Protein AF-A0AB34JZQ1-F1 (afdb_monomer_lite)

Sequence (455 aa):
MTGANRSSSHAQHTKSRTPLPTPALTTQATTRTRNDCAEPHAPSSSADAAVCRGGLERGWSIHPRPARHADAGRSATGPPAAARTCRASRGAGGHGRAAGVPRGRRGARRGLWGRQLQKFESCAVKPPKRAGAAADPLYFLAGRADSEDFARAEHLAETLMTAVPNVKCRVIPVLPEQWDKYSKKLCGRLGCALQHPLVWSATGKLVGNLTDFIELTELKYSVTLDPEVKDETWRKIAKANLAALRLKVSGARPDLAPTGSGGERGAAVGEGLMQGHKRYLEGKPGAPYNANGLCAAVLTLGKLPAPVYQMLDCPDTAVVVVPCGPMGVDSNAAKAAEALVFKGGCRSIFIIGNHTDELALSLQSTTAQLASIDAPLPAQERALVARMMPAIARMLAVAPPSCSEEDRLTLALEEWVREGQDDLFKESPALSELYMRQGLHVTRCAFHGGRLHEI

Radius of gyration: 36.61 Å; chains: 1; bounding box: 87×116×117 Å

Foldseek 3Di:
DDDDDDDDDDDDDDDDDDDDDDDDDDDDDDDDDDDDDDDDDDDDDDDDDDDDDDDDDDDDDDDDDDDDDDDDDDDDDDDDDDDDDDDDDDDDDDDDDDDDDDDDDDDDDDDDDDDDPPDPDDDPDDPDDDDPDDQQKEKEKEFALQDLQLLLVVVLQVQLCVQPVSYHYHYHHDHPVCLVVVQVVLCVQLVHDRDPTWMDIPVSHTQGGSVSSQCCCCVPPVGHRDPPDDSVNSNVSSVVSNVVVVCVVVVPDDPDDDDDDCPPVVVVVVVVLVVLVVVVVPPDDPDQLPLPAQAEEEEELDDDDPVVVVVVVGPPSNYHYQYDDPLARDLVSLVVVVCCVSRVVYFEYEYEYEDDPSLLVLLVVLVVCVVPVDDDDDPVSVSSNVSLVVLLVVLVVPADPPQDSVRSSQSSRQSSLVVNVVNSCVSPVPVVVCVVVSSHHYWYWYDDPNDIDTD

Structure (mmCIF, N/CA/C/O backbone):
data_AF-A0AB34JZQ1-F1
#
_entry.id   AF-A0AB34JZQ1-F1
#
loop_
_atom_site.group_PDB
_atom_site.id
_atom_site.type_symbol
_atom_site.label_atom_id
_atom_site.label_alt_id
_atom_site.label_comp_id
_atom_site.label_asym_id
_atom_site.label_entity_id
_atom_site.label_seq_id
_atom_site.pdbx_PDB_ins_code
_atom_site.Cartn_x
_atom_site.Cartn_y
_atom_site.Cartn_z
_atom_site.occupancy
_atom_site.B_iso_or_equiv
_atom_site.auth_seq_id
_atom_site.auth_comp_id
_atom_site.auth_asym_id
_atom_site.auth_atom_id
_atom_site.pdbx_PDB_model_num
ATOM 1 N N . MET A 1 1 ? 21.524 49.740 32.454 1.00 35.47 1 MET A N 1
ATOM 2 C CA . MET A 1 1 ? 20.067 49.914 32.288 1.00 35.47 1 MET A CA 1
ATOM 3 C C . MET A 1 1 ? 19.820 50.599 30.951 1.00 35.47 1 MET A C 1
ATOM 5 O O . MET A 1 1 ? 20.322 51.691 30.745 1.00 35.47 1 MET A O 1
ATOM 9 N N . THR A 1 2 ? 19.178 49.860 30.040 1.00 39.84 2 THR A N 1
ATOM 10 C CA . THR A 1 2 ? 18.391 50.284 28.859 1.00 39.84 2 THR A CA 1
ATOM 11 C C . THR A 1 2 ? 18.836 51.517 28.057 1.00 39.84 2 THR A C 1
ATOM 13 O O . THR A 1 2 ? 18.462 52.641 28.376 1.00 39.84 2 THR A O 1
ATOM 16 N N . GLY A 1 3 ? 19.527 51.272 26.936 1.00 32.19 3 GLY A N 1
ATOM 17 C CA . GLY A 1 3 ? 19.667 52.214 25.820 1.00 32.19 3 GLY A CA 1
ATOM 18 C C . GLY A 1 3 ? 18.697 51.850 24.694 1.00 32.19 3 GLY A C 1
ATOM 19 O O . GLY A 1 3 ? 18.751 50.742 24.161 1.00 32.19 3 GLY A O 1
ATOM 20 N N . ALA A 1 4 ? 17.779 52.769 24.401 1.00 44.16 4 ALA A N 1
ATOM 21 C CA . ALA A 1 4 ? 16.716 52.650 23.414 1.00 44.16 4 ALA A CA 1
ATOM 22 C C . ALA A 1 4 ? 17.230 52.778 21.972 1.00 44.16 4 ALA A C 1
ATOM 24 O O . ALA A 1 4 ? 18.261 53.385 21.694 1.00 44.16 4 ALA A O 1
ATOM 25 N N . ASN A 1 5 ? 16.468 52.180 21.064 1.00 40.16 5 ASN A N 1
ATOM 26 C CA . ASN A 1 5 ? 16.802 51.952 19.670 1.00 40.16 5 ASN A CA 1
ATOM 27 C C . ASN A 1 5 ? 15.851 52.758 18.760 1.00 40.16 5 ASN A C 1
ATOM 29 O O . ASN A 1 5 ? 14.672 52.885 19.083 1.00 40.16 5 ASN A O 1
ATOM 33 N N . ARG A 1 6 ? 16.364 53.134 17.578 1.00 40.84 6 ARG A N 1
ATOM 34 C CA . ARG A 1 6 ? 15.680 53.557 16.329 1.00 40.84 6 ARG A CA 1
ATOM 35 C C . ARG A 1 6 ? 15.298 55.031 16.130 1.00 40.84 6 ARG A C 1
ATOM 37 O O . ARG A 1 6 ? 14.362 55.539 16.730 1.00 40.84 6 ARG A O 1
ATOM 44 N N . SER A 1 7 ? 15.921 55.628 15.109 1.00 37.91 7 SER A N 1
ATOM 45 C CA . SER A 1 7 ? 15.329 56.525 14.092 1.00 37.91 7 SER A CA 1
ATOM 46 C C . SER A 1 7 ? 16.306 56.594 12.901 1.00 37.91 7 SER A C 1
ATOM 48 O O . SER A 1 7 ? 17.473 56.909 13.082 1.00 37.91 7 SER A O 1
ATOM 50 N N . SER A 1 8 ? 15.942 55.990 11.765 1.00 39.59 8 SER A N 1
ATOM 51 C CA . SER A 1 8 ? 15.614 56.652 10.486 1.00 39.59 8 SER A CA 1
ATOM 52 C C . SER A 1 8 ? 16.803 57.139 9.641 1.00 39.59 8 SER A C 1
ATOM 54 O O . SER A 1 8 ? 17.457 58.115 9.993 1.00 39.59 8 SER A O 1
ATOM 56 N N . SER A 1 9 ? 16.951 56.581 8.437 1.00 42.09 9 SER A N 1
ATOM 57 C CA . SER A 1 9 ? 17.256 57.384 7.248 1.00 42.09 9 SER A CA 1
ATOM 58 C C . SER A 1 9 ? 16.811 56.674 5.964 1.00 42.09 9 SER A C 1
ATOM 60 O O . SER A 1 9 ? 17.153 55.529 5.678 1.00 42.09 9 SER A O 1
ATOM 62 N N . HIS A 1 10 ? 15.976 57.393 5.219 1.00 39.28 10 HIS A N 1
ATOM 63 C CA . HIS A 1 10 ? 15.697 57.212 3.802 1.00 39.28 10 HIS A CA 1
ATOM 64 C C . HIS A 1 10 ? 16.952 57.511 2.972 1.00 39.28 10 HIS A C 1
ATOM 66 O O . HIS A 1 10 ? 17.616 58.513 3.224 1.00 39.28 10 HIS A O 1
ATOM 72 N N . ALA A 1 11 ? 17.173 56.749 1.901 1.00 40.72 11 ALA A N 1
ATOM 73 C CA . ALA A 1 11 ? 17.752 57.283 0.672 1.00 40.72 11 ALA A CA 1
ATOM 74 C C . ALA A 1 11 ? 17.281 56.457 -0.531 1.00 40.72 11 ALA A C 1
ATOM 76 O O . ALA A 1 11 ? 17.387 55.234 -0.568 1.00 40.72 11 ALA A O 1
ATOM 77 N N . GLN A 1 12 ? 16.711 57.179 -1.487 1.00 40.84 12 GLN A N 1
ATOM 78 C CA . GLN A 1 12 ? 16.261 56.738 -2.797 1.00 40.84 12 GLN A CA 1
ATOM 79 C C . GLN A 1 12 ? 17.470 56.425 -3.690 1.00 40.84 12 GLN A C 1
ATOM 81 O O . GLN A 1 12 ? 18.468 57.131 -3.608 1.00 40.84 12 GLN A O 1
ATOM 86 N N . HIS A 1 13 ? 17.344 55.480 -4.626 1.00 38.97 13 HIS A N 1
ATOM 87 C CA . HIS A 1 13 ? 17.880 55.689 -5.972 1.00 38.97 13 HIS A CA 1
ATOM 88 C C . HIS A 1 13 ? 17.147 54.852 -7.026 1.00 38.97 13 HIS A C 1
ATOM 90 O O . HIS A 1 13 ? 16.724 53.721 -6.814 1.00 38.97 13 HIS A O 1
ATOM 96 N N . THR A 1 14 ? 16.954 55.528 -8.149 1.00 38.53 14 THR A N 1
ATOM 97 C CA . THR A 1 14 ? 16.138 55.257 -9.328 1.00 38.53 14 THR A CA 1
ATOM 98 C C . THR A 1 14 ? 16.929 54.562 -10.445 1.00 38.53 14 THR A C 1
ATOM 100 O O . THR A 1 14 ? 18.155 54.508 -10.383 1.00 38.53 14 THR A O 1
ATOM 103 N N . LYS A 1 15 ? 16.200 54.205 -11.524 1.00 37.56 15 LYS A N 1
ATOM 104 C CA . LYS A 1 15 ? 16.623 53.754 -12.880 1.00 37.56 15 LYS A CA 1
ATOM 105 C C . LYS A 1 15 ? 16.641 52.222 -13.030 1.00 37.56 15 LYS A C 1
ATOM 107 O O . LYS A 1 15 ? 17.106 51.528 -12.148 1.00 37.56 15 LYS A O 1
ATOM 112 N N . SER A 1 16 ? 16.133 51.600 -14.093 1.00 36.25 16 SER A N 1
ATOM 113 C CA . SER A 1 16 ? 15.639 52.056 -15.400 1.00 36.25 16 SER A CA 1
ATOM 114 C C . SER A 1 16 ? 14.844 50.905 -16.034 1.00 36.25 16 SER A C 1
ATOM 116 O O . SER A 1 16 ? 15.296 49.764 -16.010 1.00 36.25 16 SER A O 1
ATOM 118 N N . ARG A 1 17 ? 13.666 51.205 -16.596 1.00 37.59 17 ARG A N 1
ATOM 119 C CA . ARG A 1 17 ? 12.825 50.277 -17.369 1.00 37.59 17 ARG A CA 1
ATOM 120 C C . ARG A 1 17 ? 13.291 50.236 -18.827 1.00 37.59 17 ARG A C 1
ATOM 122 O O . ARG A 1 17 ? 13.337 51.278 -19.474 1.00 37.59 17 ARG A O 1
ATOM 129 N N . THR A 1 18 ? 13.549 49.040 -19.341 1.00 46.44 18 THR A N 1
ATOM 130 C CA . THR A 1 18 ? 13.693 48.731 -20.773 1.00 46.44 18 THR A CA 1
ATOM 131 C C . THR A 1 18 ? 12.329 48.282 -21.323 1.00 46.44 18 THR A C 1
ATOM 133 O O . THR A 1 18 ? 11.643 47.521 -20.634 1.00 46.44 18 THR A O 1
ATOM 136 N N . PRO A 1 19 ? 11.887 48.729 -22.513 1.00 52.44 19 PRO A N 1
ATOM 137 C CA . PRO A 1 19 ? 10.594 48.326 -23.063 1.00 52.44 19 PRO A CA 1
ATOM 138 C C . PRO A 1 19 ? 10.670 46.997 -23.835 1.00 52.44 19 PRO A C 1
ATOM 140 O O . PRO A 1 19 ? 11.592 46.763 -24.614 1.00 52.44 19 PRO A O 1
ATOM 143 N N . LEU A 1 20 ? 9.656 46.153 -23.629 1.00 47.44 20 LEU A N 1
ATOM 144 C CA . LEU A 1 20 ? 9.324 44.983 -24.449 1.00 47.44 20 LEU A CA 1
ATOM 145 C C . LEU A 1 20 ? 8.517 45.423 -25.687 1.00 47.44 20 LEU A C 1
ATOM 147 O O . LEU A 1 20 ? 7.616 46.253 -25.538 1.00 47.44 20 LEU A O 1
ATOM 151 N N . PRO A 1 21 ? 8.760 44.861 -26.884 1.00 53.41 21 PRO A N 1
ATOM 152 C CA . PRO A 1 21 ? 7.901 45.088 -28.040 1.00 53.41 21 PRO A CA 1
ATOM 153 C C . PRO A 1 21 ? 6.640 44.205 -27.998 1.00 53.41 21 PRO A C 1
ATOM 155 O O . PRO A 1 21 ? 6.680 43.030 -27.640 1.00 53.41 21 PRO A O 1
ATOM 158 N N . THR A 1 22 ? 5.512 44.812 -28.371 1.00 43.09 22 THR A N 1
ATOM 159 C CA . THR A 1 22 ? 4.168 44.215 -28.520 1.00 43.09 22 THR A CA 1
ATOM 160 C C . THR A 1 22 ? 3.977 43.758 -29.983 1.00 43.09 22 THR A C 1
ATOM 162 O O . THR A 1 22 ? 4.602 44.353 -30.865 1.00 43.09 22 THR A O 1
ATOM 165 N N . PRO A 1 23 ? 3.177 42.710 -30.274 1.00 50.78 23 PRO A N 1
ATOM 166 C CA . PRO A 1 23 ? 3.215 42.007 -31.558 1.00 50.78 23 PRO A CA 1
ATOM 167 C C . PRO A 1 23 ? 2.410 42.693 -32.669 1.00 50.78 23 PRO A C 1
ATOM 169 O O . PRO A 1 23 ? 1.381 43.322 -32.426 1.00 50.78 23 PRO A O 1
ATOM 172 N N . ALA A 1 24 ? 2.868 42.508 -33.908 1.00 39.41 24 ALA A N 1
ATOM 173 C CA . ALA A 1 24 ? 2.163 42.923 -35.112 1.00 39.41 24 ALA A CA 1
ATOM 174 C C . ALA A 1 24 ? 1.065 41.912 -35.482 1.00 39.41 24 ALA A C 1
ATOM 176 O O . ALA A 1 24 ? 1.329 40.724 -35.670 1.00 39.41 24 ALA A O 1
ATOM 177 N N . LEU A 1 25 ? -0.165 42.416 -35.615 1.00 35.72 25 LEU A N 1
ATOM 178 C CA . LEU A 1 25 ? -1.260 41.758 -36.319 1.00 35.72 25 LEU A CA 1
ATOM 179 C C . LEU A 1 25 ? -0.915 41.616 -37.806 1.00 35.72 25 LEU A C 1
ATOM 181 O O . LEU A 1 25 ? -0.475 42.576 -38.433 1.00 35.72 25 LEU A O 1
ATOM 185 N N . THR A 1 26 ? -1.202 40.452 -38.387 1.00 39.66 26 THR A N 1
ATOM 186 C CA . THR A 1 26 ? -1.360 40.301 -39.839 1.00 39.66 26 THR A CA 1
ATOM 187 C C . THR A 1 26 ? -2.716 39.665 -40.115 1.00 39.66 26 THR A C 1
ATOM 189 O O . THR A 1 26 ? -3.000 38.544 -39.702 1.00 39.66 26 THR A O 1
ATOM 192 N N . THR A 1 27 ? -3.563 40.447 -40.772 1.00 37.59 27 THR A N 1
ATOM 193 C CA . THR A 1 27 ? -4.847 40.080 -41.372 1.00 37.59 27 THR A CA 1
ATOM 194 C C . THR A 1 27 ? -4.613 39.565 -42.800 1.00 37.59 27 THR A C 1
ATOM 196 O O . THR A 1 27 ? -3.581 39.891 -43.381 1.00 37.59 27 THR A O 1
ATOM 199 N N . GLN A 1 28 ? -5.633 38.909 -43.380 1.00 32.88 28 GLN A N 1
ATOM 200 C CA . GLN A 1 28 ? -5.804 38.429 -44.777 1.00 32.88 28 GLN A CA 1
ATOM 201 C C . GLN A 1 28 ? -5.578 36.911 -44.952 1.00 32.88 28 GLN A C 1
ATOM 203 O O . GLN A 1 28 ? -4.677 36.350 -44.353 1.00 32.88 28 GLN A O 1
ATOM 208 N N . ALA A 1 29 ? -6.343 36.158 -45.745 1.00 32.44 29 ALA A N 1
ATOM 209 C CA . ALA A 1 29 ? -7.510 36.455 -46.570 1.00 32.44 29 ALA A CA 1
ATOM 210 C C . ALA A 1 29 ? -8.325 35.171 -46.797 1.00 32.44 29 ALA A C 1
ATOM 212 O O . ALA A 1 29 ? -7.798 34.067 -46.913 1.00 32.44 29 ALA A O 1
ATOM 213 N N . THR A 1 30 ? -9.630 35.368 -46.916 1.00 36.84 30 THR A N 1
ATOM 214 C CA . THR A 1 30 ? -10.638 34.448 -47.431 1.00 36.84 30 THR A CA 1
ATOM 215 C C . THR A 1 30 ? -10.334 34.093 -48.888 1.00 36.84 30 THR A C 1
ATOM 217 O O . THR A 1 30 ? -10.251 34.985 -49.730 1.00 36.84 30 THR A O 1
ATOM 220 N N . THR A 1 31 ? -10.263 32.807 -49.229 1.00 36.81 31 THR A N 1
ATOM 221 C CA . THR A 1 31 ? -10.518 32.351 -50.603 1.00 36.81 31 THR A CA 1
ATOM 222 C C . THR A 1 31 ? -11.541 31.229 -50.596 1.00 36.81 31 THR A C 1
ATOM 224 O O . THR A 1 31 ? -11.498 30.283 -49.817 1.00 36.81 31 THR A O 1
ATOM 227 N N . ARG A 1 32 ? -12.531 31.449 -51.450 1.00 34.91 32 ARG A N 1
ATOM 228 C CA . ARG A 1 32 ? -13.750 30.697 -51.672 1.00 34.91 32 ARG A CA 1
ATOM 229 C C . ARG A 1 32 ? -13.537 29.994 -53.006 1.00 34.91 32 ARG A C 1
ATOM 231 O O . ARG A 1 32 ? -13.405 30.686 -54.009 1.00 34.91 32 ARG A O 1
ATOM 238 N N . THR A 1 33 ? -13.541 28.671 -53.042 1.00 35.12 33 THR A N 1
ATOM 239 C CA . THR A 1 33 ? -13.753 27.922 -54.284 1.00 35.12 33 THR A CA 1
ATOM 240 C C . THR A 1 33 ? -14.758 26.814 -54.037 1.00 35.12 33 THR A C 1
ATOM 242 O O . THR A 1 33 ? -14.831 26.201 -52.976 1.00 35.12 33 THR A O 1
ATOM 245 N N . ARG A 1 34 ? -15.628 26.694 -55.027 1.00 31.33 34 ARG A N 1
ATOM 246 C CA . ARG A 1 34 ? -16.906 26.007 -55.071 1.00 31.33 34 ARG A CA 1
ATOM 247 C C . ARG A 1 34 ? -16.792 25.035 -56.248 1.00 31.33 34 ARG A C 1
ATOM 249 O O . ARG A 1 34 ? -16.288 25.482 -57.275 1.00 31.33 34 ARG A O 1
ATOM 256 N N . ASN A 1 35 ? -17.353 23.829 -56.090 1.00 35.94 35 ASN A N 1
ATOM 257 C CA . ASN A 1 35 ? -17.811 22.915 -57.156 1.00 35.94 35 ASN A CA 1
ATOM 258 C C . ASN A 1 35 ? -16.705 22.262 -58.038 1.00 35.94 35 ASN A C 1
ATOM 260 O O . ASN A 1 35 ? -15.677 22.875 -58.274 1.00 35.94 35 ASN A O 1
ATOM 264 N N . ASP A 1 36 ? -16.769 21.020 -58.539 1.00 31.84 36 ASP A N 1
ATOM 265 C CA . ASP A 1 36 ? -17.865 20.093 -58.861 1.00 31.84 36 ASP A CA 1
ATOM 266 C C . ASP A 1 36 ? -17.339 18.638 -59.044 1.00 31.84 36 ASP A C 1
ATOM 268 O O . ASP A 1 36 ? -16.180 18.439 -59.393 1.00 31.84 36 ASP A O 1
ATOM 272 N N . CYS A 1 37 ? -18.259 17.672 -58.883 1.00 33.09 37 CYS A N 1
ATOM 273 C CA . CYS A 1 37 ? -18.441 16.390 -59.603 1.00 33.09 37 CYS A CA 1
ATOM 274 C C . CYS A 1 37 ? -17.328 15.312 -59.689 1.00 33.09 37 CYS A C 1
ATOM 276 O O . CYS A 1 37 ? -16.327 15.494 -60.372 1.00 33.09 37 CYS A O 1
ATOM 278 N N . ALA A 1 38 ? -17.622 14.103 -59.173 1.00 31.45 38 ALA A N 1
ATOM 279 C CA . ALA A 1 38 ? -17.905 12.894 -59.983 1.00 31.45 38 ALA A CA 1
ATOM 280 C C . ALA A 1 38 ? -18.119 11.637 -59.100 1.00 31.45 38 ALA A C 1
ATOM 282 O O . ALA A 1 38 ? -17.252 11.274 -58.307 1.00 31.45 38 ALA A O 1
ATOM 283 N N . GLU A 1 39 ? -19.265 10.962 -59.268 1.00 37.78 39 GLU A N 1
ATOM 284 C CA . GLU A 1 39 ? -19.486 9.551 -58.888 1.00 37.78 39 GLU A CA 1
ATOM 285 C C . GLU A 1 39 ? -18.635 8.611 -59.775 1.00 37.78 39 GLU A C 1
ATOM 287 O O . GLU A 1 39 ? -18.203 9.031 -60.854 1.00 37.78 39 GLU A O 1
ATOM 292 N N . PRO A 1 40 ? -18.413 7.335 -59.387 1.00 51.94 40 PRO A N 1
ATOM 293 C CA . PRO A 1 40 ? -19.322 6.300 -59.901 1.00 51.94 40 PRO A CA 1
ATOM 294 C C . PRO A 1 40 ? -19.601 5.085 -58.983 1.00 51.94 40 PRO A C 1
ATOM 296 O O . PRO A 1 40 ? -18.737 4.579 -58.277 1.00 51.94 40 PRO A O 1
ATOM 299 N N . HIS A 1 41 ? -20.829 4.583 -59.149 1.00 35.06 41 HIS A N 1
ATOM 300 C CA . HIS A 1 41 ? -21.284 3.185 -59.236 1.00 35.06 41 HIS A CA 1
ATOM 301 C C . HIS A 1 41 ? -21.030 2.148 -58.118 1.00 35.06 41 HIS A C 1
ATOM 303 O O . HIS A 1 41 ? -19.921 1.716 -57.824 1.00 35.06 41 HIS A O 1
ATOM 309 N N . ALA A 1 42 ? -22.169 1.631 -57.636 1.00 38.84 42 ALA A N 1
ATOM 310 C CA . ALA A 1 42 ? -22.370 0.356 -56.949 1.00 38.84 42 ALA A CA 1
ATOM 311 C C . ALA A 1 42 ? -21.998 -0.872 -57.816 1.00 38.84 42 ALA A C 1
ATOM 313 O O . ALA A 1 42 ? -21.867 -0.761 -59.038 1.00 38.84 42 ALA A O 1
ATOM 314 N N . PRO A 1 43 ? -21.975 -2.074 -57.210 1.00 48.03 43 PRO A N 1
ATOM 315 C CA . PRO A 1 43 ? -23.135 -2.929 -57.452 1.00 48.03 43 PRO A CA 1
ATOM 316 C C . PRO A 1 43 ? -23.685 -3.653 -56.214 1.00 48.03 43 PRO A C 1
ATOM 318 O O . PRO A 1 43 ? -23.013 -3.941 -55.229 1.00 48.03 43 PRO A O 1
ATOM 321 N N . SER A 1 44 ? -24.971 -3.946 -56.353 1.00 37.81 44 SER A N 1
ATOM 322 C CA . SER A 1 44 ? -25.855 -4.789 -55.559 1.00 37.81 44 SER A CA 1
ATOM 323 C C . SER A 1 44 ? -25.444 -6.264 -55.491 1.00 37.81 44 SER A C 1
ATOM 325 O O . SER A 1 44 ? -25.123 -6.842 -56.526 1.00 37.81 44 SER A O 1
ATOM 327 N N . SER A 1 45 ? -25.690 -6.914 -54.350 1.00 37.28 45 SER A N 1
ATOM 328 C CA . SER A 1 45 ? -26.341 -8.235 -54.325 1.00 37.28 45 SER A CA 1
ATOM 329 C C . SER A 1 45 ? -26.921 -8.552 -52.944 1.00 37.28 45 SER A C 1
ATOM 331 O O . SER A 1 45 ? -26.262 -8.412 -51.918 1.00 37.28 45 SER A O 1
ATOM 333 N N . SER A 1 46 ? -28.184 -8.954 -52.982 1.00 35.22 46 SER A N 1
ATOM 334 C CA . SER A 1 46 ? -29.111 -9.358 -51.928 1.00 35.22 46 SER A CA 1
ATOM 335 C C . SER A 1 46 ? -28.944 -10.813 -51.458 1.00 35.22 46 SER A C 1
ATOM 337 O O . SER A 1 46 ? -28.257 -11.582 -52.125 1.00 35.22 46 SER A O 1
ATOM 339 N N . ALA A 1 47 ? -29.746 -11.168 -50.437 1.00 32.84 47 ALA A N 1
ATOM 340 C CA . ALA A 1 47 ? -30.084 -12.504 -49.898 1.00 32.84 47 ALA A CA 1
ATOM 341 C C . ALA A 1 47 ? -29.138 -12.988 -48.770 1.00 32.84 47 ALA A C 1
ATOM 343 O O . ALA A 1 47 ? -27.930 -12.864 -48.889 1.00 32.84 47 ALA A O 1
ATOM 344 N N . ASP A 1 48 ? -29.565 -13.493 -47.608 1.00 31.58 48 ASP A N 1
ATOM 345 C CA . ASP A 1 48 ? -30.859 -14.019 -47.172 1.00 31.58 48 ASP A CA 1
ATOM 346 C C . ASP A 1 48 ? -31.061 -13.845 -45.658 1.00 31.58 48 ASP A C 1
ATOM 348 O O . ASP A 1 48 ? -30.122 -13.789 -44.862 1.00 31.58 48 ASP A O 1
ATOM 352 N N . ALA A 1 49 ? -32.335 -13.791 -45.275 1.00 34.28 49 ALA A N 1
ATOM 353 C CA . ALA A 1 49 ? -32.812 -13.788 -43.904 1.00 34.28 49 ALA A CA 1
ATOM 354 C C . ALA A 1 49 ? -32.722 -15.187 -43.269 1.00 34.28 49 ALA A C 1
ATOM 356 O O . ALA A 1 49 ? -33.187 -16.167 -43.845 1.00 34.28 49 ALA A O 1
ATOM 357 N N . ALA A 1 50 ? -32.256 -15.263 -42.022 1.00 32.44 50 ALA A N 1
ATOM 358 C CA . ALA A 1 50 ? -32.548 -16.386 -41.137 1.00 32.44 50 ALA A CA 1
ATOM 359 C C . ALA A 1 50 ? -32.845 -15.872 -39.726 1.00 32.44 50 ALA A C 1
ATOM 361 O O . ALA A 1 50 ? -31.973 -15.509 -38.940 1.00 32.44 50 ALA A O 1
ATOM 362 N N . VAL A 1 51 ? -34.142 -15.832 -39.441 1.00 36.38 51 VAL A N 1
ATOM 363 C CA . VAL A 1 51 ? -34.743 -15.678 -38.122 1.00 36.38 51 VAL A CA 1
ATOM 364 C C . VAL A 1 51 ? -34.359 -16.886 -37.266 1.00 36.38 51 VAL A C 1
ATOM 366 O O . VAL A 1 51 ? -34.681 -18.017 -37.614 1.00 36.38 51 VAL A O 1
ATOM 369 N N . CYS A 1 52 ? -33.748 -16.652 -36.108 1.00 32.12 52 CYS A N 1
ATOM 370 C CA . CYS A 1 52 ? -33.723 -17.615 -35.008 1.00 32.12 52 CYS A CA 1
ATOM 371 C C . CYS A 1 52 ? -34.124 -16.894 -33.721 1.00 32.12 52 CYS A C 1
ATOM 373 O O . CYS A 1 52 ? -33.311 -16.283 -33.033 1.00 32.12 52 CYS A O 1
ATOM 375 N N . ARG A 1 53 ? -35.426 -16.961 -33.416 1.00 35.44 53 ARG A N 1
ATOM 376 C CA . ARG A 1 53 ? -35.937 -16.783 -32.056 1.00 35.44 53 ARG A CA 1
ATOM 377 C C . ARG A 1 53 ? -35.558 -18.030 -31.266 1.00 35.44 53 ARG A C 1
ATOM 379 O O . ARG A 1 53 ? -35.968 -19.126 -31.629 1.00 35.44 53 ARG A O 1
ATOM 386 N N . GLY A 1 54 ? -34.828 -17.850 -30.179 1.00 29.58 54 GLY A N 1
ATOM 387 C CA . GLY A 1 54 ? -34.552 -18.896 -29.204 1.00 29.58 54 GLY A CA 1
ATOM 388 C C . GLY A 1 54 ? -34.380 -18.250 -27.845 1.00 29.58 54 GLY A C 1
ATOM 389 O O . GLY A 1 54 ? -33.287 -17.812 -27.506 1.00 29.58 54 GLY A O 1
ATOM 390 N N . GLY A 1 55 ? -35.486 -18.119 -27.113 1.00 33.56 55 GLY A N 1
ATOM 391 C CA . GLY A 1 55 ? -35.473 -17.642 -25.739 1.00 33.56 55 GLY A CA 1
ATOM 392 C C . GLY A 1 55 ? -34.772 -18.634 -24.820 1.00 33.56 55 GLY A C 1
ATOM 393 O O . GLY A 1 55 ? -34.888 -19.846 -24.991 1.00 33.56 55 GLY A O 1
ATOM 394 N N . LEU A 1 56 ? -34.077 -18.107 -23.818 1.00 34.72 56 LEU A N 1
ATOM 395 C CA . LEU A 1 56 ? -33.780 -18.850 -22.604 1.00 34.72 56 LEU A CA 1
ATOM 396 C C . LEU A 1 56 ? -33.579 -17.862 -21.457 1.00 34.72 56 LEU A C 1
ATOM 398 O O . LEU A 1 56 ? -32.481 -17.389 -21.176 1.00 34.72 56 LEU A O 1
ATOM 402 N N . GLU A 1 57 ? -34.694 -17.560 -20.798 1.00 36.59 57 GLU A N 1
ATOM 403 C CA . GLU A 1 57 ? -34.712 -17.089 -19.423 1.00 36.59 57 GLU A CA 1
ATOM 404 C C . GLU A 1 57 ? -34.050 -18.149 -18.538 1.00 36.59 57 GLU A C 1
ATOM 406 O O . GLU A 1 57 ? -34.539 -19.273 -18.429 1.00 36.59 57 GLU A O 1
ATOM 411 N N . ARG A 1 58 ? -32.949 -17.797 -17.877 1.00 35.84 58 ARG A N 1
ATOM 412 C CA . ARG A 1 58 ? -32.555 -18.424 -16.613 1.00 35.84 58 ARG A CA 1
ATOM 413 C C . ARG A 1 58 ? -32.007 -17.343 -15.699 1.00 35.84 58 ARG A C 1
ATOM 415 O O . ARG A 1 58 ? -30.840 -16.977 -15.786 1.00 35.84 58 ARG A O 1
ATOM 422 N N . GLY A 1 59 ? -32.885 -16.838 -14.836 1.00 30.70 59 GLY A N 1
ATOM 423 C CA . GLY A 1 59 ? -32.500 -16.090 -13.649 1.00 30.70 59 GLY A CA 1
ATOM 424 C C . GLY A 1 59 ? -31.699 -16.990 -12.711 1.00 30.70 59 GLY A C 1
ATOM 425 O O . GLY A 1 59 ? -32.072 -18.136 -12.463 1.00 30.70 59 GLY A O 1
ATOM 426 N N . TRP A 1 60 ? -30.578 -16.478 -12.212 1.00 29.94 60 TRP A N 1
ATOM 427 C CA . TRP A 1 60 ? -29.794 -17.130 -11.171 1.00 29.94 60 TRP A CA 1
ATOM 428 C C . TRP A 1 60 ? -30.103 -16.437 -9.848 1.00 29.94 60 TRP A C 1
ATOM 430 O O . TRP A 1 60 ? -29.563 -15.381 -9.535 1.00 29.94 60 TRP A O 1
ATOM 440 N N . SER A 1 61 ? -31.009 -17.037 -9.077 1.00 31.59 61 SER A N 1
ATOM 441 C CA . SER A 1 61 ? -31.229 -16.695 -7.675 1.00 31.59 61 SER A CA 1
ATOM 442 C C . SER A 1 61 ? -30.100 -17.287 -6.832 1.00 31.59 61 SER A C 1
ATOM 444 O O . SER A 1 61 ? -29.904 -18.503 -6.793 1.00 31.59 61 SER A O 1
ATOM 446 N N . ILE A 1 62 ? -29.356 -16.429 -6.137 1.00 33.59 62 ILE A N 1
ATOM 447 C CA . ILE A 1 62 ? -28.371 -16.834 -5.134 1.00 33.59 62 ILE A CA 1
ATOM 448 C C . ILE A 1 62 ? -29.135 -17.128 -3.836 1.00 33.59 62 ILE A C 1
ATOM 450 O O . ILE A 1 62 ? -29.501 -16.214 -3.103 1.00 33.59 62 ILE A O 1
ATOM 454 N N . HIS A 1 63 ? -29.392 -18.406 -3.547 1.00 32.78 63 HIS A N 1
ATOM 455 C CA . HIS A 1 63 ? -29.802 -18.832 -2.207 1.00 32.78 63 HIS A CA 1
ATOM 456 C C . HIS A 1 63 ? -28.565 -19.077 -1.319 1.00 32.78 63 HIS A C 1
ATOM 458 O O . HIS A 1 63 ? -27.600 -19.704 -1.768 1.00 32.78 63 HIS A O 1
ATOM 464 N N . PRO A 1 64 ? -28.577 -18.628 -0.051 1.00 36.06 64 PRO A N 1
ATOM 465 C CA . PRO A 1 64 ? -27.483 -18.857 0.887 1.00 36.06 64 PRO A CA 1
ATOM 466 C C . PRO A 1 64 ? -27.412 -20.331 1.326 1.00 36.06 64 PRO A C 1
ATOM 468 O O . PRO A 1 64 ? -28.424 -20.964 1.624 1.00 36.06 64 PRO A O 1
ATOM 471 N N . ARG A 1 65 ? -26.191 -20.882 1.386 1.00 32.50 65 ARG A N 1
ATOM 472 C CA . ARG A 1 65 ? -25.910 -22.222 1.932 1.00 32.50 65 ARG A CA 1
ATOM 473 C C . ARG A 1 65 ? -26.315 -22.303 3.415 1.00 32.50 65 ARG A C 1
ATOM 475 O O . ARG A 1 65 ? -25.923 -21.419 4.175 1.00 32.50 65 ARG A O 1
ATOM 482 N N . PRO A 1 66 ? -26.990 -23.379 3.864 1.00 39.97 66 PRO A N 1
ATOM 483 C CA . PRO A 1 66 ? -27.281 -23.577 5.275 1.00 39.97 66 PRO A CA 1
ATOM 484 C C . PRO A 1 66 ? -26.056 -24.099 6.039 1.00 39.97 66 PRO A C 1
ATOM 486 O O . PRO A 1 66 ? -25.261 -24.902 5.538 1.00 39.97 66 PRO A O 1
ATOM 489 N N . ALA A 1 67 ? -25.941 -23.630 7.280 1.00 36.47 67 ALA A N 1
ATOM 490 C CA . ALA A 1 67 ? -24.968 -24.051 8.275 1.00 36.47 67 ALA A CA 1
ATOM 491 C C . ALA A 1 67 ? -25.098 -25.551 8.588 1.00 36.47 67 ALA A C 1
ATOM 493 O O . ALA A 1 67 ? -26.189 -26.047 8.868 1.00 36.47 67 ALA A O 1
ATOM 494 N N . ARG A 1 68 ? -23.975 -26.278 8.584 1.00 36.56 68 ARG A N 1
ATOM 495 C CA . ARG A 1 68 ? -23.908 -27.633 9.143 1.00 36.56 68 ARG A CA 1
ATOM 496 C C . ARG A 1 68 ? -23.521 -27.548 10.616 1.00 36.56 68 ARG A C 1
ATOM 498 O O . ARG A 1 68 ? -22.350 -27.380 10.939 1.00 36.56 68 ARG A O 1
ATOM 505 N N . HIS A 1 69 ? -24.519 -27.704 11.478 1.00 37.31 69 HIS A N 1
ATOM 506 C CA . HIS A 1 69 ? -24.342 -28.284 12.804 1.00 37.31 69 HIS A CA 1
ATOM 507 C C . HIS A 1 69 ? -24.172 -29.800 12.660 1.00 37.31 69 HIS A C 1
ATOM 509 O O . HIS A 1 69 ? -24.949 -30.444 11.956 1.00 37.31 69 HIS A O 1
ATOM 515 N N . ALA A 1 70 ? -23.191 -30.371 13.350 1.00 38.78 70 ALA A N 1
ATOM 516 C CA . ALA A 1 70 ? -23.218 -31.769 13.756 1.00 38.78 70 ALA A CA 1
ATOM 517 C C . ALA A 1 70 ? -22.433 -31.886 15.061 1.00 38.78 70 ALA A C 1
ATOM 519 O O . ALA A 1 70 ? -21.208 -31.775 15.074 1.00 38.78 70 ALA A O 1
ATOM 520 N N . ASP A 1 71 ? -23.183 -32.062 16.142 1.00 36.88 71 ASP A N 1
ATOM 521 C CA . ASP A 1 71 ? -22.695 -32.389 17.470 1.00 36.88 71 ASP A CA 1
ATOM 522 C C . ASP A 1 71 ? -23.074 -33.844 17.790 1.00 36.88 71 ASP A C 1
ATOM 524 O O . ASP A 1 71 ? -24.144 -34.310 17.402 1.00 36.88 71 ASP A O 1
ATOM 528 N N . ALA A 1 72 ? -22.185 -34.492 18.544 1.00 37.97 72 ALA A N 1
ATOM 529 C CA . ALA A 1 72 ? -22.360 -35.670 19.401 1.00 37.97 72 ALA A CA 1
ATOM 530 C C . ALA A 1 72 ? -22.761 -37.053 18.824 1.00 37.97 72 ALA A C 1
ATOM 532 O O . ALA A 1 72 ? -23.823 -37.264 18.249 1.00 37.97 72 ALA A O 1
ATOM 533 N N . GLY A 1 73 ? -21.953 -38.063 19.186 1.00 35.16 73 GLY A N 1
ATOM 534 C CA . GLY A 1 73 ? -22.352 -39.475 19.193 1.00 35.16 73 GLY A CA 1
ATOM 535 C C . GLY A 1 73 ? -21.220 -40.440 19.563 1.00 35.16 73 GLY A C 1
ATOM 536 O O . GLY A 1 73 ? -20.511 -40.928 18.693 1.00 35.16 73 GLY A O 1
ATOM 537 N N . ARG A 1 74 ? -21.041 -40.710 20.864 1.00 39.09 74 ARG A N 1
ATOM 538 C CA . ARG A 1 74 ? -20.138 -41.740 21.421 1.00 39.09 74 ARG A CA 1
ATOM 539 C C . ARG A 1 74 ? -20.703 -43.150 21.196 1.00 39.09 74 ARG A C 1
ATOM 541 O O . ARG A 1 74 ? -21.885 -43.345 21.446 1.00 39.09 74 ARG A O 1
ATOM 548 N N . SER A 1 75 ? -19.844 -44.147 20.974 1.00 36.12 75 SER A N 1
ATOM 549 C CA . SER A 1 75 ? -19.966 -45.460 21.637 1.00 36.12 75 SER A CA 1
ATOM 550 C C . SER A 1 75 ? -18.668 -46.263 21.545 1.00 36.12 75 SER A C 1
ATOM 552 O O . SER A 1 75 ? -18.021 -46.319 20.504 1.00 36.12 75 SER A O 1
ATOM 554 N N . ALA A 1 76 ? -18.311 -46.866 22.673 1.00 39.56 76 ALA A N 1
ATOM 555 C CA . ALA A 1 76 ? -17.141 -47.691 22.906 1.00 39.56 76 ALA A CA 1
ATOM 556 C C . ALA A 1 76 ? -17.309 -49.124 22.382 1.00 39.56 76 ALA A C 1
ATOM 558 O O . ALA A 1 76 ? -18.379 -49.694 22.551 1.00 39.56 76 ALA A O 1
ATOM 559 N N . THR A 1 77 ? -16.217 -49.732 21.911 1.00 43.00 77 THR A N 1
ATOM 560 C CA . THR A 1 77 ? -15.928 -51.173 22.041 1.00 43.00 77 THR A CA 1
ATOM 561 C C . THR A 1 77 ? -14.412 -51.383 21.976 1.00 43.00 77 THR A C 1
ATOM 563 O O . THR A 1 77 ? -13.739 -50.792 21.134 1.00 43.00 77 THR A O 1
ATOM 566 N N . GLY A 1 78 ? -13.888 -52.172 22.918 1.00 33.16 78 GLY A N 1
ATOM 567 C CA . GLY A 1 78 ? -12.464 -52.451 23.126 1.00 33.16 78 GLY A CA 1
ATOM 568 C C . GLY A 1 78 ? -11.824 -53.454 22.144 1.00 33.16 78 GLY A C 1
ATOM 569 O O . GLY A 1 78 ? -12.445 -53.822 21.149 1.00 33.16 78 GLY A O 1
ATOM 570 N N . PRO A 1 79 ? -10.569 -53.874 22.416 1.00 52.16 79 PRO A N 1
ATOM 571 C CA . PRO A 1 79 ? -9.611 -54.347 21.409 1.00 52.16 79 PRO A CA 1
ATOM 572 C C . PRO A 1 79 ? -9.400 -55.873 21.414 1.00 52.16 79 PRO A C 1
ATOM 574 O O . PRO A 1 79 ? -9.895 -56.569 22.303 1.00 52.16 79 PRO A O 1
ATOM 577 N N . PRO A 1 80 ? -8.524 -56.376 20.521 1.00 51.41 80 PRO A N 1
ATOM 578 C CA . PRO A 1 80 ? -7.600 -57.419 20.949 1.00 51.41 80 PRO A CA 1
ATOM 579 C C . PRO A 1 80 ? -6.128 -57.158 20.588 1.00 51.41 80 PRO A C 1
ATOM 581 O O . PRO A 1 80 ? -5.762 -56.296 19.793 1.00 51.41 80 PRO A O 1
ATOM 584 N N . ALA A 1 81 ? -5.302 -57.934 21.283 1.00 36.34 81 ALA A N 1
ATOM 585 C CA . ALA A 1 81 ? -3.863 -57.862 21.465 1.00 36.34 81 ALA A CA 1
ATOM 586 C C . ALA A 1 81 ? -3.007 -58.239 20.244 1.00 36.34 81 ALA A C 1
ATOM 588 O O . ALA A 1 81 ? -3.407 -59.066 19.433 1.00 36.34 81 ALA A O 1
ATOM 589 N N . ALA A 1 82 ? -1.750 -57.778 20.240 1.00 36.47 82 ALA A N 1
ATOM 590 C CA . ALA A 1 82 ? -0.598 -58.618 19.905 1.00 36.47 82 ALA A CA 1
ATOM 591 C C . ALA A 1 82 ? 0.703 -58.025 20.473 1.00 36.47 82 ALA A C 1
ATOM 593 O O . ALA A 1 82 ? 0.942 -56.821 20.445 1.00 36.47 82 ALA A O 1
ATOM 594 N N . ALA A 1 83 ? 1.517 -58.918 21.022 1.00 35.19 83 ALA A N 1
ATOM 595 C CA . ALA A 1 83 ? 2.718 -58.678 21.800 1.00 35.19 83 ALA A CA 1
ATOM 596 C C . ALA A 1 83 ? 3.942 -58.272 20.962 1.00 35.19 83 ALA A C 1
ATOM 598 O O . ALA A 1 83 ? 4.072 -58.685 19.812 1.00 35.19 83 ALA A O 1
ATOM 599 N N . ARG A 1 84 ? 4.920 -57.615 21.604 1.00 35.59 84 ARG A N 1
ATOM 600 C CA . ARG A 1 84 ? 6.341 -57.996 21.506 1.00 35.59 84 ARG A CA 1
ATOM 601 C C . ARG A 1 84 ? 7.180 -57.378 22.629 1.00 35.59 84 ARG A C 1
ATOM 603 O O . ARG A 1 84 ? 6.920 -56.289 23.122 1.00 35.59 84 ARG A O 1
ATOM 610 N N . THR A 1 85 ? 8.132 -58.191 23.052 1.00 37.03 85 THR A N 1
ATOM 611 C CA . THR A 1 85 ? 8.915 -58.215 24.288 1.00 37.03 85 THR A CA 1
ATOM 612 C C . THR A 1 85 ? 10.269 -57.500 24.188 1.00 37.03 85 THR A C 1
ATOM 614 O O . THR A 1 85 ? 10.728 -57.204 23.088 1.00 37.03 85 THR A O 1
ATOM 617 N N . CYS A 1 86 ? 10.940 -57.423 25.354 1.00 32.72 86 CYS A N 1
ATOM 618 C CA . CYS A 1 86 ? 12.375 -57.172 25.624 1.00 32.72 86 CYS A CA 1
ATOM 619 C C . CYS A 1 86 ? 12.721 -55.698 25.922 1.00 32.72 86 CYS A C 1
ATOM 621 O O . CYS A 1 86 ? 12.304 -54.813 25.198 1.00 32.72 86 CYS A O 1
ATOM 623 N N . ARG A 1 87 ? 13.511 -55.323 26.938 1.00 31.67 87 ARG A N 1
ATOM 624 C CA . ARG A 1 87 ? 14.287 -56.043 27.962 1.00 31.67 87 ARG A CA 1
ATOM 625 C C . ARG A 1 87 ? 14.626 -55.023 29.060 1.00 31.67 87 ARG A C 1
ATOM 627 O O . ARG A 1 87 ? 14.998 -53.899 28.748 1.00 31.67 87 ARG A O 1
ATOM 634 N N . ALA A 1 88 ? 14.519 -55.422 30.322 1.00 36.81 88 ALA A N 1
ATOM 635 C CA . ALA A 1 88 ? 14.975 -54.643 31.469 1.00 36.81 88 ALA A CA 1
ATOM 636 C C . ALA A 1 88 ? 16.456 -54.928 31.772 1.00 36.81 88 ALA A C 1
ATOM 638 O O . ALA A 1 88 ? 16.899 -56.072 31.665 1.00 36.81 88 ALA A O 1
ATOM 639 N N . SER A 1 89 ? 17.181 -53.920 32.256 1.00 37.41 89 SER A N 1
ATOM 640 C CA . SER A 1 89 ? 18.395 -54.102 33.056 1.00 37.41 89 SER A CA 1
ATOM 641 C C . SER A 1 89 ? 18.334 -53.196 34.284 1.00 37.41 89 SER A C 1
ATOM 643 O O . SER A 1 89 ? 18.112 -51.992 34.185 1.00 37.41 89 SER A O 1
ATOM 645 N N . ARG A 1 90 ? 18.471 -53.850 35.439 1.00 39.12 90 ARG A N 1
ATOM 646 C CA . ARG A 1 90 ? 18.469 -53.337 36.812 1.00 39.12 90 ARG A CA 1
ATOM 647 C C . ARG A 1 90 ? 19.841 -52.776 37.213 1.00 39.12 90 ARG A C 1
ATOM 649 O O . ARG A 1 90 ? 20.857 -53.220 36.693 1.00 39.12 90 ARG A O 1
ATOM 656 N N . GLY A 1 91 ? 19.832 -51.950 38.258 1.00 33.59 91 GLY A N 1
ATOM 657 C CA . GLY A 1 91 ? 20.942 -51.690 39.190 1.00 33.59 91 GLY A CA 1
ATOM 658 C C . GLY A 1 91 ? 20.591 -50.471 40.051 1.00 33.59 91 GLY A C 1
ATOM 659 O O . GLY A 1 91 ? 20.568 -49.368 39.527 1.00 33.59 91 GLY A O 1
ATOM 660 N N . ALA A 1 92 ? 20.004 -50.627 41.249 1.00 35.81 92 ALA A N 1
ATOM 661 C CA . ALA A 1 92 ? 20.696 -50.743 42.551 1.00 35.81 92 ALA A CA 1
ATOM 662 C C . ALA A 1 92 ? 21.725 -49.604 42.740 1.00 35.81 92 ALA A C 1
ATOM 664 O O . ALA A 1 92 ? 22.663 -49.515 41.965 1.00 35.81 92 ALA A O 1
ATOM 665 N N . GLY A 1 93 ? 21.605 -48.648 43.665 1.00 35.25 93 GLY A N 1
ATOM 666 C CA . GLY A 1 93 ? 21.191 -48.718 45.069 1.00 35.25 93 GLY A CA 1
ATOM 667 C C . GLY A 1 93 ? 22.438 -48.468 45.934 1.00 35.25 93 GLY A C 1
ATOM 668 O O . GLY A 1 93 ? 23.401 -49.211 45.793 1.00 35.25 93 GLY A O 1
ATOM 669 N N . GLY A 1 94 ? 22.457 -47.443 46.802 1.00 32.94 94 GLY A N 1
ATOM 670 C CA . GLY A 1 94 ? 23.577 -47.267 47.744 1.00 32.94 94 GLY A CA 1
ATOM 671 C C . GLY A 1 94 ? 23.747 -45.896 48.414 1.00 32.94 94 GLY A C 1
ATOM 672 O O . GLY A 1 94 ? 24.398 -45.015 47.876 1.00 32.94 94 GLY A O 1
ATOM 673 N N . HIS A 1 95 ? 23.166 -45.779 49.610 1.00 35.34 95 HIS A N 1
ATOM 674 C CA . HIS A 1 95 ? 23.532 -45.011 50.816 1.00 35.34 95 HIS A CA 1
ATOM 675 C C . HIS A 1 95 ? 24.581 -43.866 50.818 1.00 35.34 95 HIS A C 1
ATOM 677 O O . HIS A 1 95 ? 25.774 -44.071 50.647 1.00 35.34 95 HIS A O 1
ATOM 683 N N . GLY A 1 96 ? 24.087 -42.688 51.230 1.00 37.16 96 GLY A N 1
ATOM 684 C CA . GLY A 1 96 ? 24.501 -41.817 52.351 1.00 37.16 96 GLY A CA 1
ATOM 685 C C . GLY A 1 96 ? 25.936 -41.778 52.904 1.00 37.16 96 GLY A C 1
ATOM 686 O O . GLY A 1 96 ? 26.469 -42.793 53.328 1.00 37.16 96 GLY A O 1
ATOM 687 N N . ARG A 1 97 ? 26.443 -40.557 53.146 1.00 34.53 97 ARG A N 1
ATOM 688 C CA . ARG A 1 97 ? 26.754 -39.996 54.486 1.00 34.53 97 ARG A CA 1
ATOM 689 C C . ARG A 1 97 ? 27.321 -38.573 54.389 1.00 34.53 97 ARG A C 1
ATOM 691 O O . ARG A 1 97 ? 27.813 -38.141 53.356 1.00 34.53 97 ARG A O 1
ATOM 698 N N . ALA A 1 98 ? 27.173 -37.868 55.504 1.00 39.97 98 ALA A N 1
ATOM 699 C CA . ALA A 1 98 ? 27.493 -36.472 55.742 1.00 39.97 98 ALA A CA 1
ATOM 700 C C . ALA A 1 98 ? 28.961 -36.213 56.144 1.00 39.97 98 ALA A C 1
ATOM 702 O O . ALA A 1 98 ? 29.681 -37.132 56.527 1.00 39.97 98 ALA A O 1
ATOM 703 N N . ALA A 1 99 ? 29.259 -34.909 56.209 1.00 40.25 99 ALA A N 1
ATOM 704 C CA . ALA A 1 99 ? 30.291 -34.210 56.985 1.00 40.25 99 ALA A CA 1
ATOM 705 C C . ALA A 1 99 ? 31.695 -34.052 56.373 1.00 40.25 99 ALA A C 1
ATOM 707 O O . ALA A 1 99 ? 32.338 -35.009 55.959 1.00 40.25 99 ALA A O 1
ATOM 708 N N . GLY A 1 100 ? 32.196 -32.810 56.435 1.00 32.66 100 GLY A N 1
ATOM 709 C CA . GLY A 1 100 ? 33.624 -32.509 56.330 1.00 32.66 100 GLY A CA 1
ATOM 710 C C . GLY A 1 100 ? 33.957 -31.150 55.715 1.00 32.66 100 GLY A C 1
ATOM 711 O O . GLY A 1 100 ? 34.310 -31.071 54.546 1.00 32.66 100 GLY A O 1
ATOM 712 N N . VAL A 1 101 ? 33.909 -30.082 56.516 1.00 45.50 101 VAL A N 1
ATOM 713 C CA . VAL A 1 101 ? 34.658 -28.840 56.243 1.00 45.50 101 VAL A CA 1
ATOM 714 C C . VAL A 1 101 ? 36.154 -29.124 56.436 1.00 45.50 101 VAL A C 1
ATOM 716 O O . VAL A 1 101 ? 36.512 -29.778 57.416 1.00 45.50 101 VAL A O 1
ATOM 719 N N . PRO A 1 102 ? 37.041 -28.561 55.596 1.00 49.91 102 PRO A N 1
ATOM 720 C CA . PRO A 1 102 ? 38.169 -27.846 56.188 1.00 49.91 102 PRO A CA 1
ATOM 721 C C . PRO A 1 102 ? 38.488 -26.509 55.504 1.00 49.91 102 PRO A C 1
ATOM 723 O O . PRO A 1 102 ? 38.376 -26.319 54.294 1.00 49.91 102 PRO A O 1
ATOM 726 N N . ARG A 1 103 ? 38.937 -25.572 56.341 1.00 47.34 103 ARG A N 1
ATOM 727 C CA . ARG A 1 103 ? 39.511 -24.276 55.976 1.00 47.34 103 ARG A CA 1
ATOM 728 C C . ARG A 1 103 ? 40.908 -24.439 55.357 1.00 47.34 103 ARG A C 1
ATOM 730 O O . ARG A 1 103 ? 41.764 -25.072 55.957 1.00 47.34 103 ARG A O 1
ATOM 737 N N . GLY A 1 104 ? 41.149 -23.676 54.289 1.00 38.69 104 GLY A N 1
ATOM 738 C CA . GLY A 1 104 ? 42.333 -22.823 54.118 1.00 38.69 104 GLY A CA 1
ATOM 739 C C . GLY A 1 104 ? 43.629 -23.447 53.586 1.00 38.69 104 GLY A C 1
ATOM 740 O O . GLY A 1 104 ? 44.261 -24.246 54.257 1.00 38.69 104 GLY A O 1
ATOM 741 N N . ARG A 1 105 ? 44.150 -22.897 52.480 1.00 36.19 105 ARG A N 1
ATOM 742 C CA . ARG A 1 105 ? 45.377 -22.070 52.468 1.00 36.19 105 ARG A CA 1
ATOM 743 C C . ARG A 1 105 ? 45.701 -21.560 51.061 1.00 36.19 105 ARG A C 1
ATOM 745 O O . ARG A 1 105 ? 45.338 -22.140 50.048 1.00 36.19 105 ARG A O 1
ATOM 752 N N . ARG A 1 106 ? 46.377 -20.413 51.078 1.00 42.97 106 ARG A N 1
ATOM 753 C CA . ARG A 1 106 ? 46.870 -19.586 49.975 1.00 42.97 106 ARG A CA 1
ATOM 754 C C . ARG A 1 106 ? 47.829 -20.359 49.067 1.00 42.97 106 ARG A C 1
ATOM 756 O O . ARG A 1 106 ? 48.656 -21.116 49.561 1.00 42.97 106 ARG A O 1
ATOM 763 N N . GLY A 1 107 ? 47.805 -20.045 47.776 1.00 34.34 107 GLY A N 1
ATOM 764 C CA . GLY A 1 107 ? 48.828 -20.474 46.828 1.00 34.34 107 GLY A CA 1
ATOM 765 C C . GLY A 1 107 ? 48.698 -19.721 45.514 1.00 34.34 107 GLY A C 1
ATOM 766 O O . GLY A 1 107 ? 47.884 -20.069 44.670 1.00 34.34 107 GLY A O 1
ATOM 767 N N . ALA A 1 108 ? 49.487 -18.662 45.369 1.00 45.16 108 ALA A N 1
ATOM 768 C CA . ALA A 1 108 ? 49.623 -17.897 44.143 1.00 45.16 108 ALA A CA 1
ATOM 769 C C . ALA A 1 108 ? 50.104 -18.781 42.982 1.00 45.16 108 ALA A C 1
ATOM 771 O O . ALA A 1 108 ? 51.145 -19.424 43.092 1.00 45.16 108 ALA A O 1
ATOM 772 N N . ARG A 1 109 ? 49.418 -18.720 41.837 1.00 38.72 109 ARG A N 1
ATOM 773 C CA . ARG A 1 109 ? 50.037 -18.929 40.523 1.00 38.72 109 ARG A CA 1
ATOM 774 C C . ARG A 1 109 ? 49.495 -17.906 39.535 1.00 38.72 109 ARG A C 1
ATOM 776 O O . ARG A 1 109 ? 48.362 -17.978 39.077 1.00 38.72 109 ARG A O 1
ATOM 783 N N . ARG A 1 110 ? 50.357 -16.929 39.257 1.00 41.19 110 ARG A N 1
ATOM 784 C CA . ARG A 1 110 ? 50.351 -16.113 38.045 1.00 41.19 110 ARG A CA 1
ATOM 785 C C . ARG A 1 110 ? 50.673 -17.024 36.859 1.00 41.19 110 ARG A C 1
ATOM 787 O O . ARG A 1 110 ? 51.546 -17.879 36.988 1.00 41.19 110 ARG A O 1
ATOM 794 N N . GLY A 1 111 ? 50.064 -16.760 35.709 1.00 37.91 111 GLY A N 1
ATOM 795 C CA . GLY A 1 111 ? 50.620 -17.175 34.424 1.00 37.91 111 GLY A CA 1
ATOM 796 C C . GLY A 1 111 ? 49.583 -17.598 33.394 1.00 37.91 111 GLY A C 1
ATOM 797 O O . GLY A 1 111 ? 48.867 -18.565 33.605 1.00 37.91 111 GLY A O 1
ATOM 798 N N . LEU A 1 112 ? 49.632 -16.911 32.248 1.00 43.56 112 LEU A N 1
ATOM 799 C CA . LEU A 1 112 ? 49.183 -17.364 30.926 1.00 43.56 112 LEU A CA 1
ATOM 800 C C . LEU A 1 112 ? 47.694 -17.268 30.577 1.00 43.56 112 LEU A C 1
ATOM 802 O O . LEU A 1 112 ? 47.115 -18.250 30.151 1.00 43.56 112 LEU A O 1
ATOM 806 N N . TRP A 1 113 ? 47.140 -16.053 30.578 1.00 36.31 113 TRP A N 1
ATOM 807 C CA . TRP A 1 113 ? 46.163 -15.632 29.556 1.00 36.31 113 TRP A CA 1
ATOM 808 C C . TRP A 1 113 ? 46.463 -14.184 29.159 1.00 36.31 113 TRP A C 1
ATOM 810 O O . TRP A 1 113 ? 45.824 -13.233 29.591 1.00 36.31 113 TRP A O 1
ATOM 820 N N . GLY A 1 114 ? 47.536 -14.017 28.391 1.00 39.09 114 GLY A N 1
ATOM 821 C CA . GLY A 1 114 ? 47.969 -12.736 27.849 1.00 39.09 114 GLY A CA 1
ATOM 822 C C . GLY A 1 114 ? 48.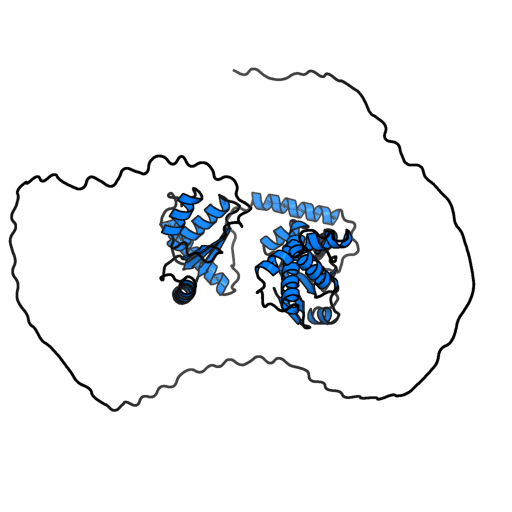562 -12.967 26.472 1.00 39.09 114 GLY A C 1
ATOM 823 O O . GLY A 1 114 ? 49.747 -13.282 26.381 1.00 39.09 114 GLY A O 1
ATOM 824 N N . ARG A 1 115 ? 47.704 -12.891 25.445 1.00 45.91 115 ARG A N 1
ATOM 825 C CA . ARG A 1 115 ? 47.992 -12.545 24.037 1.00 45.91 115 ARG A CA 1
ATOM 826 C C . ARG A 1 115 ? 46.811 -12.944 23.140 1.00 45.91 115 ARG A C 1
ATOM 828 O O . ARG A 1 115 ? 46.890 -13.969 22.482 1.00 45.91 115 ARG A O 1
ATOM 835 N N . GLN A 1 116 ? 45.745 -12.132 23.099 1.00 37.12 116 GLN A N 1
ATOM 836 C CA . GLN A 1 116 ? 44.930 -11.969 21.875 1.00 37.12 116 GLN A CA 1
ATOM 837 C C . GLN A 1 116 ? 43.932 -10.795 21.899 1.00 37.12 116 GLN A C 1
ATOM 839 O O . GLN A 1 116 ? 42.849 -10.886 21.339 1.00 37.12 116 GLN A O 1
ATOM 844 N N . LEU A 1 117 ? 44.291 -9.662 22.507 1.00 40.41 117 LEU A N 1
ATOM 845 C CA . LEU A 1 117 ? 43.499 -8.426 22.438 1.00 40.41 117 LEU A CA 1
ATOM 846 C C . LEU A 1 117 ? 44.443 -7.233 22.269 1.00 40.41 117 LEU A C 1
ATOM 848 O O . LEU A 1 117 ? 44.780 -6.559 23.232 1.00 40.41 117 LEU A O 1
ATOM 852 N N . GLN A 1 118 ? 44.940 -7.035 21.047 1.00 38.97 118 GLN A N 1
ATOM 853 C CA . GLN A 1 118 ? 45.570 -5.784 20.607 1.00 38.97 118 GLN A CA 1
ATOM 854 C C . GLN A 1 118 ? 45.688 -5.790 19.076 1.00 38.97 118 GLN A C 1
ATOM 856 O O . GLN A 1 118 ? 46.753 -6.052 18.520 1.00 38.97 118 GLN A O 1
ATOM 861 N N . LYS A 1 119 ? 44.562 -5.570 18.384 1.00 35.78 119 LYS A N 1
ATOM 862 C CA . LYS A 1 119 ? 44.548 -5.066 16.997 1.00 35.78 119 LYS A CA 1
ATOM 863 C C . LYS A 1 119 ? 43.151 -4.622 16.541 1.00 35.78 119 LYS A C 1
ATOM 865 O O . LYS A 1 119 ? 42.661 -5.088 15.526 1.00 35.78 119 LYS A O 1
ATOM 870 N N . PHE A 1 120 ? 42.504 -3.728 17.285 1.00 35.44 120 PHE A N 1
ATOM 871 C CA . PHE A 1 120 ? 41.334 -2.992 16.787 1.00 35.44 120 PHE A CA 1
ATOM 872 C C . PHE A 1 120 ? 41.311 -1.579 17.372 1.00 35.44 120 PHE A C 1
ATOM 874 O O . PHE A 1 120 ? 40.392 -1.186 18.071 1.00 35.44 120 PHE A O 1
ATOM 881 N N . GLU A 1 121 ? 42.350 -0.808 17.069 1.00 36.88 121 GLU A N 1
ATOM 882 C CA . GLU A 1 121 ? 42.264 0.650 17.055 1.00 36.88 121 GLU A CA 1
ATOM 883 C C . GLU A 1 121 ? 42.927 1.135 15.762 1.00 36.88 121 GLU A C 1
ATOM 885 O O . GLU A 1 121 ? 43.928 0.569 15.322 1.00 36.88 121 GLU A O 1
ATOM 890 N N . SER A 1 122 ? 42.340 2.168 15.155 1.00 39.84 122 SER A N 1
ATOM 891 C CA . SER A 1 122 ? 42.631 2.728 13.825 1.00 39.84 122 SER A CA 1
ATOM 892 C C . SER A 1 122 ? 41.870 2.103 12.647 1.00 39.84 122 SER A C 1
ATOM 894 O O . SER A 1 122 ? 42.425 1.495 11.735 1.00 39.84 122 SER A O 1
ATOM 896 N N . CYS A 1 123 ? 40.563 2.355 12.620 1.00 28.58 123 CYS A N 1
ATOM 897 C CA . CYS A 1 123 ? 39.859 2.674 11.380 1.00 28.58 123 CYS A CA 1
ATOM 898 C C . CYS A 1 123 ? 39.023 3.923 11.652 1.00 28.58 123 CYS A C 1
ATOM 900 O O . CYS A 1 123 ? 37.887 3.841 12.106 1.00 28.58 123 CYS A O 1
ATOM 902 N N . ALA A 1 124 ? 39.615 5.095 11.414 1.00 33.56 124 ALA A N 1
ATOM 903 C CA . ALA A 1 124 ? 38.848 6.322 11.275 1.00 33.56 124 ALA A CA 1
ATOM 904 C C . ALA A 1 124 ? 37.802 6.090 10.173 1.00 33.56 124 ALA A C 1
ATOM 906 O O . ALA A 1 124 ? 38.151 5.895 9.005 1.00 33.56 124 ALA A O 1
ATOM 907 N N . VAL A 1 125 ? 36.528 6.040 10.564 1.00 33.09 125 VAL A N 1
ATOM 908 C CA . VAL A 1 125 ? 35.400 5.847 9.654 1.00 33.09 125 VAL A CA 1
ATOM 909 C C . VAL A 1 125 ? 35.332 7.069 8.744 1.00 33.09 125 VAL A C 1
ATOM 911 O O . VAL A 1 125 ? 34.837 8.129 9.120 1.00 33.09 125 VAL A O 1
ATOM 914 N N . LYS A 1 126 ? 35.870 6.941 7.528 1.00 35.94 126 LYS A N 1
ATOM 915 C CA . LYS A 1 126 ? 35.545 7.868 6.444 1.00 35.94 126 LYS A CA 1
ATOM 916 C C . LYS A 1 126 ? 34.050 7.711 6.137 1.00 35.94 126 LYS A C 1
ATOM 918 O O . LYS A 1 126 ? 33.609 6.571 5.978 1.00 35.94 126 LYS A O 1
ATOM 923 N N . PRO A 1 127 ? 33.279 8.806 6.007 1.00 38.19 127 PRO A N 1
ATOM 924 C CA . PRO A 1 127 ? 31.891 8.707 5.577 1.00 38.19 127 PRO A CA 1
ATOM 925 C C . PRO A 1 127 ? 31.840 8.035 4.194 1.00 38.19 127 PRO A C 1
ATOM 927 O O . PRO A 1 127 ? 32.683 8.342 3.339 1.00 38.19 127 PRO A O 1
ATOM 930 N N . PRO A 1 128 ? 30.904 7.100 3.950 1.00 43.25 128 PRO A N 1
ATOM 931 C CA . PRO A 1 128 ? 30.844 6.402 2.678 1.00 43.25 128 PRO A CA 1
ATOM 932 C C . PRO A 1 128 ? 30.553 7.395 1.549 1.00 43.25 128 PRO A C 1
ATOM 934 O O . PRO A 1 128 ? 29.592 8.166 1.588 1.00 43.25 128 PRO A O 1
ATOM 937 N N . LYS A 1 129 ? 31.406 7.356 0.518 1.00 39.41 129 LYS A N 1
ATOM 938 C CA . LYS A 1 129 ? 31.126 7.958 -0.787 1.00 39.41 129 LYS A CA 1
ATOM 939 C C . LYS A 1 129 ? 29.790 7.397 -1.280 1.00 39.41 129 LYS A C 1
ATOM 941 O O . LYS A 1 129 ? 29.622 6.181 -1.311 1.00 39.41 129 LYS A O 1
ATOM 946 N N . ARG A 1 130 ? 28.859 8.287 -1.639 1.00 42.25 130 ARG A N 1
ATOM 947 C CA . ARG A 1 130 ? 27.517 7.960 -2.147 1.00 42.25 130 AR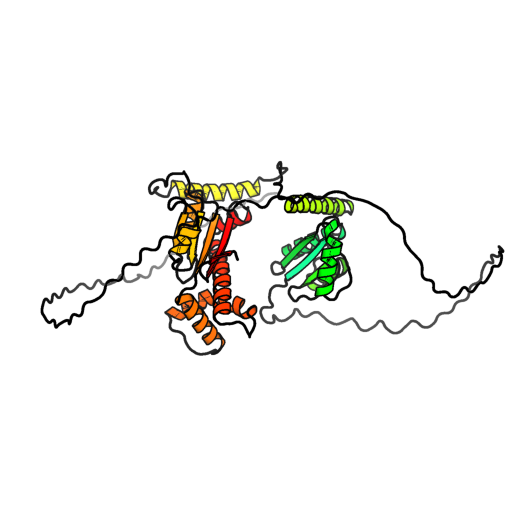G A CA 1
ATOM 948 C C . ARG A 1 130 ? 27.622 7.041 -3.373 1.00 42.25 130 ARG A C 1
ATOM 950 O O . ARG A 1 130 ? 27.873 7.512 -4.477 1.00 42.25 130 ARG A O 1
ATOM 957 N N . ALA A 1 131 ? 27.471 5.738 -3.149 1.00 41.56 131 ALA A N 1
ATOM 958 C CA . ALA A 1 131 ? 27.188 4.752 -4.183 1.00 41.56 131 ALA A CA 1
ATOM 959 C C . ALA A 1 131 ? 25.707 4.867 -4.584 1.00 41.56 131 ALA A C 1
ATOM 961 O O . ALA A 1 131 ? 24.900 5.345 -3.785 1.00 41.56 131 ALA A O 1
ATOM 962 N N . GLY A 1 132 ? 25.394 4.494 -5.829 1.00 44.53 132 GLY A N 1
ATOM 963 C CA . GLY A 1 132 ? 24.105 4.703 -6.499 1.00 44.53 132 GLY A CA 1
ATOM 964 C C . GLY A 1 132 ? 22.881 4.380 -5.644 1.00 44.53 132 GLY A C 1
ATOM 965 O O . GLY A 1 132 ? 22.963 3.535 -4.760 1.00 44.53 132 GLY A O 1
ATOM 966 N N . ALA A 1 133 ? 21.782 5.095 -5.909 1.00 44.38 133 ALA A N 1
ATOM 967 C CA . ALA A 1 133 ? 20.524 5.095 -5.162 1.00 44.38 133 ALA A CA 1
ATOM 968 C C . ALA A 1 133 ? 20.099 3.686 -4.710 1.00 44.38 133 ALA A C 1
ATOM 970 O O . ALA A 1 133 ? 19.400 2.963 -5.416 1.00 44.38 133 ALA A O 1
ATOM 971 N N . ALA A 1 134 ? 20.572 3.284 -3.531 1.00 57.50 134 ALA A N 1
ATOM 972 C CA . ALA A 1 134 ? 20.185 2.040 -2.904 1.00 57.50 134 ALA A CA 1
ATOM 973 C C . ALA A 1 134 ? 18.729 2.208 -2.486 1.00 57.50 134 ALA A C 1
ATOM 975 O O . ALA A 1 134 ? 18.403 3.184 -1.811 1.00 57.50 134 ALA A O 1
ATOM 976 N N . ALA A 1 135 ? 17.873 1.286 -2.926 1.00 65.69 135 ALA A N 1
ATOM 977 C CA . ALA A 1 135 ? 16.473 1.263 -2.537 1.00 65.69 135 ALA A CA 1
ATOM 978 C C . ALA A 1 135 ? 16.343 1.434 -1.016 1.00 65.69 135 ALA A C 1
ATOM 980 O O . ALA A 1 135 ? 17.090 0.818 -0.247 1.00 65.69 135 ALA A O 1
ATOM 981 N N . ASP A 1 136 ? 15.406 2.289 -0.615 1.00 76.81 136 ASP A N 1
ATOM 982 C CA . ASP A 1 136 ? 15.131 2.615 0.778 1.00 76.81 136 ASP A CA 1
ATOM 983 C C . ASP A 1 136 ? 15.004 1.333 1.624 1.00 76.81 136 ASP A C 1
ATOM 985 O O . ASP A 1 136 ? 14.209 0.444 1.291 1.00 76.81 136 ASP A O 1
ATOM 989 N N . PRO A 1 137 ? 15.800 1.176 2.698 1.00 89.38 137 PRO A N 1
ATOM 990 C CA . PRO A 1 137 ? 15.785 -0.034 3.507 1.00 89.38 137 PRO A CA 1
ATOM 991 C C . PRO A 1 137 ? 14.420 -0.221 4.184 1.00 89.38 137 PRO A C 1
ATOM 993 O O . PRO A 1 137 ? 14.031 0.548 5.063 1.00 89.38 137 PRO A O 1
ATOM 996 N N . LEU A 1 138 ? 13.714 -1.282 3.784 1.00 95.75 138 LEU A N 1
ATOM 997 C CA . LEU A 1 138 ? 12.448 -1.719 4.369 1.00 95.75 138 LEU A CA 1
ATOM 998 C C . LEU A 1 138 ? 12.670 -2.934 5.281 1.00 95.75 138 LEU A C 1
ATOM 1000 O O . LEU A 1 138 ? 13.206 -3.959 4.845 1.00 95.75 138 LEU A O 1
ATOM 1004 N N . TYR A 1 139 ? 12.212 -2.827 6.526 1.00 97.44 139 TYR A N 1
ATOM 1005 C CA . TYR A 1 139 ? 12.188 -3.905 7.512 1.00 97.44 139 TYR A CA 1
ATOM 1006 C C . TYR A 1 139 ? 10.757 -4.345 7.807 1.00 97.44 139 TYR A C 1
ATOM 1008 O O . TYR A 1 139 ? 9.808 -3.567 7.728 1.00 97.44 139 TYR A O 1
ATOM 1016 N N . PHE A 1 140 ? 10.603 -5.605 8.176 1.00 97.88 140 PHE A N 1
ATOM 1017 C CA . PHE A 1 140 ? 9.353 -6.201 8.608 1.00 97.88 140 PHE A CA 1
ATOM 1018 C C . PHE A 1 140 ? 9.542 -6.735 10.021 1.00 97.88 140 PHE A C 1
ATOM 1020 O O . PHE A 1 140 ? 10.535 -7.409 10.299 1.00 97.88 140 PHE A O 1
ATOM 1027 N N . LEU A 1 141 ? 8.585 -6.437 10.893 1.00 97.94 141 LEU A N 1
ATOM 1028 C CA . LEU A 1 141 ? 8.565 -6.879 12.278 1.00 97.94 141 LEU A CA 1
ATOM 1029 C C . LEU A 1 141 ? 7.280 -7.650 12.525 1.00 97.94 141 LEU A C 1
ATOM 1031 O O . LEU A 1 141 ? 6.196 -7.108 12.331 1.00 97.94 141 LEU A O 1
ATOM 1035 N N . ALA A 1 142 ? 7.384 -8.893 12.978 1.00 97.94 142 ALA A N 1
ATOM 1036 C CA . ALA A 1 142 ? 6.231 -9.669 13.408 1.00 97.94 142 ALA A CA 1
ATOM 1037 C C . ALA A 1 142 ? 6.418 -10.179 14.828 1.00 97.94 142 ALA A C 1
ATOM 1039 O O . ALA A 1 142 ? 7.488 -10.661 15.193 1.00 97.94 142 ALA A O 1
ATOM 1040 N N . GLY A 1 143 ? 5.354 -10.124 15.617 1.00 97.81 143 GLY A N 1
ATOM 1041 C CA . GLY A 1 143 ? 5.381 -10.599 16.988 1.00 97.81 143 GLY A CA 1
ATOM 1042 C C . GLY A 1 143 ? 3.988 -10.755 17.564 1.00 97.81 143 GLY A C 1
ATOM 1043 O O . GLY A 1 143 ? 3.004 -10.219 17.052 1.00 97.81 143 GLY A O 1
ATOM 1044 N N . ARG A 1 144 ? 3.918 -11.505 18.659 1.00 98.06 144 ARG A N 1
ATOM 1045 C CA . ARG A 1 144 ? 2.756 -11.540 19.539 1.00 98.06 144 ARG A CA 1
ATOM 1046 C C . ARG A 1 144 ? 2.377 -10.142 20.019 1.00 98.06 144 ARG A C 1
ATOM 1048 O O . ARG A 1 144 ? 3.187 -9.460 20.645 1.00 98.06 144 ARG A O 1
ATOM 1055 N N . ALA A 1 145 ? 1.122 -9.770 19.803 1.00 97.62 145 ALA A N 1
ATOM 1056 C CA . ALA A 1 145 ? 0.591 -8.475 20.213 1.00 97.62 145 ALA A CA 1
ATOM 1057 C C . ALA A 1 145 ? 0.573 -8.277 21.739 1.00 97.62 145 ALA A C 1
ATOM 1059 O O . ALA A 1 145 ? 0.580 -7.141 22.186 1.00 97.62 145 ALA A O 1
ATOM 1060 N N . ASP A 1 146 ? 0.571 -9.355 22.531 1.00 98.06 146 ASP A N 1
ATOM 1061 C CA . ASP A 1 146 ? 0.547 -9.322 24.001 1.00 98.06 146 ASP A CA 1
ATOM 1062 C C . ASP A 1 146 ? 1.936 -9.298 24.660 1.00 98.06 146 ASP A C 1
ATOM 1064 O O . ASP A 1 146 ? 2.036 -9.390 25.882 1.00 98.06 146 ASP A O 1
ATOM 1068 N N . SER A 1 147 ? 3.008 -9.186 23.875 1.00 97.69 147 SER A N 1
ATOM 1069 C CA . SER A 1 147 ? 4.378 -9.285 24.374 1.00 97.69 147 SER A CA 1
ATOM 1070 C C . SER A 1 147 ? 5.046 -7.931 24.585 1.00 97.69 147 SER A C 1
ATOM 1072 O O . SER A 1 147 ? 5.070 -7.098 23.682 1.00 97.69 147 SER A O 1
ATOM 1074 N N . GLU A 1 148 ? 5.735 -7.787 25.721 1.00 97.69 148 GLU A N 1
ATOM 1075 C CA . GLU A 1 148 ? 6.572 -6.617 26.029 1.00 97.69 148 GLU A CA 1
ATOM 1076 C C . GLU A 1 148 ? 7.720 -6.457 25.012 1.00 97.69 148 GLU A C 1
ATOM 1078 O O . GLU A 1 148 ? 7.919 -5.362 24.494 1.00 97.69 148 GLU A O 1
ATOM 1083 N N . ASP A 1 149 ? 8.397 -7.547 24.623 1.00 97.75 149 ASP A N 1
ATOM 1084 C CA . ASP A 1 149 ? 9.472 -7.485 23.615 1.00 97.75 149 ASP A CA 1
ATOM 1085 C C . ASP A 1 149 ? 8.999 -6.992 22.241 1.00 97.75 149 ASP A C 1
ATOM 1087 O O . ASP A 1 149 ? 9.707 -6.260 21.552 1.00 97.75 149 ASP A O 1
ATOM 1091 N N . PHE A 1 150 ? 7.783 -7.364 21.834 1.00 98.00 150 PHE A N 1
ATOM 1092 C CA . PHE A 1 150 ? 7.214 -6.875 20.582 1.00 98.00 150 PHE A CA 1
ATOM 1093 C C . PHE A 1 150 ? 6.822 -5.401 20.676 1.00 98.00 150 PHE A C 1
ATOM 1095 O O . PHE A 1 150 ? 7.089 -4.660 19.737 1.00 98.00 150 PHE A O 1
ATOM 1102 N N . ALA A 1 151 ? 6.272 -4.960 21.812 1.00 97.94 151 ALA A N 1
ATOM 1103 C CA . ALA A 1 151 ? 5.998 -3.545 22.056 1.00 97.94 151 ALA A CA 1
ATOM 1104 C C . ALA A 1 151 ? 7.281 -2.693 22.002 1.00 97.94 151 ALA A C 1
ATOM 1106 O O . ALA A 1 151 ? 7.283 -1.620 21.403 1.00 97.94 151 ALA A O 1
ATOM 1107 N N . ARG A 1 152 ? 8.395 -3.194 22.558 1.00 98.00 152 ARG A N 1
ATOM 1108 C CA . ARG A 1 152 ? 9.717 -2.549 22.445 1.00 98.00 152 ARG A CA 1
ATOM 1109 C C . ARG A 1 152 ? 10.191 -2.478 20.995 1.00 98.00 152 ARG A C 1
ATOM 1111 O O . ARG A 1 152 ? 10.674 -1.437 20.562 1.00 98.00 152 ARG A O 1
ATOM 1118 N N . ALA A 1 153 ? 10.035 -3.566 20.240 1.00 97.94 153 ALA A N 1
ATOM 1119 C CA . ALA A 1 153 ? 10.447 -3.622 18.840 1.00 97.94 153 ALA A CA 1
ATOM 1120 C C . ALA A 1 153 ? 9.617 -2.683 17.945 1.00 97.94 153 ALA A C 1
ATOM 1122 O O . ALA A 1 153 ? 10.170 -2.023 17.069 1.00 97.94 153 ALA A O 1
ATOM 1123 N N . GLU A 1 154 ? 8.304 -2.601 18.178 1.00 97.56 154 GLU A N 1
ATOM 1124 C CA . GLU A 1 154 ? 7.401 -1.664 17.503 1.00 97.56 154 GLU A CA 1
ATOM 1125 C C . GLU A 1 154 ? 7.789 -0.213 17.796 1.00 97.56 154 GLU A C 1
ATOM 1127 O O . GLU A 1 154 ? 7.986 0.560 16.861 1.00 97.56 154 GLU A O 1
ATOM 1132 N N . HIS A 1 155 ? 8.006 0.134 19.066 1.00 97.06 155 HIS A N 1
ATOM 1133 C CA . HIS A 1 155 ? 8.446 1.476 19.437 1.00 97.06 155 HIS A CA 1
ATOM 1134 C C . HIS A 1 155 ? 9.798 1.837 18.810 1.00 97.06 155 HIS A C 1
ATOM 1136 O O . HIS A 1 155 ? 9.956 2.917 18.248 1.00 97.06 155 HIS A O 1
ATOM 1142 N N . LEU A 1 156 ? 10.767 0.916 18.833 1.00 97.69 156 LEU A N 1
ATOM 1143 C CA . LEU A 1 156 ? 12.055 1.125 18.174 1.00 97.69 156 LEU A CA 1
ATOM 1144 C C . LEU A 1 156 ? 11.897 1.335 16.661 1.00 97.69 156 LEU A C 1
ATOM 1146 O O . LEU A 1 156 ? 12.585 2.171 16.080 1.00 97.69 156 LEU A O 1
ATOM 1150 N N . ALA A 1 157 ? 10.979 0.609 16.020 1.00 97.44 157 ALA A N 1
ATOM 1151 C CA . ALA A 1 157 ? 10.681 0.775 14.604 1.00 97.44 157 ALA A CA 1
ATOM 1152 C C . ALA A 1 157 ? 10.058 2.149 14.290 1.00 97.44 157 ALA A C 1
ATOM 1154 O O . ALA A 1 157 ? 10.432 2.760 13.289 1.00 97.44 157 ALA A O 1
ATOM 1155 N N . GLU A 1 158 ? 9.152 2.652 15.131 1.00 95.94 158 GLU A N 1
ATOM 1156 C CA . GLU A 1 158 ? 8.574 3.999 15.009 1.00 95.94 158 GLU A CA 1
ATOM 1157 C C . GLU A 1 158 ? 9.628 5.096 15.198 1.00 95.94 158 GLU A C 1
ATOM 1159 O O . GLU A 1 158 ? 9.723 6.021 14.382 1.00 95.94 158 GLU A O 1
ATOM 1164 N N . THR A 1 159 ? 10.474 4.956 16.221 1.00 96.50 159 THR A N 1
ATOM 1165 C CA . THR A 1 159 ? 11.591 5.872 16.483 1.00 96.50 159 THR A CA 1
ATOM 1166 C C . THR A 1 159 ? 12.574 5.872 15.315 1.00 96.50 159 THR A C 1
ATOM 1168 O O . THR A 1 159 ? 12.987 6.937 14.858 1.00 96.50 159 THR A O 1
ATOM 1171 N N . LEU A 1 160 ? 12.888 4.699 14.758 1.00 96.31 160 LEU A N 1
ATOM 1172 C CA . LEU A 1 160 ? 13.758 4.566 13.590 1.00 96.31 160 LEU A CA 1
ATOM 1173 C C . LEU A 1 160 ? 13.188 5.270 12.351 1.00 96.31 160 LEU A C 1
ATOM 1175 O O . LEU A 1 160 ? 13.921 6.000 11.687 1.00 96.31 160 LEU A O 1
ATOM 1179 N N . MET A 1 161 ? 11.898 5.082 12.048 1.00 96.06 161 MET A N 1
ATOM 1180 C CA . MET A 1 161 ? 11.243 5.752 10.913 1.00 96.06 161 MET A CA 1
ATOM 1181 C C . MET A 1 161 ? 11.185 7.273 11.096 1.00 96.06 161 MET A C 1
ATOM 1183 O O . MET A 1 161 ? 11.329 8.019 10.131 1.00 96.06 161 MET A O 1
ATOM 1187 N N . THR A 1 162 ? 11.007 7.740 12.334 1.00 95.12 162 THR A N 1
ATOM 1188 C CA . THR A 1 162 ? 11.004 9.174 12.663 1.00 95.12 162 THR A CA 1
ATOM 1189 C C . THR A 1 162 ? 12.392 9.790 12.515 1.00 95.12 162 THR A C 1
ATOM 1191 O O . THR A 1 162 ? 12.538 10.879 11.962 1.00 95.12 162 THR A O 1
ATOM 1194 N N . ALA A 1 163 ? 13.421 9.091 12.997 1.00 95.25 163 ALA A N 1
ATOM 1195 C CA . ALA A 1 163 ? 14.798 9.566 12.974 1.00 95.25 163 ALA A CA 1
ATOM 1196 C C . ALA A 1 163 ? 15.433 9.486 11.576 1.00 95.25 163 ALA A C 1
ATOM 1198 O O . ALA A 1 163 ? 16.287 10.307 11.238 1.00 95.25 163 ALA A O 1
ATOM 1199 N N . VAL A 1 164 ? 15.029 8.508 10.756 1.00 95.44 164 VAL A N 1
ATOM 1200 C CA . VAL A 1 164 ? 15.614 8.246 9.436 1.00 95.44 164 VAL A CA 1
ATOM 1201 C C . VAL A 1 164 ? 14.503 8.143 8.378 1.00 95.44 164 VAL A C 1
ATOM 1203 O O . VAL A 1 164 ? 14.013 7.044 8.121 1.00 95.44 164 VAL A O 1
ATOM 1206 N N . PRO A 1 165 ? 14.140 9.249 7.693 1.00 89.00 165 PRO A N 1
ATOM 1207 C CA . PRO A 1 165 ? 12.980 9.313 6.787 1.00 89.00 165 PRO A CA 1
ATOM 1208 C C . PRO A 1 165 ? 12.973 8.306 5.625 1.00 89.00 165 PRO A C 1
ATOM 1210 O O . PRO A 1 165 ? 11.918 7.987 5.081 1.00 89.00 165 PRO A O 1
ATOM 1213 N N . ASN A 1 166 ? 14.147 7.799 5.243 1.00 90.62 166 ASN A N 1
ATOM 1214 C CA . ASN A 1 166 ? 14.310 6.830 4.155 1.00 90.62 166 ASN A CA 1
ATOM 1215 C C . ASN A 1 166 ? 14.258 5.370 4.640 1.00 90.62 166 ASN A C 1
ATOM 1217 O O . ASN A 1 166 ? 14.388 4.448 3.842 1.00 90.62 166 ASN A O 1
ATOM 1221 N N . VAL A 1 167 ? 14.124 5.124 5.944 1.00 95.00 167 VAL A N 1
ATOM 1222 C CA . VAL A 1 167 ? 13.929 3.776 6.488 1.00 95.00 167 VAL A CA 1
ATOM 1223 C C . VAL A 1 167 ? 12.437 3.551 6.676 1.00 95.00 167 VAL A C 1
ATOM 1225 O O . VAL A 1 167 ? 11.740 4.388 7.242 1.00 95.00 167 VAL A O 1
ATOM 1228 N N . LYS A 1 168 ? 11.942 2.396 6.231 1.00 96.38 168 LYS A N 1
ATOM 1229 C CA . LYS A 1 168 ? 10.547 1.992 6.433 1.00 96.38 168 LYS A CA 1
ATOM 1230 C C . LYS A 1 168 ? 10.487 0.731 7.282 1.00 96.38 168 LYS A C 1
ATOM 1232 O O . LYS A 1 168 ? 11.282 -0.188 7.093 1.00 96.38 168 LYS A O 1
ATOM 1237 N N . CYS A 1 169 ? 9.503 0.656 8.168 1.00 96.62 169 CYS A N 1
ATOM 1238 C CA . CYS A 1 169 ? 9.237 -0.519 8.986 1.00 96.62 169 CYS A CA 1
ATOM 1239 C C . CYS A 1 169 ? 7.768 -0.923 8.845 1.00 96.62 169 CYS A C 1
ATOM 1241 O O . CYS A 1 169 ? 6.867 -0.113 9.050 1.00 96.62 169 CYS A O 1
ATOM 1243 N N . ARG A 1 170 ? 7.508 -2.189 8.511 1.00 97.19 170 ARG A N 1
ATOM 1244 C CA . ARG A 1 170 ? 6.161 -2.763 8.498 1.00 97.19 170 ARG A CA 1
ATOM 1245 C C . ARG A 1 170 ? 5.957 -3.621 9.738 1.00 97.19 170 ARG A C 1
ATOM 1247 O O . ARG A 1 170 ? 6.529 -4.705 9.842 1.00 97.19 170 ARG A O 1
ATOM 1254 N N . VAL A 1 171 ? 5.103 -3.149 10.639 1.00 97.44 171 VAL A N 1
ATOM 1255 C CA . VAL A 1 171 ? 4.746 -3.851 11.875 1.00 97.44 171 VAL A CA 1
ATOM 1256 C C . VAL A 1 171 ? 3.560 -4.785 11.621 1.00 97.44 171 VAL A C 1
ATOM 1258 O O . VAL A 1 171 ? 2.552 -4.398 11.029 1.00 97.44 171 VAL A O 1
ATOM 1261 N N . ILE A 1 172 ? 3.697 -6.043 12.032 1.00 97.44 172 ILE A N 1
ATOM 1262 C CA . ILE A 1 172 ? 2.733 -7.125 11.823 1.00 97.44 172 ILE A CA 1
ATOM 1263 C C . ILE A 1 172 ? 2.397 -7.728 13.194 1.00 97.44 172 ILE A C 1
ATOM 1265 O O . ILE A 1 172 ? 3.017 -8.710 13.615 1.00 97.44 172 ILE A O 1
ATOM 1269 N N . PRO A 1 173 ? 1.433 -7.142 13.921 1.00 97.50 173 PRO A N 1
ATOM 1270 C CA . PRO A 1 173 ? 0.986 -7.692 15.190 1.00 97.50 173 PRO A CA 1
ATOM 1271 C C . PRO A 1 173 ? 0.184 -8.978 14.944 1.00 97.50 173 PRO A C 1
ATOM 1273 O O . PRO A 1 173 ? -0.684 -9.031 14.071 1.00 97.50 173 PRO A O 1
ATOM 1276 N N . VAL A 1 174 ? 0.471 -10.024 15.717 1.00 97.50 174 VAL A N 1
ATOM 1277 C CA . VAL A 1 174 ? -0.169 -11.342 15.598 1.00 97.50 174 VAL A CA 1
ATOM 1278 C C . VAL A 1 174 ? -0.862 -11.696 16.908 1.00 97.50 174 VAL A C 1
ATOM 1280 O O . VAL A 1 174 ? -0.319 -11.468 17.991 1.00 97.50 174 VAL A O 1
ATOM 1283 N N . LEU A 1 175 ? -2.065 -12.268 16.821 1.00 97.88 175 LEU A N 1
ATOM 1284 C CA . LEU A 1 175 ? -2.783 -12.738 18.003 1.00 97.88 175 LEU A CA 1
ATOM 1285 C C . LEU A 1 175 ? -1.977 -13.842 18.712 1.00 97.88 175 LEU A C 1
ATOM 1287 O O . LEU A 1 175 ? -1.430 -14.712 18.025 1.00 97.88 175 LEU A O 1
ATOM 1291 N N . PRO A 1 176 ? -1.912 -13.855 20.056 1.00 97.94 176 PRO A N 1
ATOM 1292 C CA . PRO A 1 176 ? -1.119 -14.836 20.800 1.00 97.94 176 PRO A CA 1
ATOM 1293 C C . PRO A 1 176 ? -1.478 -16.280 20.438 1.00 97.94 176 PRO A C 1
ATOM 1295 O O . PRO A 1 176 ? -0.598 -17.117 20.267 1.00 97.94 176 PRO A O 1
ATOM 1298 N N . GLU A 1 177 ? -2.764 -16.552 20.213 1.00 97.50 177 GLU A N 1
ATOM 1299 C CA . GLU A 1 177 ? -3.290 -17.876 19.873 1.00 97.50 177 GLU A CA 1
ATOM 1300 C C . GLU A 1 177 ? -2.925 -18.309 18.439 1.00 97.50 177 GLU A C 1
ATOM 1302 O O . GLU A 1 177 ? -2.953 -19.491 18.100 1.00 97.50 177 GLU A O 1
ATOM 1307 N N . GLN A 1 178 ? -2.569 -17.354 17.576 1.00 96.69 178 GLN A N 1
ATOM 1308 C CA . GLN A 1 178 ? -2.160 -17.594 16.191 1.00 96.69 178 GLN A CA 1
ATOM 1309 C C . GLN A 1 178 ? -0.636 -17.625 16.023 1.00 96.69 178 GLN A C 1
ATOM 1311 O O . GLN A 1 178 ? -0.145 -18.058 14.974 1.00 96.69 178 GLN A O 1
ATOM 1316 N N . TRP A 1 179 ? 0.115 -17.186 17.038 1.00 96.56 179 TRP A N 1
ATOM 1317 C CA . TRP A 1 179 ? 1.554 -16.970 16.940 1.00 96.56 179 TRP A CA 1
ATOM 1318 C C . TRP A 1 179 ? 2.331 -18.231 16.591 1.00 96.56 179 TRP A C 1
ATOM 1320 O O . TRP A 1 179 ? 3.145 -18.196 15.674 1.00 96.56 179 TRP A O 1
ATOM 1330 N N . ASP A 1 180 ? 2.063 -19.358 17.245 1.00 95.56 180 ASP A N 1
ATOM 1331 C CA . ASP A 1 180 ? 2.819 -20.594 17.005 1.00 95.56 180 ASP A CA 1
ATOM 1332 C C . ASP A 1 180 ? 2.675 -21.089 15.563 1.00 95.56 180 ASP A C 1
ATOM 1334 O O . ASP A 1 180 ? 3.635 -21.546 14.943 1.00 95.56 180 ASP A O 1
ATOM 1338 N N . LYS A 1 181 ? 1.471 -20.975 14.993 1.00 96.19 181 LYS A N 1
ATOM 1339 C CA . LYS A 1 181 ? 1.215 -21.344 13.596 1.00 96.19 181 LYS A CA 1
ATOM 1340 C C . LYS A 1 181 ? 1.870 -20.348 12.638 1.00 96.19 181 LYS A C 1
ATOM 1342 O O . LYS A 1 181 ? 2.462 -20.758 11.637 1.00 96.19 181 LYS A O 1
ATOM 1347 N N . TYR A 1 182 ? 1.753 -19.055 12.935 1.00 95.69 182 TYR A N 1
ATOM 1348 C CA . TYR A 1 182 ? 2.306 -17.980 12.117 1.00 95.69 182 TYR A CA 1
ATOM 1349 C C . TYR A 1 182 ? 3.840 -18.023 12.082 1.00 95.69 182 TYR A C 1
ATOM 1351 O O . TYR A 1 182 ? 4.431 -18.065 11.003 1.00 95.69 182 TYR A O 1
ATOM 1359 N N . SER A 1 183 ? 4.475 -18.084 13.253 1.00 95.31 183 SER A N 1
ATOM 1360 C CA . SER A 1 183 ? 5.929 -18.131 13.420 1.00 95.31 183 SER A CA 1
ATOM 1361 C C . SER A 1 183 ? 6.527 -19.380 12.783 1.00 95.31 183 SER A C 1
ATOM 1363 O O . SER A 1 183 ? 7.458 -19.242 12.006 1.00 95.31 183 SER A O 1
ATOM 1365 N N . LYS A 1 184 ? 5.948 -20.579 12.961 1.00 96.12 184 LYS A N 1
ATOM 1366 C CA . LYS A 1 184 ? 6.423 -21.800 12.272 1.00 96.12 184 LYS A CA 1
ATOM 1367 C C . LYS A 1 184 ? 6.445 -21.647 10.753 1.00 96.12 184 LYS A C 1
ATOM 1369 O O . LYS A 1 184 ? 7.434 -22.001 10.114 1.00 96.12 184 LYS A O 1
ATOM 1374 N N . LYS A 1 185 ? 5.375 -21.097 10.170 1.00 95.69 185 LYS A N 1
ATOM 1375 C CA . LYS A 1 185 ? 5.298 -20.849 8.723 1.00 95.69 185 LYS A CA 1
ATOM 1376 C C . LYS A 1 185 ? 6.338 -19.818 8.274 1.00 95.69 185 LYS A C 1
ATOM 1378 O O . LYS A 1 185 ? 6.986 -20.010 7.248 1.00 95.69 185 LYS A O 1
ATOM 1383 N N . LEU A 1 186 ? 6.493 -18.732 9.031 1.00 93.88 186 LEU A N 1
ATOM 1384 C CA . LEU A 1 186 ? 7.439 -17.661 8.722 1.00 93.88 186 LEU A CA 1
ATOM 1385 C C . LEU A 1 186 ? 8.896 -18.129 8.853 1.00 93.88 186 LEU A C 1
ATOM 1387 O O . LEU A 1 186 ? 9.677 -17.928 7.928 1.00 93.88 186 LEU A O 1
ATOM 1391 N N . CYS A 1 187 ? 9.236 -18.808 9.946 1.00 94.00 187 CYS A N 1
ATOM 1392 C CA . CYS A 1 187 ? 10.541 -19.412 10.203 1.00 94.00 187 CYS A CA 1
ATOM 1393 C C . CYS A 1 187 ? 10.910 -20.456 9.146 1.00 94.00 187 CYS A C 1
ATOM 1395 O O . CYS A 1 187 ? 12.035 -20.446 8.660 1.00 94.00 187 CYS A O 1
ATOM 1397 N N . GLY A 1 188 ? 9.956 -21.291 8.714 1.00 94.06 188 GLY A N 1
ATOM 1398 C CA . GLY A 1 188 ? 10.170 -22.233 7.611 1.00 94.06 188 GLY A CA 1
ATOM 1399 C C . GLY A 1 188 ? 10.518 -21.544 6.287 1.00 94.06 188 GLY A C 1
ATOM 1400 O O . GLY A 1 188 ? 11.307 -22.072 5.512 1.00 94.06 188 GLY A O 1
ATOM 1401 N N . ARG A 1 189 ? 9.986 -20.338 6.048 1.00 93.44 189 ARG A N 1
ATOM 1402 C CA . ARG A 1 189 ? 10.315 -19.524 4.868 1.00 93.44 189 ARG A CA 1
ATOM 1403 C C . ARG A 1 189 ? 11.653 -18.793 5.000 1.00 93.44 189 ARG A C 1
ATOM 1405 O O . ARG A 1 189 ? 12.359 -18.661 4.011 1.00 93.44 189 ARG A O 1
ATOM 1412 N N . LEU A 1 190 ? 11.975 -18.289 6.191 1.00 93.00 190 LEU A N 1
ATOM 1413 C CA . LEU A 1 190 ? 13.209 -17.536 6.454 1.00 93.00 190 LEU A CA 1
ATOM 1414 C C . LEU A 1 190 ? 14.412 -18.437 6.783 1.00 93.00 190 LEU A C 1
ATOM 1416 O O . LEU A 1 190 ? 15.531 -17.941 6.870 1.00 93.00 190 LEU A O 1
ATOM 1420 N N . GLY A 1 191 ? 14.194 -19.739 6.989 1.00 92.56 191 GLY A N 1
ATOM 1421 C CA . GLY A 1 191 ? 15.236 -20.682 7.392 1.00 92.56 191 GLY A CA 1
ATOM 1422 C C . GLY A 1 191 ? 15.764 -20.434 8.808 1.00 92.56 191 GLY A C 1
ATOM 1423 O O . GLY A 1 191 ? 16.948 -20.639 9.056 1.00 92.56 191 GLY A O 1
ATOM 1424 N N . CYS A 1 192 ? 14.919 -19.963 9.732 1.00 91.25 192 CYS A N 1
ATOM 1425 C CA . CYS A 1 192 ? 15.327 -19.606 11.093 1.00 91.25 192 CYS A CA 1
ATOM 1426 C C . CYS A 1 192 ? 14.632 -20.441 12.175 1.00 91.25 192 CYS A C 1
ATOM 1428 O O . CYS A 1 192 ? 13.633 -21.115 11.924 1.00 91.25 192 CYS A O 1
ATOM 1430 N N . ALA A 1 193 ? 15.176 -20.414 13.393 1.00 91.25 193 ALA A N 1
ATOM 1431 C CA . ALA A 1 193 ? 14.533 -21.025 14.552 1.00 91.25 193 ALA A CA 1
ATOM 1432 C C . ALA A 1 193 ? 13.328 -20.190 15.017 1.00 91.25 193 ALA A C 1
ATOM 1434 O O . ALA A 1 193 ? 13.236 -18.996 14.728 1.00 91.25 193 ALA A O 1
ATOM 1435 N N . LEU A 1 194 ? 12.419 -20.818 15.767 1.00 87.50 194 LEU A N 1
ATOM 1436 C CA . LEU A 1 194 ? 11.313 -20.113 16.415 1.00 87.50 194 LEU A CA 1
ATOM 1437 C C . LEU A 1 194 ? 11.871 -19.110 17.427 1.00 87.50 194 LEU A C 1
ATOM 1439 O O . LEU A 1 194 ? 12.433 -19.495 18.449 1.00 87.50 194 LEU A O 1
ATOM 1443 N N . GLN A 1 195 ? 11.714 -17.829 17.114 1.00 86.19 195 GLN A N 1
ATOM 1444 C CA . GLN A 1 195 ? 12.110 -16.698 17.945 1.00 86.19 195 GLN A CA 1
ATOM 1445 C C . GLN A 1 195 ? 10.978 -15.676 17.970 1.00 86.19 195 GLN A C 1
ATOM 1447 O O . GLN A 1 195 ? 10.059 -15.734 17.150 1.00 86.19 195 GLN A O 1
ATOM 1452 N N . HIS A 1 196 ? 11.022 -14.763 18.934 1.00 87.12 196 HIS A N 1
ATOM 1453 C CA . HIS A 1 196 ? 10.017 -13.726 19.099 1.00 87.12 196 HIS A CA 1
ATOM 1454 C C . HIS A 1 196 ? 10.647 -12.469 19.719 1.00 87.12 196 HIS A C 1
ATOM 1456 O O . HIS A 1 196 ? 11.400 -12.612 20.681 1.00 87.12 196 HIS A O 1
ATOM 1462 N N . PRO A 1 197 ? 10.326 -11.262 19.216 1.00 96.06 197 PRO A N 1
ATOM 1463 C CA . PRO A 1 197 ? 9.730 -10.992 17.900 1.00 96.06 197 PRO A CA 1
ATOM 1464 C C . PRO A 1 197 ? 10.659 -11.439 16.755 1.00 96.06 197 PRO A C 1
ATOM 1466 O O . PRO A 1 197 ? 11.807 -11.794 16.988 1.00 96.06 197 PRO A O 1
ATOM 1469 N N . LEU A 1 198 ? 10.160 -11.459 15.518 1.00 97.31 198 LEU A N 1
ATOM 1470 C CA . LEU A 1 198 ? 10.946 -11.747 14.315 1.00 97.31 198 LEU A CA 1
ATOM 1471 C C . LEU A 1 198 ? 11.107 -10.481 13.483 1.00 97.31 198 LEU A C 1
ATOM 1473 O O . LEU A 1 198 ? 10.111 -9.849 13.124 1.00 97.31 198 LEU A O 1
ATOM 1477 N N . VAL A 1 199 ? 12.350 -10.166 13.125 1.00 97.50 199 VAL A N 1
ATOM 1478 C CA . VAL A 1 199 ? 12.699 -9.021 12.281 1.00 97.50 199 VAL A CA 1
ATOM 1479 C C . VAL A 1 199 ? 13.455 -9.487 11.039 1.00 97.50 199 VAL A C 1
ATOM 1481 O O . VAL A 1 199 ? 14.379 -10.298 11.128 1.00 97.50 199 VAL A O 1
ATOM 1484 N N . TRP A 1 200 ? 13.071 -8.991 9.862 1.00 97.19 200 TRP A N 1
ATOM 1485 C CA . TRP A 1 200 ? 13.740 -9.297 8.590 1.00 97.19 200 TRP A CA 1
ATOM 1486 C C . TRP A 1 200 ? 13.669 -8.122 7.606 1.00 97.19 200 TRP A C 1
ATOM 1488 O O . TRP A 1 200 ? 12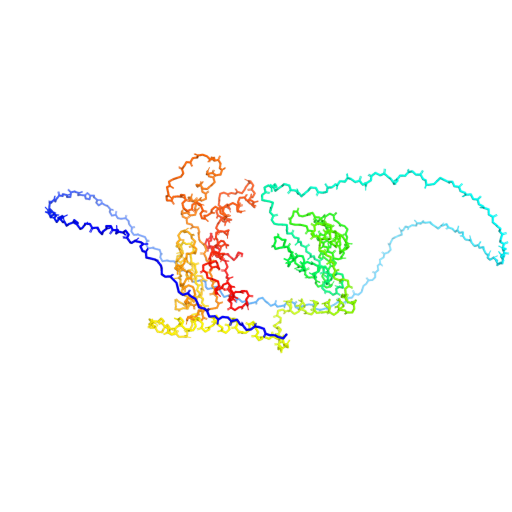.829 -7.235 7.739 1.00 97.19 200 TRP A O 1
ATOM 1498 N N . SER A 1 201 ? 14.559 -8.090 6.615 1.00 96.50 201 SER A N 1
ATOM 1499 C CA . SER A 1 201 ? 14.571 -7.067 5.559 1.00 96.50 201 SER A CA 1
ATOM 1500 C C . SER A 1 201 ? 13.657 -7.428 4.382 1.00 96.50 201 SER A C 1
ATOM 1502 O O . SER A 1 201 ? 13.282 -8.584 4.190 1.00 96.50 201 SER A O 1
ATOM 1504 N N . ALA A 1 202 ? 13.366 -6.459 3.512 1.00 90.69 202 ALA A N 1
ATOM 1505 C CA . ALA A 1 202 ? 12.637 -6.686 2.259 1.00 90.69 202 ALA A CA 1
ATOM 1506 C C . ALA A 1 202 ? 13.308 -7.668 1.295 1.00 90.69 202 ALA A C 1
ATOM 1508 O O . ALA A 1 202 ? 12.622 -8.321 0.517 1.00 90.69 202 ALA A O 1
ATOM 1509 N N . THR A 1 203 ? 14.625 -7.843 1.399 1.00 90.06 203 THR A N 1
ATOM 1510 C CA . THR A 1 203 ? 15.361 -8.877 0.659 1.00 90.06 203 THR A CA 1
ATOM 1511 C C . THR A 1 203 ? 15.161 -10.288 1.226 1.00 90.06 203 THR A C 1
ATOM 1513 O O . THR A 1 203 ? 15.759 -11.236 0.727 1.00 90.06 203 THR A O 1
ATOM 1516 N N . GLY A 1 204 ? 14.358 -10.447 2.283 1.00 90.94 204 GLY A N 1
ATOM 1517 C CA . GLY A 1 204 ? 14.112 -11.727 2.948 1.00 90.94 204 GLY A CA 1
ATOM 1518 C C . GLY A 1 204 ? 15.221 -12.157 3.910 1.00 90.94 204 GLY A C 1
ATOM 1519 O O . GLY A 1 204 ? 15.165 -13.266 4.435 1.00 90.94 204 GLY A O 1
ATOM 1520 N N . LYS A 1 205 ? 16.221 -11.304 4.173 1.00 93.69 205 LYS A N 1
ATOM 1521 C CA . LYS A 1 205 ? 17.301 -11.615 5.116 1.00 93.69 205 LYS A CA 1
ATOM 1522 C C . LYS A 1 205 ? 16.807 -11.435 6.550 1.00 93.69 205 LYS A C 1
ATOM 1524 O O . LYS A 1 205 ? 16.345 -10.354 6.915 1.00 93.69 205 LYS A O 1
ATOM 1529 N N . LEU A 1 206 ? 16.945 -12.480 7.365 1.00 95.94 206 LEU A N 1
ATOM 1530 C CA . LEU A 1 206 ? 16.673 -12.409 8.798 1.00 95.94 206 LEU A CA 1
ATOM 1531 C C . LEU A 1 206 ? 17.630 -11.411 9.465 1.00 95.94 206 LEU A C 1
ATOM 1533 O O . LEU A 1 206 ? 18.844 -11.489 9.270 1.00 95.94 206 LEU A O 1
ATOM 1537 N N . VAL A 1 207 ? 17.065 -10.488 10.242 1.00 96.50 207 VAL A N 1
ATOM 1538 C CA . VAL A 1 207 ? 17.815 -9.649 11.182 1.00 96.50 207 VAL A CA 1
ATOM 1539 C C . VAL A 1 207 ? 17.960 -10.403 12.498 1.00 96.50 207 VAL A C 1
ATOM 1541 O O . VAL A 1 207 ? 19.081 -10.588 12.949 1.00 96.50 207 VAL A O 1
ATOM 1544 N N . GLY A 1 208 ? 16.850 -10.913 13.041 1.00 96.19 208 GLY A N 1
ATOM 1545 C CA . GLY A 1 208 ? 16.846 -11.729 14.253 1.00 96.19 208 GLY A CA 1
ATOM 1546 C C . GLY A 1 208 ? 15.682 -11.389 15.178 1.00 96.19 208 GLY A C 1
ATOM 1547 O O . GLY A 1 208 ? 14.560 -11.174 14.703 1.00 96.19 208 GLY A O 1
ATOM 1548 N N . ASN A 1 209 ? 15.955 -11.364 16.479 1.00 96.81 209 ASN A N 1
ATOM 1549 C CA . ASN A 1 209 ? 15.011 -11.016 17.539 1.00 96.81 209 ASN A CA 1
ATOM 1550 C C . ASN A 1 209 ? 15.105 -9.528 17.948 1.00 96.81 209 ASN A C 1
ATOM 1552 O O . ASN A 1 209 ? 15.679 -8.710 17.227 1.00 96.81 209 ASN A O 1
ATOM 1556 N N . LEU A 1 210 ? 14.505 -9.153 19.087 1.00 97.38 210 LEU A N 1
ATOM 1557 C CA . LEU A 1 210 ? 14.561 -7.780 19.607 1.00 97.38 210 LEU A CA 1
ATOM 1558 C C . LEU A 1 210 ? 16.002 -7.299 19.851 1.00 97.38 210 LEU A C 1
ATOM 1560 O O . LEU A 1 210 ? 16.325 -6.176 19.478 1.00 97.38 210 LEU A O 1
ATOM 1564 N N . THR A 1 211 ? 16.854 -8.123 20.462 1.00 97.25 211 THR A N 1
ATOM 1565 C CA . THR A 1 211 ? 18.252 -7.775 20.756 1.00 97.25 211 THR A CA 1
ATOM 1566 C C . THR A 1 211 ? 19.019 -7.500 19.470 1.00 97.25 211 THR A C 1
ATOM 1568 O O . THR A 1 211 ? 19.634 -6.445 19.347 1.00 97.25 211 THR A O 1
ATOM 1571 N N . ASP A 1 212 ? 18.885 -8.380 18.474 1.00 97.38 212 ASP A N 1
ATOM 1572 C CA . ASP A 1 212 ? 19.537 -8.207 17.171 1.00 97.38 212 ASP A CA 1
ATOM 1573 C C . ASP A 1 212 ? 19.053 -6.931 16.460 1.00 97.38 212 ASP A C 1
ATOM 1575 O O . ASP A 1 212 ? 19.816 -6.251 15.771 1.00 97.38 212 ASP A O 1
ATOM 1579 N N . PHE A 1 213 ? 17.771 -6.583 16.625 1.00 97.50 213 PHE A N 1
ATOM 1580 C CA . PHE A 1 213 ? 17.217 -5.363 16.049 1.00 97.50 213 PHE A CA 1
ATOM 1581 C C . PHE A 1 213 ? 17.736 -4.101 16.747 1.00 97.50 213 PHE A C 1
ATOM 1583 O O . PHE A 1 213 ? 18.103 -3.165 16.043 1.00 97.50 213 PHE A O 1
ATOM 1590 N N . ILE A 1 214 ? 17.840 -4.093 18.082 1.00 97.94 214 ILE A N 1
ATOM 1591 C CA . ILE A 1 214 ? 18.453 -2.994 18.852 1.00 97.94 214 ILE A CA 1
ATOM 1592 C C . ILE A 1 214 ? 19.906 -2.783 18.415 1.00 97.94 214 ILE A C 1
ATOM 1594 O O . ILE A 1 214 ? 20.294 -1.661 18.090 1.00 97.94 214 ILE A O 1
ATOM 1598 N N . GLU A 1 215 ? 20.695 -3.858 18.345 1.00 97.94 215 GLU A N 1
ATOM 1599 C CA . GLU A 1 215 ? 22.095 -3.785 17.918 1.00 97.94 215 GLU A CA 1
ATOM 1600 C C . GLU A 1 215 ? 22.217 -3.243 16.490 1.00 97.94 215 GLU A C 1
ATOM 1602 O O . GLU A 1 215 ? 23.052 -2.380 16.210 1.00 97.94 215 GLU A O 1
ATOM 1607 N N . LEU A 1 216 ? 21.353 -3.702 15.576 1.00 96.88 216 LEU A N 1
ATOM 1608 C CA . LEU A 1 216 ? 21.330 -3.204 14.207 1.00 96.88 216 LEU A CA 1
ATOM 1609 C C . LEU A 1 216 ? 20.974 -1.715 14.150 1.00 96.88 216 LEU A C 1
ATOM 1611 O O . LEU A 1 216 ? 21.612 -0.982 13.390 1.00 96.88 216 LEU A O 1
ATOM 1615 N N . THR A 1 217 ? 19.971 -1.253 14.901 1.00 96.88 217 THR A N 1
ATOM 1616 C CA . THR A 1 217 ? 19.561 0.157 14.858 1.00 96.88 217 THR A CA 1
ATOM 1617 C C . THR A 1 217 ? 20.588 1.084 15.479 1.00 96.88 217 THR A C 1
ATOM 1619 O O . THR A 1 217 ? 20.860 2.150 14.921 1.00 96.88 217 THR A O 1
ATOM 1622 N N . GLU A 1 218 ? 21.215 0.656 16.569 1.00 97.56 218 GLU A N 1
ATOM 1623 C CA . GLU A 1 218 ? 22.267 1.414 17.231 1.00 97.56 218 GLU A CA 1
ATOM 1624 C C . GLU A 1 218 ? 23.508 1.507 16.337 1.00 97.56 218 GLU A C 1
ATOM 1626 O O . GLU A 1 218 ? 23.974 2.605 16.027 1.00 97.56 218 GLU A O 1
ATOM 1631 N N . LEU A 1 219 ? 23.992 0.370 15.824 1.00 96.94 219 LEU A N 1
ATOM 1632 C CA . LEU A 1 219 ? 25.211 0.322 15.019 1.00 96.94 219 LEU A CA 1
ATOM 1633 C C . LEU A 1 219 ? 25.052 1.021 13.663 1.00 96.94 219 LEU A C 1
ATOM 1635 O O . LEU A 1 219 ? 25.974 1.688 13.194 1.00 96.94 219 LEU A O 1
ATOM 1639 N N . LYS A 1 220 ? 23.906 0.836 12.997 1.00 96.62 220 LYS A N 1
ATOM 1640 C CA . LYS A 1 220 ? 23.706 1.297 11.615 1.00 96.62 220 LYS A CA 1
ATOM 1641 C C . LYS A 1 220 ? 23.107 2.695 11.520 1.00 96.62 220 LYS A C 1
ATOM 1643 O O . LYS A 1 220 ? 23.423 3.411 10.572 1.00 96.62 220 LYS A O 1
ATOM 1648 N N . TYR A 1 221 ? 22.222 3.057 12.446 1.00 96.25 221 TYR A N 1
ATOM 1649 C CA . TYR A 1 221 ? 21.444 4.296 12.376 1.00 96.25 221 TYR A CA 1
ATOM 1650 C C . TYR A 1 221 ? 21.682 5.228 13.566 1.00 96.25 221 TYR A C 1
ATOM 1652 O O . TYR A 1 221 ? 21.148 6.333 13.561 1.00 96.25 221 TYR A O 1
ATOM 1660 N N . SER A 1 222 ? 22.473 4.809 14.561 1.00 97.31 222 SER A N 1
ATOM 1661 C CA . SER A 1 222 ? 22.658 5.548 15.816 1.00 97.31 222 SER A CA 1
ATOM 1662 C C . SER A 1 222 ? 21.330 5.830 16.531 1.00 97.31 222 SER A C 1
ATOM 1664 O O . SER A 1 222 ? 21.172 6.865 17.173 1.00 97.31 222 SER A O 1
ATOM 1666 N N . VAL A 1 223 ? 20.371 4.902 16.405 1.00 96.69 223 VAL A N 1
ATOM 1667 C CA . VAL A 1 223 ? 19.068 4.946 17.080 1.00 96.69 223 VAL A CA 1
ATOM 1668 C C . VAL A 1 223 ? 19.038 3.863 18.151 1.00 96.69 223 VAL A C 1
ATOM 1670 O O . VAL A 1 223 ? 19.161 2.676 17.842 1.00 96.69 223 VAL A O 1
ATOM 1673 N N . THR A 1 224 ? 18.853 4.275 19.400 1.00 95.75 224 THR A N 1
ATOM 1674 C CA . THR A 1 224 ? 18.751 3.392 20.564 1.00 95.75 224 THR A CA 1
ATOM 1675 C C . THR A 1 224 ? 17.313 3.320 21.072 1.00 95.75 224 THR A C 1
ATOM 1677 O O . THR A 1 224 ? 16.498 4.211 20.825 1.00 95.75 224 THR A O 1
ATOM 1680 N N . LEU A 1 225 ? 16.988 2.236 21.780 1.00 92.94 225 LEU A N 1
ATOM 1681 C CA . LEU A 1 225 ? 15.739 2.142 22.530 1.00 92.94 225 LEU A CA 1
ATOM 1682 C C . LEU A 1 225 ? 15.819 3.078 23.742 1.00 92.94 225 LEU A C 1
ATOM 1684 O O . LEU A 1 225 ? 16.829 3.067 24.444 1.00 92.94 225 LEU A O 1
ATOM 1688 N N . ASP A 1 226 ? 14.769 3.862 23.985 1.00 89.44 226 ASP A N 1
ATOM 1689 C CA . ASP A 1 226 ? 14.730 4.817 25.093 1.00 89.44 226 ASP A CA 1
ATOM 1690 C C . ASP A 1 226 ? 14.871 4.094 26.453 1.00 89.44 226 ASP A C 1
ATOM 1692 O O . ASP A 1 226 ? 13.979 3.320 26.832 1.00 89.44 226 ASP A O 1
ATOM 1696 N N . PRO A 1 227 ? 15.976 4.314 27.194 1.00 87.19 227 PRO A N 1
ATOM 1697 C CA . PRO A 1 227 ? 16.208 3.662 28.477 1.00 87.19 227 PRO A CA 1
ATOM 1698 C C . PRO A 1 227 ? 15.319 4.216 29.602 1.00 87.19 227 PRO A C 1
ATOM 1700 O O . PRO A 1 227 ? 15.243 3.598 30.664 1.00 87.19 227 PRO A O 1
ATOM 1703 N N . GLU A 1 228 ? 14.651 5.359 29.411 1.00 87.25 228 GLU A N 1
ATOM 1704 C CA . GLU A 1 228 ? 13.803 5.988 30.431 1.00 87.25 228 GLU A CA 1
ATOM 1705 C C . GLU A 1 228 ? 12.397 5.365 30.504 1.00 87.25 228 GLU A C 1
ATOM 1707 O O . GLU A 1 228 ? 11.670 5.542 31.493 1.00 87.25 228 GLU A O 1
ATOM 1712 N N . VAL A 1 229 ? 12.001 4.585 29.492 1.00 91.06 229 VAL A N 1
ATOM 1713 C CA . VAL A 1 229 ? 10.693 3.924 29.460 1.00 91.06 229 VAL A CA 1
ATOM 1714 C C . VAL A 1 229 ? 10.678 2.721 30.404 1.00 91.06 229 VAL A C 1
ATOM 1716 O O . VAL A 1 229 ? 11.220 1.654 30.115 1.00 91.06 229 VAL A O 1
ATOM 1719 N N . LYS A 1 230 ? 9.987 2.886 31.535 1.00 91.19 230 LYS A N 1
ATOM 1720 C CA . LYS A 1 230 ? 9.821 1.853 32.570 1.00 91.19 230 LYS A CA 1
ATOM 1721 C C . LYS A 1 230 ? 9.148 0.577 32.051 1.00 91.19 230 LYS A C 1
ATOM 1723 O O . LYS A 1 230 ? 8.234 0.639 31.225 1.00 91.19 230 LYS A O 1
ATOM 1728 N N . ASP A 1 231 ? 9.506 -0.565 32.639 1.00 91.38 231 ASP A N 1
ATOM 1729 C CA . ASP A 1 231 ? 8.953 -1.886 32.304 1.00 91.38 231 ASP A CA 1
ATOM 1730 C C . ASP A 1 231 ? 7.418 -1.950 32.395 1.00 91.38 231 ASP A C 1
ATOM 1732 O O . ASP A 1 231 ? 6.762 -2.562 31.548 1.00 91.38 231 ASP A O 1
ATOM 1736 N N . GLU A 1 232 ? 6.796 -1.254 33.356 1.00 95.25 232 GLU A N 1
ATOM 1737 C CA . GLU A 1 232 ? 5.332 -1.228 33.461 1.00 95.25 232 GLU A CA 1
ATOM 1738 C C . GLU A 1 232 ? 4.656 -0.565 32.252 1.00 95.25 232 GLU A C 1
ATOM 1740 O O . GLU A 1 232 ? 3.502 -0.876 31.939 1.00 95.25 232 GLU A O 1
ATOM 1745 N N . THR A 1 233 ? 5.352 0.346 31.570 1.00 95.12 233 THR A N 1
ATOM 1746 C CA . THR A 1 233 ? 4.853 1.014 30.366 1.00 95.12 233 THR A CA 1
ATOM 1747 C C . THR A 1 233 ? 4.792 0.033 29.202 1.00 95.12 233 THR A C 1
ATOM 1749 O O . THR A 1 233 ? 3.753 -0.054 28.546 1.00 95.12 233 THR A O 1
ATOM 1752 N N . TRP A 1 234 ? 5.830 -0.786 29.003 1.00 95.38 234 TRP A N 1
ATOM 1753 C CA . TRP A 1 234 ? 5.851 -1.814 27.954 1.00 95.38 234 TRP A CA 1
ATOM 1754 C C . TRP A 1 234 ? 4.716 -2.822 28.112 1.00 95.38 234 TRP A C 1
ATOM 1756 O O . TRP A 1 234 ? 4.045 -3.165 27.138 1.00 95.38 234 TRP A O 1
ATOM 1766 N N . ARG A 1 235 ? 4.410 -3.213 29.353 1.00 97.06 235 ARG A N 1
ATOM 1767 C CA . ARG A 1 235 ? 3.264 -4.079 29.659 1.00 97.06 235 ARG A CA 1
ATOM 1768 C C . ARG A 1 235 ? 1.922 -3.446 29.294 1.00 97.06 235 ARG A C 1
ATOM 1770 O O . ARG A 1 235 ? 1.030 -4.129 28.786 1.00 97.06 235 ARG A O 1
ATOM 1777 N N . LYS A 1 236 ? 1.754 -2.143 29.551 1.00 96.81 236 LYS A N 1
ATOM 1778 C CA . LYS A 1 236 ? 0.539 -1.403 29.167 1.00 96.81 236 LYS A CA 1
ATOM 1779 C C . LYS A 1 236 ? 0.399 -1.313 27.649 1.00 96.81 236 LYS A C 1
ATOM 1781 O O . LYS A 1 236 ? -0.702 -1.538 27.152 1.00 96.81 236 LYS A O 1
ATOM 1786 N N . ILE A 1 237 ? 1.494 -1.044 26.936 1.00 95.31 237 ILE A N 1
ATOM 1787 C CA . ILE A 1 237 ? 1.517 -0.987 25.468 1.00 95.31 237 ILE A CA 1
ATOM 1788 C C . ILE A 1 237 ? 1.158 -2.356 24.883 1.00 95.31 237 ILE A C 1
ATOM 1790 O O . ILE A 1 237 ? 0.226 -2.449 24.095 1.00 95.31 237 ILE A O 1
ATOM 1794 N N . ALA A 1 238 ? 1.785 -3.438 25.350 1.00 97.19 238 ALA A N 1
ATOM 1795 C CA . ALA A 1 238 ? 1.461 -4.796 24.911 1.00 97.19 238 ALA A CA 1
ATOM 1796 C C . ALA A 1 238 ? -0.028 -5.147 25.130 1.00 97.19 238 ALA A C 1
ATOM 1798 O O . ALA A 1 238 ? -0.702 -5.697 24.258 1.00 97.19 238 ALA A O 1
ATOM 1799 N N . LYS A 1 239 ? -0.604 -4.755 26.273 1.00 97.44 239 LYS A N 1
ATOM 1800 C CA . LYS A 1 239 ? -2.042 -4.937 26.524 1.00 97.44 239 LYS A CA 1
ATOM 1801 C C . LYS A 1 239 ? -2.913 -4.125 25.554 1.00 97.44 239 LYS A C 1
ATOM 1803 O O . LYS A 1 239 ? -3.934 -4.634 25.089 1.00 97.44 239 LYS A O 1
ATOM 1808 N N . ALA A 1 240 ? -2.527 -2.884 25.254 1.00 96.00 240 ALA A N 1
ATOM 1809 C CA . ALA A 1 240 ? -3.229 -2.029 24.299 1.00 96.00 240 ALA A CA 1
ATOM 1810 C C . ALA A 1 240 ? -3.147 -2.586 22.867 1.00 96.00 240 ALA A C 1
ATOM 1812 O O . ALA A 1 240 ? -4.168 -2.653 22.182 1.00 96.00 240 ALA A O 1
ATOM 1813 N N . ASN A 1 241 ? -1.978 -3.081 22.457 1.00 95.31 241 ASN A N 1
ATOM 1814 C CA . ASN A 1 241 ? -1.742 -3.713 21.160 1.00 95.31 241 ASN A CA 1
ATOM 1815 C C . ASN A 1 241 ? -2.630 -4.941 20.961 1.00 95.31 241 ASN A C 1
ATOM 1817 O O . ASN A 1 241 ? -3.285 -5.077 19.925 1.00 95.31 241 ASN A O 1
ATOM 1821 N N . LEU A 1 242 ? -2.718 -5.811 21.973 1.00 97.69 242 LEU A N 1
ATOM 1822 C CA . LEU A 1 242 ? -3.617 -6.962 21.940 1.00 97.69 242 LEU A CA 1
ATOM 1823 C C . LEU A 1 242 ? -5.086 -6.540 21.797 1.00 97.69 242 LEU A C 1
ATOM 1825 O O . LEU A 1 242 ? -5.814 -7.122 20.991 1.00 97.69 242 LEU A O 1
ATOM 1829 N N . ALA A 1 243 ? -5.531 -5.542 22.567 1.00 96.38 243 ALA A N 1
ATOM 1830 C CA . ALA A 1 243 ? -6.908 -5.052 22.512 1.00 96.38 243 ALA A CA 1
ATOM 1831 C C . ALA A 1 243 ? -7.244 -4.458 21.134 1.00 96.38 243 ALA A C 1
ATOM 1833 O O . ALA A 1 243 ? -8.256 -4.827 20.536 1.00 96.38 243 ALA A O 1
ATOM 1834 N N . ALA A 1 244 ? -6.362 -3.610 20.598 1.00 93.38 244 ALA A N 1
ATOM 1835 C CA . ALA A 1 244 ? -6.510 -3.009 19.277 1.00 93.38 244 ALA A CA 1
ATOM 1836 C C . ALA A 1 244 ? -6.525 -4.066 18.163 1.00 93.38 244 ALA A C 1
ATOM 1838 O O . ALA A 1 244 ? -7.340 -3.983 17.242 1.00 93.38 244 ALA A O 1
ATOM 1839 N N . LEU A 1 245 ? -5.665 -5.088 18.246 1.00 95.75 245 LEU A N 1
ATOM 1840 C CA . LEU A 1 245 ? -5.641 -6.171 17.265 1.00 95.75 245 LEU A CA 1
ATOM 1841 C C . LEU A 1 245 ? -6.907 -7.033 17.329 1.00 95.75 245 LEU A C 1
ATOM 1843 O O . LEU A 1 245 ? -7.481 -7.338 16.287 1.00 95.75 245 LEU A O 1
ATOM 1847 N N . ARG A 1 246 ? -7.370 -7.406 18.529 1.00 96.06 246 ARG A N 1
ATOM 1848 C CA . ARG A 1 246 ? -8.614 -8.180 18.695 1.00 96.06 246 ARG A CA 1
ATOM 1849 C C . ARG A 1 246 ? -9.816 -7.436 18.134 1.00 96.06 246 ARG A C 1
ATOM 1851 O O . ARG A 1 246 ? -10.621 -8.038 17.429 1.00 96.06 246 ARG A O 1
ATOM 1858 N N . LEU A 1 247 ? -9.891 -6.132 18.383 1.00 92.50 247 LEU A N 1
ATOM 1859 C CA . LEU A 1 247 ? -10.921 -5.274 17.819 1.00 92.50 247 LEU A CA 1
ATOM 1860 C C . LEU A 1 247 ? -10.883 -5.302 16.279 1.00 92.50 247 LEU A C 1
ATOM 1862 O O . LEU A 1 247 ? -11.890 -5.631 15.655 1.00 92.50 247 LEU A O 1
ATOM 1866 N N . LYS A 1 248 ? -9.704 -5.083 15.673 1.00 89.88 248 LYS A N 1
ATOM 1867 C CA . LYS A 1 248 ? -9.510 -5.159 14.211 1.00 89.88 248 LYS A CA 1
ATOM 1868 C C . LYS A 1 248 ? -9.934 -6.510 13.628 1.00 89.88 248 LYS A C 1
ATOM 1870 O O . LYS A 1 248 ? -10.604 -6.542 12.603 1.00 89.88 248 LYS A O 1
ATOM 1875 N N . VAL A 1 249 ? -9.570 -7.619 14.275 1.00 90.81 249 VAL A N 1
ATOM 1876 C CA . VAL A 1 249 ? -9.905 -8.978 13.807 1.00 90.81 249 VAL A CA 1
ATOM 1877 C C . VAL A 1 249 ? -11.395 -9.287 13.960 1.00 90.81 249 VAL A C 1
ATOM 1879 O O . VAL A 1 249 ? -11.963 -9.972 13.116 1.00 90.81 249 VAL A O 1
ATOM 1882 N N . SER A 1 250 ? -12.041 -8.776 15.008 1.00 88.38 250 SER A N 1
ATOM 1883 C CA . SER A 1 250 ? -13.477 -8.975 15.234 1.00 88.38 250 SER A CA 1
ATOM 1884 C C . SER A 1 250 ? -14.373 -8.196 14.264 1.00 88.38 250 SER A C 1
ATOM 1886 O O . SER A 1 250 ? -15.576 -8.435 14.231 1.00 88.38 250 SER A O 1
ATOM 1888 N N . GLY A 1 251 ? -13.814 -7.241 13.509 1.00 78.69 251 GLY A N 1
ATOM 1889 C CA . GLY A 1 251 ? -14.588 -6.308 12.686 1.00 78.69 251 GLY A CA 1
ATOM 1890 C C . GLY A 1 251 ? -15.442 -5.325 13.499 1.00 78.69 251 GLY A C 1
ATOM 1891 O O . GLY A 1 251 ? -16.162 -4.519 12.914 1.00 78.69 251 GLY A O 1
ATOM 1892 N N . ALA A 1 252 ? -15.373 -5.364 14.836 1.00 54.22 252 ALA A N 1
ATOM 1893 C CA . ALA A 1 252 ? -16.080 -4.434 15.701 1.00 54.22 252 ALA A CA 1
ATOM 1894 C C . ALA A 1 252 ? -15.445 -3.042 15.596 1.00 54.22 252 ALA A C 1
ATOM 1896 O O . ALA A 1 252 ? -14.230 -2.878 15.720 1.00 54.22 252 ALA A O 1
ATOM 1897 N N . ARG A 1 253 ? -16.268 -2.018 15.362 1.00 43.50 253 ARG A N 1
ATOM 1898 C CA . ARG A 1 253 ? -15.818 -0.623 15.385 1.00 43.50 253 ARG A CA 1
ATOM 1899 C C . ARG A 1 253 ? -15.448 -0.238 16.825 1.00 43.50 253 ARG A C 1
ATOM 1901 O O . ARG A 1 253 ? -16.185 -0.596 17.740 1.00 43.50 253 ARG A O 1
ATOM 1908 N N . PRO A 1 254 ? -14.343 0.487 17.052 1.00 48.00 254 PRO A N 1
ATOM 1909 C CA . PRO A 1 254 ? -14.079 1.048 18.366 1.00 48.00 254 PRO A CA 1
ATOM 1910 C C . PRO A 1 254 ? -15.094 2.151 18.659 1.00 48.00 254 PRO A C 1
ATOM 1912 O O . PRO A 1 254 ? -15.097 3.174 17.973 1.00 48.00 254 PRO A O 1
ATOM 1915 N N . ASP A 1 255 ? -15.886 1.988 19.714 1.00 41.62 255 ASP A N 1
ATOM 1916 C CA . ASP A 1 255 ? -16.518 3.116 20.397 1.00 41.62 255 ASP A CA 1
ATOM 1917 C C . ASP A 1 255 ? -15.421 3.884 21.150 1.00 41.62 255 ASP A C 1
ATOM 1919 O O . ASP A 1 255 ? -15.138 3.647 22.324 1.00 41.62 255 ASP A O 1
ATOM 1923 N N . LEU A 1 256 ? -14.714 4.763 20.438 1.00 46.78 256 LEU A N 1
ATOM 1924 C CA . LEU A 1 256 ? -13.708 5.644 21.025 1.00 46.78 256 LEU A CA 1
ATOM 1925 C C . LEU A 1 256 ? -14.378 6.932 21.508 1.00 46.78 256 LEU A C 1
ATOM 1927 O O . LEU A 1 256 ? -14.634 7.851 20.731 1.00 46.78 256 LEU A O 1
ATOM 1931 N N . ALA A 1 257 ? -14.602 7.017 22.819 1.00 37.22 257 ALA A N 1
ATOM 1932 C CA . ALA A 1 257 ? -14.717 8.300 23.499 1.00 37.22 257 ALA A CA 1
ATOM 1933 C C . ALA A 1 257 ? -13.353 9.028 23.432 1.00 37.22 257 ALA A C 1
ATOM 1935 O O . ALA A 1 257 ? -12.324 8.408 23.715 1.00 37.22 257 ALA A O 1
ATOM 1936 N N . PRO A 1 258 ? -13.297 10.319 23.058 1.00 44.44 258 PRO A N 1
ATOM 1937 C CA . PRO A 1 258 ? -12.031 11.012 22.857 1.00 44.44 258 PRO A CA 1
ATOM 1938 C C . PRO A 1 258 ? -11.471 11.559 24.177 1.00 44.44 258 PRO A C 1
ATOM 1940 O O . PRO A 1 258 ? -12.104 12.377 24.843 1.00 44.44 258 PRO A O 1
ATOM 1943 N N . THR A 1 259 ? -10.238 11.181 24.519 1.00 48.53 259 THR A N 1
ATOM 1944 C CA . THR A 1 259 ? -9.441 11.819 25.581 1.00 48.53 259 THR A CA 1
ATOM 1945 C C . THR A 1 259 ? -8.168 12.447 25.001 1.00 48.53 259 THR A C 1
ATOM 1947 O O . THR A 1 259 ? -7.173 11.749 24.844 1.00 48.53 259 THR A O 1
ATOM 1950 N N . GLY A 1 260 ? -8.227 13.763 24.722 1.00 39.91 260 GLY A N 1
ATOM 1951 C CA . GLY A 1 260 ? -7.112 14.735 24.590 1.00 39.91 260 GLY A CA 1
ATOM 1952 C C . GLY A 1 260 ? -6.096 14.551 23.439 1.00 39.91 260 GLY A C 1
ATOM 1953 O O . GLY A 1 260 ? -5.832 13.446 22.999 1.00 39.91 260 GLY A O 1
ATOM 1954 N N . SER A 1 261 ? -5.435 15.569 22.879 1.00 52.81 261 SER A N 1
ATOM 1955 C CA . SER A 1 261 ? -5.607 17.027 22.848 1.00 52.81 261 SER A CA 1
ATOM 1956 C C . SER A 1 261 ? -5.680 17.440 21.362 1.00 52.81 261 SER A C 1
ATOM 1958 O O . SER A 1 261 ? -4.748 17.256 20.578 1.00 52.81 261 SER A O 1
ATOM 1960 N N . GLY A 1 262 ? -6.855 17.922 20.947 1.00 48.31 262 GLY A N 1
ATOM 1961 C CA . GLY A 1 262 ? -7.218 18.166 19.544 1.00 48.31 262 GLY A CA 1
ATOM 1962 C C . GLY A 1 262 ? -7.066 19.614 19.071 1.00 48.31 262 GLY A C 1
ATOM 1963 O O . GLY A 1 262 ? -7.518 19.921 17.977 1.00 48.31 262 GLY A O 1
ATOM 1964 N N . GLY A 1 263 ? -6.472 20.508 19.868 1.00 46.62 263 GLY A N 1
ATOM 1965 C CA . GLY A 1 263 ? -6.493 21.954 19.603 1.00 46.62 263 GLY A CA 1
ATOM 1966 C C . GLY A 1 263 ? -5.708 22.373 18.359 1.00 46.62 263 GLY A C 1
ATOM 1967 O O . GLY A 1 263 ? -6.260 22.988 17.454 1.00 46.62 263 GLY A O 1
ATOM 1968 N N 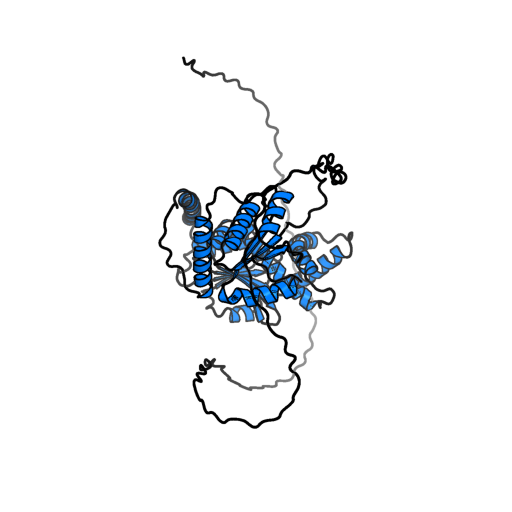. GLU A 1 264 ? -4.436 21.989 18.269 1.00 44.44 264 GLU A N 1
ATOM 1969 C CA . GLU A 1 264 ? -3.555 22.446 17.180 1.00 44.44 264 GLU A CA 1
ATOM 1970 C C . GLU A 1 264 ? -3.808 21.689 15.871 1.00 44.44 264 GLU A C 1
ATOM 1972 O O . GLU A 1 264 ? -3.879 22.286 14.797 1.00 44.44 264 GLU A O 1
ATOM 1977 N N . ARG A 1 265 ? -4.072 20.378 15.964 1.00 52.53 265 ARG A N 1
ATOM 1978 C CA . ARG A 1 265 ? -4.537 19.577 14.822 1.00 52.53 265 ARG A CA 1
ATOM 1979 C C . ARG A 1 265 ? -5.937 19.993 14.367 1.00 52.53 265 ARG A C 1
ATOM 1981 O O . ARG A 1 265 ? -6.211 19.957 13.177 1.00 52.53 265 ARG A O 1
ATOM 1988 N N . GLY A 1 266 ? -6.804 20.422 15.283 1.00 48.59 266 GLY A N 1
ATOM 1989 C CA . GLY A 1 266 ? -8.120 20.972 14.965 1.00 48.59 266 GLY A CA 1
ATOM 1990 C C . GLY A 1 266 ? -8.044 22.326 14.263 1.00 48.59 266 GLY A C 1
ATOM 1991 O O . GLY A 1 266 ? -8.852 22.577 13.378 1.00 48.59 266 GLY A O 1
ATOM 1992 N N . ALA A 1 267 ? -7.054 23.164 14.587 1.00 53.97 267 ALA A N 1
ATOM 1993 C CA . ALA A 1 267 ? -6.875 24.476 13.967 1.00 53.97 267 ALA A CA 1
ATOM 1994 C C . ALA A 1 267 ? -6.435 24.378 12.497 1.00 53.97 267 ALA A C 1
ATOM 1996 O O . ALA A 1 267 ? -7.087 24.965 11.639 1.00 53.97 267 ALA A O 1
ATOM 1997 N N . ALA A 1 268 ? -5.413 23.572 12.184 1.00 48.03 268 ALA A N 1
ATOM 1998 C CA . ALA A 1 268 ? -4.969 23.362 10.798 1.00 48.03 268 ALA A CA 1
ATOM 1999 C C . ALA A 1 268 ? -6.061 22.702 9.930 1.00 48.03 268 ALA A C 1
ATOM 2001 O O . ALA A 1 268 ? -6.236 23.020 8.756 1.00 48.03 268 ALA A O 1
ATOM 2002 N N . VAL A 1 269 ? -6.856 21.816 10.536 1.00 50.38 269 VAL A N 1
ATOM 2003 C CA . VAL A 1 269 ? -8.001 21.154 9.891 1.00 50.38 269 VAL A CA 1
ATOM 2004 C C . VAL A 1 269 ? -9.167 22.104 9.700 1.00 50.38 269 VAL A C 1
ATOM 2006 O O . VAL A 1 269 ? -9.796 22.097 8.646 1.00 50.38 269 VAL A O 1
ATOM 2009 N N . GLY A 1 270 ? -9.447 22.930 10.705 1.00 54.06 270 GLY A N 1
ATOM 2010 C CA . GLY A 1 270 ? -10.422 24.005 10.620 1.00 54.06 270 GLY A CA 1
ATOM 2011 C C . GLY A 1 270 ? -10.052 24.974 9.507 1.00 54.06 270 GLY A C 1
ATOM 2012 O O . GLY A 1 270 ? -10.910 25.332 8.712 1.00 54.06 270 GLY A O 1
ATOM 2013 N N . GLU A 1 271 ? -8.774 25.320 9.370 1.00 55.66 271 GLU A N 1
ATOM 2014 C CA . GLU A 1 271 ? -8.288 26.190 8.302 1.00 55.66 271 GLU A CA 1
ATOM 2015 C C . GLU A 1 271 ? -8.418 25.543 6.913 1.00 55.66 271 GLU A C 1
ATOM 2017 O O . GLU A 1 271 ? -8.940 26.178 5.995 1.00 55.66 271 GLU A O 1
ATOM 2022 N N . GLY A 1 272 ? -8.050 24.266 6.761 1.00 49.66 272 GLY A N 1
ATOM 2023 C CA . GLY A 1 272 ? -8.236 23.517 5.512 1.00 49.66 272 GLY A CA 1
ATOM 2024 C C . GLY A 1 272 ? -9.710 23.373 5.108 1.00 49.66 272 GLY A C 1
ATOM 2025 O O . GLY A 1 272 ? -10.069 23.614 3.951 1.00 49.66 272 GLY A O 1
ATOM 2026 N N . LEU A 1 273 ? -10.591 23.066 6.068 1.00 51.84 273 LEU A N 1
ATOM 2027 C CA . LEU A 1 273 ? -12.041 22.994 5.860 1.00 51.84 273 LEU A CA 1
ATOM 2028 C C . LEU A 1 273 ? -12.639 24.364 5.532 1.00 51.84 273 LEU A C 1
ATOM 2030 O O . LEU A 1 273 ? -13.468 24.460 4.631 1.00 51.84 273 LEU A O 1
ATOM 2034 N N . MET A 1 274 ? -12.196 25.429 6.201 1.00 60.88 274 MET A N 1
ATOM 2035 C CA . MET A 1 274 ? -12.651 26.797 5.942 1.00 60.88 274 MET A CA 1
ATOM 2036 C C . MET A 1 274 ? -12.156 27.317 4.593 1.00 60.88 274 MET A C 1
ATOM 2038 O O . MET A 1 274 ? -12.907 27.998 3.903 1.00 60.88 274 MET A O 1
ATOM 2042 N N . GLN A 1 275 ? -10.944 26.962 4.154 1.00 52.78 275 GLN A N 1
ATOM 2043 C CA . GLN A 1 275 ? -10.474 27.261 2.798 1.00 52.78 275 GLN A CA 1
ATOM 2044 C C . GLN A 1 275 ? -11.247 26.476 1.734 1.00 52.78 275 GLN A C 1
ATOM 2046 O O . GLN A 1 275 ? -11.559 27.033 0.681 1.00 52.78 275 GLN A O 1
ATOM 2051 N N . GLY A 1 276 ? -11.582 25.209 1.993 1.00 47.81 276 GLY A N 1
ATOM 2052 C CA . GLY A 1 276 ? -12.469 24.421 1.132 1.00 47.81 276 GLY A CA 1
ATOM 2053 C C . GLY A 1 276 ? -13.882 25.010 1.064 1.00 47.81 276 GLY A C 1
ATOM 2054 O O . GLY A 1 276 ? -14.450 25.147 -0.018 1.00 47.81 276 GLY A O 1
ATOM 2055 N N . HIS A 1 277 ? -14.419 25.451 2.203 1.00 50.47 277 HIS A N 1
ATOM 2056 C CA . HIS A 1 277 ? -15.727 26.095 2.312 1.00 50.47 277 HIS A CA 1
ATOM 2057 C C . HIS A 1 277 ? -15.755 27.484 1.658 1.00 50.47 277 HIS A C 1
ATOM 2059 O O . HIS A 1 277 ? -16.698 27.824 0.953 1.00 50.47 277 HIS A O 1
ATOM 2065 N N . LYS A 1 278 ? -14.687 28.271 1.795 1.00 53.00 278 LYS A N 1
ATOM 2066 C CA . LYS A 1 278 ? -14.521 29.548 1.095 1.00 53.00 278 LYS A CA 1
ATOM 2067 C C . LYS A 1 278 ? -14.492 29.344 -0.423 1.00 53.00 278 LYS A C 1
ATOM 2069 O O . LYS A 1 278 ? -15.234 30.012 -1.132 1.00 53.00 278 LYS A O 1
ATOM 2074 N N . ARG A 1 279 ? -13.753 28.340 -0.917 1.00 53.62 279 ARG A N 1
ATOM 2075 C CA . ARG A 1 279 ? -13.783 27.925 -2.337 1.00 53.62 279 ARG A CA 1
ATOM 2076 C C . ARG A 1 279 ? -15.170 27.439 -2.787 1.00 53.62 279 ARG A C 1
ATOM 2078 O O . ARG A 1 279 ? -15.534 27.625 -3.948 1.00 53.62 279 ARG A O 1
ATOM 2085 N N . TYR A 1 280 ? -15.941 26.818 -1.893 1.00 49.09 280 TYR A N 1
ATOM 2086 C CA . TYR A 1 280 ? -17.333 26.423 -2.133 1.00 49.09 280 TYR A CA 1
ATOM 2087 C C . TYR A 1 280 ? -18.264 27.637 -2.269 1.00 49.09 280 TYR A C 1
ATOM 2089 O O . TYR A 1 280 ? -19.072 27.664 -3.191 1.00 49.09 280 TYR A O 1
ATOM 2097 N N . LEU A 1 281 ? -18.113 28.651 -1.412 1.00 51.34 281 LEU A N 1
ATOM 2098 C CA . LEU A 1 281 ? -18.923 29.872 -1.441 1.00 51.34 281 LEU A CA 1
ATOM 2099 C C . LEU A 1 281 ? -18.549 30.822 -2.593 1.00 51.34 281 LEU A C 1
ATOM 2101 O O . LEU A 1 281 ? -19.418 31.496 -3.138 1.00 51.34 281 LEU A O 1
ATOM 2105 N N . GLU A 1 282 ? -17.271 30.879 -2.976 1.00 58.69 282 GLU A N 1
ATOM 2106 C CA . GLU A 1 282 ? -16.766 31.772 -4.033 1.00 58.69 282 GLU A CA 1
ATOM 2107 C C . GLU A 1 282 ? -16.945 31.197 -5.451 1.00 58.69 282 GLU A C 1
ATOM 2109 O O . GLU A 1 282 ? -16.965 31.939 -6.436 1.00 58.69 282 GLU A O 1
ATOM 2114 N N . GLY A 1 283 ? -17.103 29.877 -5.585 1.00 46.16 283 GLY A N 1
ATOM 2115 C CA . GLY A 1 283 ? -17.414 29.243 -6.861 1.00 46.16 283 GLY A CA 1
ATOM 2116 C C . GLY A 1 283 ? -18.894 29.399 -7.196 1.00 46.16 283 GLY A C 1
ATOM 2117 O O . GLY A 1 283 ? -19.723 28.781 -6.537 1.00 46.16 283 GLY A O 1
ATOM 2118 N N . LYS A 1 284 ? -19.228 30.171 -8.243 1.00 39.38 284 LYS A N 1
ATOM 2119 C CA . LYS A 1 284 ? -20.599 30.270 -8.782 1.00 39.38 284 LYS A CA 1
ATOM 2120 C C . LYS A 1 284 ? -21.214 28.862 -8.881 1.00 39.38 284 LYS A C 1
ATOM 2122 O O . LYS A 1 284 ? -20.677 28.046 -9.637 1.00 39.38 284 LYS A O 1
ATOM 2127 N N . PRO A 1 285 ? -22.287 28.550 -8.133 1.00 40.94 285 PRO A N 1
ATOM 2128 C CA . PRO A 1 285 ? -22.873 27.225 -8.159 1.00 40.94 285 PRO A CA 1
ATOM 2129 C C . PRO A 1 285 ? -23.518 27.020 -9.531 1.00 40.94 285 PRO A C 1
ATOM 2131 O O . PRO A 1 285 ? -24.581 27.561 -9.826 1.00 40.94 285 PRO A O 1
ATOM 2134 N N . GLY A 1 286 ? -22.857 26.235 -10.386 1.00 41.44 286 GLY A N 1
ATOM 2135 C CA . GLY A 1 286 ? -23.591 25.424 -11.350 1.00 41.44 286 GLY A CA 1
ATOM 2136 C C . GLY A 1 286 ? -24.598 24.595 -10.557 1.00 41.44 286 GLY A C 1
ATOM 2137 O O . GLY A 1 286 ? -24.270 24.163 -9.452 1.00 41.44 286 GLY A O 1
ATOM 2138 N N . ALA A 1 287 ? -25.823 24.496 -11.073 1.00 34.59 287 ALA A N 1
ATOM 2139 C CA . ALA A 1 287 ? -27.008 23.989 -10.386 1.00 34.59 287 ALA A CA 1
ATOM 2140 C C . ALA A 1 287 ? -26.710 22.859 -9.376 1.00 34.59 287 ALA A C 1
ATOM 2142 O O . ALA A 1 287 ? -25.930 21.957 -9.695 1.00 34.59 287 ALA A O 1
ATOM 2143 N N . PRO A 1 288 ? -27.316 22.891 -8.173 1.00 39.47 288 PRO A N 1
ATOM 2144 C CA . PRO A 1 288 ? -27.105 21.856 -7.173 1.00 39.47 288 PRO A CA 1
ATOM 2145 C C . PRO A 1 288 ? -27.439 20.496 -7.789 1.00 39.47 288 PRO A C 1
ATOM 2147 O O . PRO A 1 288 ? -28.587 20.228 -8.138 1.00 39.47 288 PRO A O 1
ATOM 2150 N N . TYR A 1 289 ? -26.426 19.640 -7.936 1.00 45.28 289 TYR A N 1
ATOM 2151 C CA . TYR A 1 289 ? -26.660 18.213 -8.098 1.00 45.28 289 TYR A CA 1
ATOM 2152 C C . TYR A 1 289 ? -27.459 17.786 -6.866 1.00 45.28 289 TYR A C 1
ATOM 2154 O O . TYR A 1 289 ? -26.998 17.978 -5.740 1.00 45.28 289 TYR A O 1
ATOM 2162 N N . ASN A 1 290 ? -28.695 17.328 -7.076 1.00 44.94 290 ASN A N 1
ATOM 2163 C CA . ASN A 1 290 ? -29.607 16.946 -6.003 1.00 44.94 290 ASN A CA 1
ATOM 2164 C C . ASN A 1 290 ? -28.871 16.048 -5.001 1.00 44.94 290 ASN A C 1
ATOM 2166 O O . ASN A 1 290 ? -28.351 15.000 -5.375 1.00 44.94 290 ASN A O 1
ATOM 2170 N N . ALA A 1 291 ? -28.838 16.462 -3.733 1.00 43.81 291 ALA A N 1
ATOM 2171 C CA . ALA A 1 291 ? -28.084 15.843 -2.637 1.00 43.81 291 ALA A CA 1
ATOM 2172 C C . ALA A 1 291 ? -28.555 14.423 -2.241 1.00 43.81 291 ALA A C 1
ATOM 2174 O O . ALA A 1 291 ? -28.189 13.913 -1.186 1.00 43.81 291 ALA A O 1
ATOM 2175 N N . ASN A 1 292 ? -29.340 13.766 -3.094 1.00 45.53 292 ASN A N 1
ATOM 2176 C CA . ASN A 1 292 ? -29.807 12.403 -2.921 1.00 45.53 292 ASN A CA 1
ATOM 2177 C C . ASN A 1 292 ? -29.067 11.494 -3.912 1.00 45.53 292 ASN A C 1
ATOM 2179 O O . ASN A 1 292 ? -29.548 11.267 -5.018 1.00 45.53 292 ASN A O 1
ATOM 2183 N N . GLY A 1 293 ? -27.920 10.948 -3.497 1.00 56.97 293 GLY A N 1
ATOM 2184 C CA . GLY A 1 293 ? -27.492 9.642 -4.011 1.00 56.97 293 GLY A CA 1
ATOM 2185 C C . GLY A 1 293 ? -26.200 9.544 -4.820 1.00 56.97 293 GLY A C 1
ATOM 2186 O O . GLY A 1 293 ? -26.019 8.510 -5.448 1.00 56.97 293 GLY A O 1
ATOM 2187 N N . LEU A 1 294 ? -25.281 10.520 -4.812 1.00 61.59 294 LEU A N 1
ATOM 2188 C CA . LEU A 1 294 ? -23.948 10.264 -5.379 1.00 61.59 294 LEU A CA 1
ATOM 2189 C C . LEU A 1 294 ? -23.156 9.334 -4.444 1.00 61.59 294 LEU A C 1
ATOM 2191 O O . LEU A 1 294 ? -22.630 9.762 -3.416 1.00 61.59 294 LEU A O 1
ATOM 2195 N N . CYS A 1 295 ? -23.083 8.055 -4.797 1.00 68.56 295 CYS A N 1
ATOM 2196 C CA . CYS A 1 295 ? -22.434 7.030 -3.984 1.00 68.56 295 CYS A CA 1
ATOM 2197 C C . CYS A 1 295 ? -20.931 6.927 -4.270 1.00 68.56 295 CYS A C 1
ATOM 2199 O O . CYS A 1 295 ? -20.157 6.633 -3.356 1.00 68.56 295 CYS A O 1
ATOM 2201 N N . ALA A 1 296 ? -20.515 7.172 -5.517 1.00 78.50 296 ALA A N 1
ATOM 2202 C CA . ALA A 1 296 ? -19.130 6.987 -5.934 1.00 78.50 296 ALA A CA 1
ATOM 2203 C C . ALA A 1 296 ? -18.705 7.894 -7.100 1.00 78.50 296 ALA A C 1
ATOM 2205 O O . ALA A 1 296 ? -19.503 8.259 -7.965 1.00 78.50 296 ALA A O 1
ATOM 2206 N N . ALA A 1 297 ? -17.409 8.199 -7.149 1.00 84.69 297 ALA A N 1
ATOM 2207 C CA . ALA A 1 297 ? -16.742 8.760 -8.317 1.00 84.69 297 ALA A CA 1
ATOM 2208 C C . ALA A 1 297 ? -15.876 7.673 -8.959 1.00 84.69 297 ALA A C 1
ATO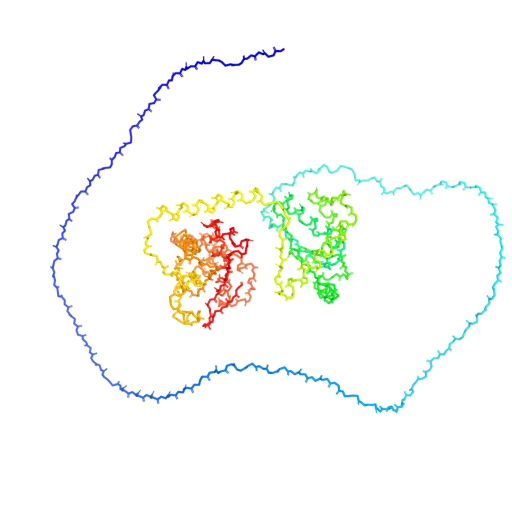M 2210 O O . ALA A 1 297 ? -15.159 6.960 -8.257 1.00 84.69 297 ALA A O 1
ATOM 2211 N N . VAL A 1 298 ? -15.924 7.546 -10.282 1.00 88.31 298 VAL A N 1
ATOM 2212 C CA . VAL A 1 298 ? -15.113 6.573 -11.021 1.00 88.31 298 VAL A CA 1
ATOM 2213 C C . VAL A 1 298 ? -14.128 7.322 -11.902 1.00 88.31 298 VAL A C 1
ATOM 2215 O O . VAL A 1 298 ? -14.527 8.017 -12.831 1.00 88.31 298 VAL A O 1
ATOM 2218 N N . LEU A 1 299 ? -12.840 7.179 -11.608 1.00 88.19 299 LEU A N 1
ATOM 2219 C CA . LEU A 1 299 ? -11.744 7.662 -12.438 1.00 88.19 299 LEU A CA 1
ATOM 2220 C C . LEU A 1 299 ? -11.362 6.561 -13.421 1.00 88.19 299 LEU A C 1
ATOM 2222 O O . LEU A 1 299 ? -11.031 5.452 -12.998 1.00 88.19 299 LEU A O 1
ATOM 2226 N N . THR A 1 300 ? -11.409 6.846 -14.719 1.00 88.81 300 THR A N 1
ATOM 2227 C CA . THR A 1 300 ? -11.163 5.825 -15.747 1.00 88.81 300 THR A CA 1
ATOM 2228 C C . THR A 1 300 ? -9.865 6.095 -16.481 1.00 88.81 300 THR A C 1
ATOM 2230 O O . THR A 1 300 ? -9.747 7.092 -17.195 1.00 88.81 300 THR A O 1
ATOM 2233 N N . LEU A 1 301 ? -8.897 5.191 -16.339 1.00 82.19 301 LEU A N 1
ATOM 2234 C CA . LEU A 1 301 ? -7.645 5.235 -17.088 1.00 82.19 301 LEU A CA 1
ATOM 2235 C C . LEU A 1 301 ? -7.897 4.631 -18.475 1.00 82.19 301 LEU A C 1
ATOM 2237 O O . LEU A 1 301 ? -7.723 3.432 -18.690 1.00 82.19 301 LEU A O 1
ATOM 2241 N N . GLY A 1 302 ? -8.392 5.469 -19.386 1.00 79.31 302 GLY A N 1
ATOM 2242 C CA . GLY A 1 302 ? -8.852 5.066 -20.713 1.00 79.31 302 GLY A CA 1
ATOM 2243 C C . GLY A 1 302 ? -10.371 4.908 -20.811 1.00 79.31 302 GLY A C 1
ATOM 2244 O O . GLY A 1 302 ? -11.126 5.183 -19.873 1.00 79.31 302 GLY A O 1
ATOM 2245 N N . LYS A 1 303 ? -10.837 4.495 -21.994 1.00 80.25 303 LYS A N 1
ATOM 2246 C CA . LYS A 1 303 ? -12.264 4.301 -22.267 1.00 80.25 303 LYS A CA 1
ATOM 2247 C C . LYS A 1 303 ? -12.738 2.987 -21.644 1.00 80.25 303 LYS A C 1
ATOM 2249 O O . LYS A 1 303 ? -12.229 1.916 -21.981 1.00 80.25 303 LYS A O 1
ATOM 2254 N N . LEU A 1 304 ? -13.739 3.063 -20.766 1.00 78.75 304 LEU A N 1
ATOM 2255 C CA . LEU A 1 304 ? -14.381 1.867 -20.228 1.00 78.75 304 LEU A CA 1
ATOM 2256 C C . LEU A 1 304 ? -15.276 1.203 -21.283 1.00 78.75 304 LEU A C 1
ATOM 2258 O O . LEU A 1 304 ? -15.985 1.896 -22.022 1.00 78.75 304 LEU A O 1
ATOM 2262 N N . PRO A 1 305 ? -15.295 -0.135 -21.346 1.00 80.12 305 PRO A N 1
ATOM 2263 C CA . PRO A 1 305 ? -16.219 -0.853 -22.201 1.00 80.12 305 PRO A CA 1
ATOM 2264 C C . PRO A 1 305 ? -17.623 -0.843 -21.577 1.00 80.12 305 PRO A C 1
ATOM 2266 O O . PRO A 1 305 ? -17.781 -0.830 -20.355 1.00 80.12 305 PRO A O 1
ATOM 2269 N N . ALA A 1 306 ? -18.656 -0.876 -22.425 1.00 78.69 306 ALA A N 1
ATOM 2270 C CA . ALA A 1 306 ? -20.062 -0.807 -22.007 1.00 78.69 306 ALA A CA 1
ATOM 2271 C C . ALA A 1 306 ? -20.456 -1.776 -20.862 1.00 78.69 306 ALA A C 1
ATOM 2273 O O . ALA A 1 306 ? -21.199 -1.351 -19.978 1.00 78.69 306 ALA A O 1
ATOM 2274 N N . PRO A 1 307 ? -19.943 -3.024 -20.796 1.00 79.12 307 PRO A N 1
ATOM 2275 C CA . PRO A 1 307 ? -20.265 -3.943 -19.705 1.00 79.12 307 PRO A CA 1
ATOM 2276 C C . PRO A 1 307 ? -19.839 -3.457 -18.313 1.00 79.12 307 PRO A C 1
ATOM 2278 O O . PRO A 1 307 ? -20.486 -3.813 -17.336 1.00 79.12 307 PRO A O 1
ATOM 2281 N N . VAL A 1 308 ? -18.798 -2.622 -18.190 1.00 75.38 308 VAL A N 1
ATOM 2282 C CA . VAL A 1 308 ? -18.352 -2.126 -16.873 1.00 75.38 308 VAL A CA 1
ATOM 2283 C C . VAL A 1 308 ? -19.412 -1.237 -16.236 1.00 75.38 308 VAL A C 1
ATOM 2285 O O . VAL A 1 308 ? -19.657 -1.345 -15.039 1.00 75.38 308 VAL A O 1
ATOM 2288 N N . TYR A 1 309 ? -20.096 -0.420 -17.037 1.00 72.88 309 TYR A N 1
ATOM 2289 C CA . TYR A 1 309 ? -21.197 0.414 -16.555 1.00 72.88 309 TYR A CA 1
ATOM 2290 C C . TYR A 1 309 ? -22.341 -0.434 -15.981 1.00 72.88 309 TYR A C 1
ATOM 2292 O O . TYR A 1 309 ? -22.933 -0.058 -14.979 1.00 72.88 309 TYR A O 1
ATOM 2300 N N . GLN A 1 310 ? -22.588 -1.616 -16.555 1.00 76.50 310 GLN A N 1
ATOM 2301 C CA . GLN A 1 310 ? -23.583 -2.566 -16.048 1.00 76.50 310 GLN A CA 1
ATOM 2302 C C . GLN A 1 310 ? -23.103 -3.293 -14.781 1.00 76.50 310 GLN A C 1
ATOM 2304 O O . GLN A 1 310 ? -23.907 -3.614 -13.914 1.00 76.50 310 GLN A O 1
ATOM 2309 N N . MET A 1 311 ? -21.794 -3.546 -14.659 1.00 72.06 311 MET A N 1
ATOM 2310 C CA . MET A 1 311 ? -21.199 -4.238 -13.508 1.00 72.06 311 MET A CA 1
ATOM 2311 C C . MET A 1 311 ? -21.113 -3.388 -12.242 1.00 72.06 311 MET A C 1
ATOM 2313 O O . MET A 1 311 ? -21.035 -3.950 -11.154 1.00 72.06 311 MET A O 1
ATOM 2317 N N . LEU A 1 312 ? -21.101 -2.058 -12.362 1.00 70.94 312 LEU A N 1
ATOM 2318 C CA . LEU A 1 312 ? -21.049 -1.172 -11.198 1.00 70.94 312 LEU A CA 1
ATOM 2319 C C . LEU A 1 312 ? -22.344 -1.199 -10.362 1.00 70.94 312 LEU A C 1
ATOM 2321 O O . LEU A 1 312 ? -22.349 -0.589 -9.297 1.00 70.94 312 LEU A O 1
ATOM 2325 N N . ASP A 1 313 ? -23.390 -1.910 -10.822 1.00 64.81 313 ASP A N 1
ATOM 2326 C CA . ASP A 1 313 ? -24.667 -2.192 -10.132 1.00 64.81 313 ASP A CA 1
ATOM 2327 C C . ASP A 1 313 ? -25.216 -0.990 -9.350 1.00 64.81 313 ASP A C 1
ATOM 2329 O O . ASP A 1 313 ? -25.658 -1.071 -8.204 1.00 64.81 313 ASP A O 1
ATOM 2333 N N . CYS A 1 314 ? -25.109 0.181 -9.971 1.00 60.31 314 CYS A N 1
ATOM 2334 C CA . CYS A 1 314 ? -25.468 1.454 -9.382 1.00 60.31 314 CYS A CA 1
ATOM 2335 C C . CYS A 1 314 ? -26.335 2.189 -10.404 1.00 60.31 314 CYS A C 1
ATOM 2337 O O . CYS A 1 314 ? -25.991 2.180 -11.589 1.00 60.31 314 CYS A O 1
ATOM 2339 N N . PRO A 1 315 ? -27.460 2.804 -10.002 1.00 66.31 315 PRO A N 1
ATOM 2340 C CA . PRO A 1 315 ? -28.262 3.585 -10.933 1.00 66.31 315 PRO A CA 1
ATOM 2341 C C . PRO A 1 315 ? -27.391 4.666 -11.585 1.00 66.31 315 PRO A C 1
ATOM 2343 O O . PRO A 1 315 ? -26.580 5.287 -10.900 1.00 66.31 315 PRO A O 1
ATOM 2346 N N . ASP A 1 316 ? -27.578 4.921 -12.885 1.00 60.19 316 ASP A N 1
ATOM 2347 C CA . ASP A 1 316 ? -26.758 5.852 -13.687 1.00 60.19 316 ASP A CA 1
ATOM 2348 C C . ASP A 1 316 ? -26.611 7.255 -13.060 1.00 60.19 316 ASP A C 1
ATOM 2350 O O . ASP A 1 316 ? -25.678 7.996 -13.354 1.00 60.19 316 ASP A O 1
ATOM 2354 N N . THR A 1 317 ? -27.522 7.632 -12.160 1.00 61.84 317 THR A N 1
ATOM 2355 C CA . THR A 1 317 ? -27.518 8.902 -11.424 1.00 61.84 317 THR A CA 1
ATOM 2356 C C . THR A 1 317 ? -26.595 8.935 -10.200 1.00 61.84 317 THR A C 1
ATOM 2358 O O . THR A 1 317 ? -26.366 10.010 -9.649 1.00 61.84 317 THR A O 1
ATOM 2361 N N . ALA A 1 318 ? -26.097 7.788 -9.735 1.00 72.56 318 ALA A N 1
ATOM 2362 C CA . ALA A 1 318 ? -25.352 7.640 -8.482 1.00 72.56 318 ALA A CA 1
ATOM 2363 C C . ALA A 1 318 ? -23.831 7.503 -8.666 1.00 72.56 318 ALA A C 1
ATOM 2365 O O . ALA A 1 318 ? -23.084 7.504 -7.680 1.00 72.56 318 ALA A O 1
ATOM 2366 N N . VAL A 1 319 ? -23.366 7.431 -9.917 1.00 81.25 319 VAL A N 1
ATOM 2367 C CA . VAL A 1 319 ? -21.949 7.343 -10.274 1.00 81.25 319 VAL A CA 1
ATOM 2368 C C . VAL A 1 319 ? -21.592 8.442 -11.261 1.00 81.25 319 VAL A C 1
ATOM 2370 O O . VAL A 1 319 ? -22.211 8.574 -12.311 1.00 81.25 319 VAL A O 1
ATOM 2373 N N . VAL A 1 320 ? -20.543 9.203 -10.953 1.00 86.12 320 VAL A N 1
ATOM 2374 C CA . VAL A 1 320 ? -19.961 10.148 -11.913 1.00 86.12 320 VAL A CA 1
ATOM 2375 C C . VAL A 1 320 ? -18.650 9.585 -12.428 1.00 86.12 320 VAL A C 1
ATOM 2377 O O . VAL A 1 320 ? -17.716 9.349 -11.660 1.00 86.12 320 VAL A O 1
ATOM 2380 N N . VAL A 1 321 ? -18.591 9.386 -13.744 1.00 89.69 321 VAL A N 1
ATOM 2381 C CA . VAL A 1 321 ? -17.381 8.952 -14.439 1.00 89.69 321 VAL A CA 1
ATOM 2382 C C . VAL A 1 321 ? -16.559 10.169 -14.839 1.00 89.69 321 VAL A C 1
ATOM 2384 O O . VAL A 1 321 ? -17.021 11.034 -15.581 1.00 89.69 321 VAL A O 1
ATOM 2387 N N . VAL A 1 322 ? -15.328 10.221 -14.348 1.00 91.88 322 VAL A N 1
ATOM 2388 C CA . VAL A 1 322 ? -14.335 11.234 -14.687 1.00 91.88 322 VAL A CA 1
ATOM 2389 C C . VAL A 1 322 ? -13.295 10.567 -15.589 1.00 91.88 322 VAL A C 1
ATOM 2391 O O . VAL A 1 322 ? -12.489 9.767 -15.103 1.00 91.88 322 VAL A O 1
ATOM 2394 N N . PRO A 1 323 ? -13.302 10.857 -16.902 1.00 89.69 323 PRO A N 1
ATOM 2395 C CA . PRO A 1 323 ? -12.305 10.302 -17.799 1.00 89.69 323 PRO A CA 1
ATOM 2396 C C . PRO A 1 323 ? -10.933 10.880 -17.461 1.00 89.69 323 PRO A C 1
ATOM 2398 O O . PRO A 1 323 ? -10.765 12.098 -17.363 1.00 89.69 323 PRO A O 1
ATOM 2401 N N . CYS A 1 324 ? -9.949 10.006 -17.295 1.00 89.69 324 CYS A N 1
ATOM 2402 C CA . CYS A 1 324 ? -8.553 10.400 -17.213 1.00 89.69 324 CYS A CA 1
ATOM 2403 C C . CYS A 1 324 ? -7.936 10.382 -18.613 1.00 89.69 324 CYS A C 1
ATOM 2405 O O . CYS A 1 324 ? -8.357 9.624 -19.492 1.00 89.69 324 CYS A O 1
ATOM 2407 N N . GLY A 1 325 ? -6.931 11.228 -18.829 1.00 82.81 325 GLY A N 1
ATOM 2408 C CA . GLY A 1 325 ? -6.157 11.179 -20.061 1.00 82.81 325 GLY A CA 1
ATOM 2409 C C . GLY A 1 325 ? -5.379 9.860 -20.190 1.00 82.81 325 GLY A C 1
ATOM 2410 O O . GLY A 1 325 ? -5.209 9.135 -19.207 1.00 82.81 325 GLY A O 1
ATOM 2411 N N . PRO A 1 326 ? -4.806 9.576 -21.374 1.00 76.31 326 PRO A N 1
ATOM 2412 C CA . PRO A 1 326 ? -3.909 8.427 -21.564 1.00 76.31 326 PRO A CA 1
ATOM 2413 C C . PRO A 1 326 ? -2.669 8.497 -20.656 1.00 76.31 326 PRO A C 1
ATOM 2415 O O . PRO A 1 326 ? -1.994 7.503 -20.428 1.00 76.31 326 PRO A O 1
ATOM 2418 N N . MET A 1 327 ? -2.398 9.683 -20.109 1.00 80.81 327 MET A N 1
ATOM 2419 C CA . MET A 1 327 ? -1.290 9.994 -19.215 1.00 80.81 327 MET A CA 1
ATOM 2420 C C . MET A 1 327 ? -1.571 9.690 -17.737 1.00 80.81 327 MET A C 1
ATOM 2422 O O . MET A 1 327 ? -0.710 9.965 -16.910 1.00 80.81 327 MET A O 1
ATOM 2426 N N . GLY A 1 328 ? -2.745 9.163 -17.384 1.00 87.50 328 GLY A N 1
ATOM 2427 C CA . GLY A 1 328 ? -3.123 8.925 -15.991 1.00 87.50 328 GLY A CA 1
ATOM 2428 C C . GLY A 1 328 ? -3.999 10.043 -15.425 1.00 87.50 328 GLY A C 1
ATOM 2429 O O . GLY A 1 328 ? -4.651 10.780 -16.171 1.00 87.50 328 GLY A O 1
ATOM 2430 N N . VAL A 1 329 ? -4.035 10.165 -14.096 1.00 92.25 329 VAL A N 1
ATOM 2431 C CA . VAL A 1 329 ? -4.834 11.193 -13.415 1.00 92.25 329 VAL A CA 1
ATOM 2432 C C . VAL A 1 329 ? -4.131 12.545 -13.547 1.00 92.25 329 VAL A C 1
ATOM 2434 O O . VAL A 1 329 ? -3.056 12.771 -12.997 1.00 92.25 329 VAL A O 1
ATOM 2437 N N . ASP A 1 330 ? -4.729 13.459 -14.308 1.00 92.56 330 ASP A N 1
ATOM 2438 C CA . ASP A 1 330 ? -4.233 14.827 -14.452 1.00 92.56 330 ASP A CA 1
ATOM 2439 C C . ASP A 1 330 ? -4.900 15.797 -13.460 1.00 92.56 330 ASP A C 1
ATOM 2441 O O . ASP A 1 330 ? -5.845 15.457 -12.742 1.00 92.56 330 ASP A O 1
ATOM 2445 N N . SER A 1 331 ? -4.420 17.044 -13.436 1.00 93.06 331 SER A N 1
ATOM 2446 C CA . SER A 1 331 ? -4.946 18.094 -12.554 1.00 93.06 331 SER A CA 1
ATOM 2447 C C . SER A 1 331 ? -6.445 18.359 -12.761 1.00 93.06 331 SER A C 1
ATOM 2449 O O . SER A 1 331 ? -7.138 18.753 -11.823 1.00 93.06 331 SER A O 1
ATOM 2451 N N . ASN A 1 332 ? -6.977 18.157 -13.972 1.00 93.19 332 ASN A N 1
ATOM 2452 C CA . ASN A 1 332 ? -8.397 18.374 -14.249 1.00 93.19 332 ASN A CA 1
ATOM 2453 C C . ASN A 1 332 ? -9.241 17.228 -13.687 1.00 93.19 332 ASN A C 1
ATOM 2455 O O . ASN A 1 332 ? -10.244 17.488 -13.019 1.00 93.19 332 ASN A O 1
ATOM 2459 N N . ALA A 1 333 ? -8.813 15.981 -13.893 1.00 94.19 333 ALA A N 1
ATOM 2460 C CA . ALA A 1 333 ? -9.446 14.803 -13.313 1.00 94.19 333 ALA A CA 1
ATOM 2461 C C . ALA A 1 333 ? -9.405 14.845 -11.776 1.00 94.19 333 ALA A C 1
ATOM 2463 O O . ALA A 1 333 ? -10.425 14.608 -11.128 1.00 94.19 333 ALA A O 1
ATOM 2464 N N . ALA A 1 334 ? -8.273 15.243 -11.186 1.00 95.38 334 ALA A N 1
ATOM 2465 C CA . ALA A 1 334 ? -8.137 15.410 -9.739 1.00 95.38 334 ALA A CA 1
ATOM 2466 C C . ALA A 1 334 ? -9.073 16.500 -9.186 1.00 95.38 334 ALA A C 1
ATOM 2468 O O . ALA A 1 334 ? -9.771 16.269 -8.201 1.00 95.38 334 ALA A O 1
ATOM 2469 N N . LYS A 1 335 ? -9.178 17.662 -9.849 1.00 94.44 335 LYS A N 1
ATOM 2470 C CA . LYS A 1 335 ? -10.129 18.725 -9.463 1.00 94.44 335 LYS A CA 1
ATOM 2471 C C . LYS A 1 335 ? -11.586 18.292 -9.595 1.00 94.44 335 LYS A C 1
ATOM 2473 O O . LYS A 1 335 ? -12.418 18.686 -8.777 1.00 94.44 335 LYS A O 1
ATOM 2478 N N . ALA A 1 336 ? -11.913 17.494 -10.610 1.00 93.38 336 ALA A N 1
ATOM 2479 C CA . ALA A 1 336 ? -13.244 16.914 -10.747 1.00 93.38 336 ALA A CA 1
ATOM 2480 C C . ALA A 1 336 ? -13.536 15.945 -9.590 1.00 93.38 336 ALA A C 1
ATOM 2482 O O . ALA A 1 336 ? -14.587 16.054 -8.960 1.00 93.38 336 ALA A O 1
ATOM 2483 N N . ALA A 1 337 ? -12.583 15.075 -9.240 1.00 94.31 337 ALA A N 1
ATOM 2484 C CA . ALA A 1 337 ? -12.687 14.187 -8.084 1.00 94.31 337 ALA A CA 1
ATOM 2485 C C . ALA A 1 337 ? -12.869 14.968 -6.769 1.00 94.31 337 ALA A C 1
ATOM 2487 O O . ALA A 1 337 ? -13.766 14.659 -5.985 1.00 94.31 337 ALA A O 1
ATOM 2488 N N . GLU A 1 338 ? -12.088 16.033 -6.555 1.00 95.25 338 GLU A N 1
ATOM 2489 C CA . GLU A 1 338 ? -12.246 16.939 -5.411 1.00 95.25 338 GLU A CA 1
ATOM 2490 C C . GLU A 1 338 ? -13.650 17.544 -5.361 1.00 95.25 338 GLU A C 1
ATOM 2492 O O . GLU A 1 338 ? -14.292 17.539 -4.311 1.00 95.25 338 GLU A O 1
ATOM 2497 N N . ALA A 1 339 ? -14.157 18.051 -6.487 1.00 92.62 339 ALA A N 1
ATOM 2498 C CA . ALA A 1 339 ? -15.495 18.624 -6.543 1.00 92.62 339 ALA A CA 1
ATOM 2499 C C . ALA A 1 339 ? -16.567 17.585 -6.177 1.00 92.62 339 ALA A C 1
ATOM 2501 O O . ALA A 1 339 ? -17.480 17.900 -5.416 1.00 92.62 339 ALA A O 1
ATOM 2502 N N . LEU A 1 340 ? -16.437 16.340 -6.640 1.00 91.00 340 LEU A N 1
ATOM 2503 C CA . LEU A 1 340 ? -17.365 15.260 -6.295 1.00 91.00 340 LEU A CA 1
ATOM 2504 C C . LEU A 1 340 ? -17.303 14.895 -4.805 1.00 91.00 340 LEU A C 1
ATOM 2506 O O . LEU A 1 340 ? -18.341 14.687 -4.182 1.00 91.00 340 LEU A O 1
ATOM 2510 N N . VAL A 1 341 ? -16.114 14.874 -4.203 1.00 92.12 341 VAL A N 1
ATOM 2511 C CA . VAL A 1 341 ? -15.934 14.540 -2.780 1.00 92.12 341 VAL A CA 1
ATOM 2512 C C . VAL A 1 341 ? -16.392 15.667 -1.853 1.00 92.12 341 VAL A C 1
ATOM 2514 O O . VAL A 1 341 ? -17.115 15.423 -0.881 1.00 92.12 341 VAL A O 1
ATOM 2517 N N . PHE A 1 342 ? -15.993 16.906 -2.142 1.00 91.25 342 PHE A N 1
ATOM 2518 C CA . PHE A 1 342 ? -16.244 18.051 -1.266 1.00 91.25 342 PHE A CA 1
ATOM 2519 C C . PHE A 1 342 ? -17.584 18.735 -1.535 1.00 91.25 342 PHE A C 1
ATOM 2521 O O . PHE A 1 342 ? -18.239 19.150 -0.583 1.00 91.25 342 PHE A O 1
ATOM 2528 N N . LYS A 1 343 ? -18.011 18.847 -2.801 1.00 88.38 343 LYS A N 1
ATOM 2529 C CA . LYS A 1 343 ? -19.309 19.448 -3.160 1.00 88.38 343 LYS A CA 1
ATOM 2530 C C . LYS A 1 343 ? -20.404 18.397 -3.309 1.00 88.38 343 LYS A C 1
ATOM 2532 O O . LYS A 1 343 ? -21.521 18.631 -2.870 1.00 88.38 343 LYS A O 1
ATOM 2537 N N . GLY A 1 344 ? -20.079 17.253 -3.911 1.00 84.56 344 GLY A N 1
ATOM 2538 C CA . GLY A 1 344 ? -21.029 16.156 -4.132 1.00 84.56 344 GLY A CA 1
ATOM 2539 C C . GLY A 1 344 ? -21.205 15.213 -2.939 1.00 84.56 344 GLY A C 1
ATOM 2540 O O . GLY A 1 344 ? -22.094 14.370 -2.966 1.00 84.56 344 GLY A O 1
ATOM 2541 N N . GLY A 1 345 ? -20.374 15.329 -1.897 1.00 86.25 345 GLY A N 1
ATOM 2542 C CA . GLY A 1 345 ? -20.444 14.463 -0.716 1.00 86.25 345 GLY A CA 1
ATOM 2543 C C . GLY A 1 345 ? -19.942 13.034 -0.945 1.00 86.25 345 GLY A C 1
ATOM 2544 O O . GLY A 1 345 ? -20.121 12.187 -0.072 1.00 86.25 345 GLY A O 1
ATOM 2545 N N . CYS A 1 346 ? -19.289 12.760 -2.077 1.00 89.12 346 CYS A N 1
ATOM 2546 C CA . CYS A 1 346 ? -18.764 11.439 -2.403 1.00 89.12 346 CYS A CA 1
ATOM 2547 C C . CYS A 1 346 ? -17.720 10.975 -1.370 1.00 89.12 346 CYS A C 1
ATOM 2549 O O . CYS A 1 346 ? -16.867 11.754 -0.932 1.00 89.12 346 CYS A O 1
ATOM 2551 N N . ARG A 1 347 ? -17.779 9.701 -0.964 1.00 90.88 347 ARG A N 1
ATOM 2552 C CA . ARG A 1 347 ? -16.841 9.093 0.005 1.00 90.88 347 ARG A CA 1
ATOM 2553 C C . ARG A 1 347 ? -16.103 7.873 -0.533 1.00 90.88 347 ARG A C 1
ATOM 2555 O O . ARG A 1 347 ? -15.221 7.375 0.159 1.00 90.88 347 ARG A O 1
ATOM 2562 N N . SER A 1 348 ? -16.403 7.459 -1.760 1.00 91.31 348 SER A N 1
ATOM 2563 C CA . SER A 1 348 ? -15.731 6.356 -2.440 1.00 91.31 348 SER A CA 1
ATOM 2564 C C . SER A 1 348 ? -15.258 6.793 -3.822 1.00 91.31 348 SER A C 1
ATOM 2566 O O . SER A 1 348 ? -16.037 7.330 -4.607 1.00 91.31 348 SER A O 1
ATOM 2568 N N . ILE A 1 349 ? -13.987 6.560 -4.129 1.00 94.94 349 ILE A N 1
ATOM 2569 C CA . ILE A 1 349 ? -13.417 6.730 -5.464 1.00 94.94 349 ILE A CA 1
ATOM 2570 C C . ILE A 1 349 ? -12.985 5.359 -5.966 1.00 94.94 349 ILE A C 1
ATOM 2572 O O . ILE A 1 349 ? -12.243 4.661 -5.281 1.00 94.94 349 ILE A O 1
ATOM 2576 N N . PHE A 1 350 ? -13.409 4.990 -7.168 1.00 94.81 350 PHE A N 1
ATOM 2577 C CA . PHE A 1 350 ? -12.866 3.840 -7.880 1.00 94.81 350 PHE A CA 1
ATOM 2578 C C . PHE A 1 350 ? -11.907 4.342 -8.949 1.00 94.81 350 PHE A C 1
ATOM 2580 O O . PHE A 1 350 ? -12.272 5.204 -9.743 1.00 94.81 350 PHE A O 1
ATOM 2587 N N . ILE A 1 351 ? -10.697 3.801 -8.987 1.00 95.94 351 ILE A N 1
ATOM 2588 C CA . ILE A 1 351 ? -9.744 4.030 -10.070 1.00 95.94 351 ILE A CA 1
ATOM 2589 C C . ILE A 1 351 ? -9.739 2.762 -10.904 1.00 95.94 351 ILE A C 1
ATOM 2591 O O . ILE A 1 351 ? -9.261 1.726 -10.446 1.00 95.94 351 ILE A O 1
ATOM 2595 N N . ILE A 1 352 ? -10.324 2.836 -12.097 1.00 95.06 352 ILE A N 1
ATOM 2596 C CA . ILE A 1 352 ? -10.503 1.686 -12.978 1.00 95.06 352 ILE A CA 1
ATOM 2597 C C . ILE A 1 352 ? -9.605 1.850 -14.197 1.00 95.06 352 ILE A C 1
ATOM 2599 O O . ILE A 1 352 ? -9.782 2.772 -14.995 1.00 95.06 352 ILE A O 1
ATOM 2603 N N . GLY A 1 353 ? -8.655 0.935 -14.348 1.00 93.75 353 GLY A N 1
ATOM 2604 C CA . GLY A 1 353 ? -7.899 0.769 -15.582 1.00 93.75 353 GLY A CA 1
ATOM 2605 C C . GLY A 1 353 ? -8.536 -0.282 -16.485 1.00 93.75 353 GLY A C 1
ATOM 2606 O O . GLY A 1 353 ? -9.125 -1.246 -16.001 1.00 93.75 353 GLY A O 1
ATOM 2607 N N . ASN A 1 354 ? -8.384 -0.119 -17.796 1.00 93.38 354 ASN A N 1
ATOM 2608 C CA . ASN A 1 354 ? -8.749 -1.123 -18.793 1.00 93.38 354 ASN A CA 1
ATOM 2609 C C . ASN A 1 354 ? -7.573 -1.372 -19.751 1.00 93.38 354 ASN A C 1
ATOM 2611 O O . ASN A 1 354 ? -6.727 -0.497 -19.934 1.00 93.38 354 ASN A O 1
ATOM 2615 N N . HIS A 1 355 ? -7.544 -2.540 -20.396 1.00 90.12 355 HIS A N 1
ATOM 2616 C CA . HI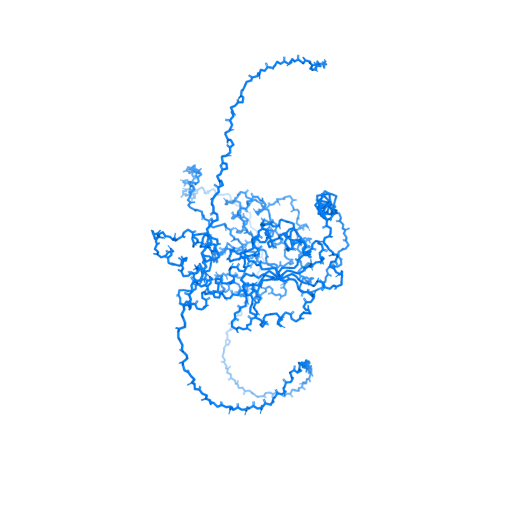S A 1 355 ? -6.679 -2.751 -21.552 1.00 90.12 355 HIS A CA 1
ATOM 2617 C C . HIS A 1 355 ? -7.084 -1.798 -22.673 1.00 90.12 355 HIS A C 1
ATOM 2619 O O . HIS A 1 355 ? -8.232 -1.794 -23.125 1.00 90.12 355 HIS A O 1
ATOM 2625 N N . THR A 1 356 ? -6.125 -1.000 -23.123 1.00 87.44 356 THR A N 1
ATOM 2626 C CA . THR A 1 356 ? -6.271 -0.162 -24.307 1.00 87.44 356 THR A CA 1
ATOM 2627 C C . THR A 1 356 ? -5.086 -0.379 -25.236 1.00 87.44 356 THR A C 1
ATOM 2629 O O . THR A 1 356 ? -4.010 -0.806 -24.800 1.00 87.44 356 THR A O 1
ATOM 2632 N N . ASP A 1 357 ? -5.277 -0.071 -26.516 1.00 87.81 357 ASP A N 1
ATOM 2633 C CA . ASP A 1 357 ? -4.206 -0.153 -27.507 1.00 87.81 357 ASP A CA 1
ATOM 2634 C C . ASP A 1 357 ? -3.050 0.786 -27.132 1.00 87.81 357 ASP A C 1
ATOM 2636 O O . ASP A 1 357 ? -1.885 0.450 -27.328 1.00 87.81 357 ASP A O 1
ATOM 2640 N N . GLU A 1 358 ? -3.341 1.926 -26.495 1.00 84.25 358 GLU A N 1
ATOM 2641 C CA . GLU A 1 358 ? -2.317 2.849 -26.003 1.00 84.25 358 GLU A CA 1
ATOM 2642 C C . GLU A 1 358 ? -1.466 2.242 -24.885 1.00 84.25 358 GLU A C 1
ATOM 2644 O O . GLU A 1 358 ? -0.253 2.456 -24.873 1.00 84.25 358 GLU A O 1
ATOM 2649 N N . LEU A 1 359 ? -2.057 1.469 -23.965 1.00 87.19 359 LEU A N 1
ATOM 2650 C CA . LEU A 1 359 ? -1.303 0.767 -22.922 1.00 87.19 359 LEU A CA 1
ATOM 2651 C C . LEU A 1 359 ? -0.380 -0.288 -23.539 1.00 87.19 359 LEU A C 1
ATOM 2653 O O . LEU A 1 359 ? 0.784 -0.385 -23.147 1.00 87.19 359 LEU A O 1
ATOM 2657 N N . ALA A 1 360 ? -0.875 -1.039 -24.525 1.00 90.44 360 ALA A N 1
ATOM 2658 C CA . ALA A 1 360 ? -0.084 -2.048 -25.221 1.00 90.44 360 ALA A CA 1
ATOM 2659 C C . ALA A 1 360 ? 1.080 -1.430 -26.006 1.00 90.44 360 ALA A C 1
ATOM 2661 O O . ALA A 1 360 ? 2.228 -1.843 -25.830 1.00 90.44 360 ALA A O 1
ATOM 2662 N N . LEU A 1 361 ? 0.808 -0.385 -26.792 1.00 86.69 361 LEU A N 1
ATOM 2663 C CA . LEU A 1 361 ? 1.833 0.365 -27.518 1.00 86.69 361 LEU A CA 1
ATOM 2664 C C . LEU A 1 361 ? 2.867 0.970 -26.563 1.00 86.69 361 LEU A C 1
ATOM 2666 O O . LEU A 1 361 ? 4.065 0.856 -26.796 1.00 86.69 361 LEU A O 1
ATOM 2670 N N . SER A 1 362 ? 2.428 1.549 -25.446 1.00 85.06 362 SER A N 1
ATOM 2671 C CA . SER A 1 362 ? 3.337 2.136 -24.455 1.00 85.06 362 SER A CA 1
ATOM 2672 C C . SER A 1 362 ? 4.213 1.088 -23.783 1.00 85.06 362 SER A C 1
ATOM 2674 O O . SER A 1 362 ? 5.402 1.328 -23.569 1.00 85.06 362 SER A O 1
ATOM 2676 N N . LEU A 1 363 ? 3.657 -0.086 -23.477 1.00 89.00 363 LEU A N 1
ATOM 2677 C CA . LEU A 1 363 ? 4.420 -1.200 -22.932 1.00 89.00 363 LEU A CA 1
ATOM 2678 C C . LEU A 1 363 ? 5.479 -1.682 -23.928 1.00 89.00 363 LEU A C 1
ATOM 2680 O O . LEU A 1 363 ? 6.636 -1.864 -23.542 1.00 89.00 363 LEU A O 1
ATOM 2684 N N . GLN A 1 364 ? 5.110 -1.841 -25.199 1.00 89.31 364 GLN A N 1
ATOM 2685 C CA . GLN A 1 364 ? 6.031 -2.241 -26.262 1.00 89.31 364 GLN A CA 1
ATOM 2686 C C . GLN A 1 364 ? 7.133 -1.195 -26.473 1.00 89.31 364 GLN A C 1
ATOM 2688 O O . GLN A 1 364 ? 8.310 -1.550 -26.408 1.00 89.31 364 GLN A O 1
ATOM 2693 N N . SER A 1 365 ? 6.789 0.090 -26.621 1.00 86.00 365 SER A N 1
ATOM 2694 C CA . SER A 1 365 ? 7.762 1.179 -26.797 1.00 86.00 365 SER A CA 1
ATOM 2695 C C . SER A 1 365 ? 8.700 1.320 -25.599 1.00 86.00 365 SER A C 1
ATOM 2697 O O . SER A 1 365 ? 9.904 1.494 -25.774 1.00 86.00 365 SER A O 1
ATOM 2699 N N . THR A 1 366 ? 8.188 1.190 -24.373 1.00 84.62 366 THR A N 1
ATOM 2700 C CA . THR A 1 366 ? 9.017 1.259 -23.158 1.00 84.62 366 THR A CA 1
ATOM 2701 C C . THR A 1 366 ? 9.943 0.050 -23.043 1.00 84.62 366 THR A C 1
ATOM 2703 O O . THR A 1 366 ? 11.121 0.198 -22.724 1.00 84.62 366 THR A O 1
ATOM 2706 N N . THR A 1 367 ? 9.442 -1.150 -23.346 1.00 85.88 367 THR A N 1
ATOM 2707 C CA . THR A 1 367 ? 10.258 -2.374 -23.354 1.00 85.88 367 THR A CA 1
ATOM 2708 C C . THR A 1 367 ? 11.346 -2.293 -24.423 1.00 85.88 367 THR A C 1
ATOM 2710 O O . THR A 1 367 ? 12.495 -2.637 -24.153 1.00 85.88 367 THR A O 1
ATOM 2713 N N . ALA A 1 368 ? 11.009 -1.781 -25.610 1.00 85.12 368 ALA A N 1
ATOM 2714 C CA . ALA A 1 368 ? 11.965 -1.527 -26.677 1.00 85.12 368 ALA A CA 1
ATOM 2715 C C . ALA A 1 368 ? 13.025 -0.509 -26.240 1.00 85.12 368 ALA A C 1
ATOM 2717 O O . ALA A 1 368 ? 14.205 -0.797 -26.380 1.00 85.12 368 ALA A O 1
ATOM 2718 N N . GLN A 1 369 ? 12.648 0.616 -25.621 1.00 82.88 369 GLN A N 1
ATOM 2719 C CA . GLN A 1 369 ? 13.610 1.588 -25.082 1.00 82.88 369 GLN A CA 1
ATOM 2720 C C . GLN A 1 369 ? 14.549 0.993 -24.030 1.00 82.88 369 GLN A C 1
ATOM 2722 O O . GLN A 1 369 ? 15.741 1.287 -24.030 1.00 82.88 369 GLN A O 1
ATOM 2727 N N . LEU A 1 370 ? 14.035 0.148 -23.134 1.00 81.56 370 LEU A N 1
ATOM 2728 C CA . LEU A 1 370 ? 14.865 -0.525 -22.135 1.00 81.56 370 LEU A CA 1
ATOM 2729 C C . LEU A 1 370 ? 15.817 -1.549 -22.772 1.00 81.56 370 LEU A C 1
ATOM 2731 O O . LEU A 1 370 ? 16.905 -1.776 -22.247 1.00 81.56 370 LEU A O 1
ATOM 2735 N N . ALA A 1 371 ? 15.430 -2.146 -23.902 1.00 83.06 371 ALA A N 1
ATOM 2736 C CA . ALA A 1 371 ? 16.263 -3.067 -24.671 1.00 83.06 371 ALA A CA 1
ATOM 2737 C C . ALA A 1 371 ? 17.265 -2.353 -25.602 1.00 83.06 371 ALA A C 1
ATOM 2739 O O . ALA A 1 371 ? 18.347 -2.879 -25.857 1.00 83.06 371 ALA A O 1
ATOM 2740 N N . SER A 1 372 ? 16.925 -1.164 -26.104 1.00 76.25 372 SER A N 1
ATOM 2741 C CA . SER A 1 372 ? 17.733 -0.361 -27.022 1.00 76.25 372 SER A CA 1
ATOM 2742 C C . SER A 1 372 ? 18.000 1.017 -26.417 1.00 76.25 372 SER A C 1
ATOM 2744 O O . SER A 1 372 ? 17.198 1.937 -26.572 1.00 76.25 372 SER A O 1
ATOM 2746 N N . ILE A 1 373 ? 19.147 1.158 -25.754 1.00 64.94 373 ILE A N 1
ATOM 2747 C CA . ILE A 1 373 ? 19.511 2.342 -24.957 1.00 64.94 373 ILE A CA 1
ATOM 2748 C C . ILE A 1 373 ? 19.493 3.662 -25.769 1.00 64.94 373 ILE A C 1
ATOM 2750 O O . ILE A 1 373 ? 19.319 4.721 -25.173 1.00 64.94 373 ILE A O 1
ATOM 2754 N N . ASP A 1 374 ? 19.567 3.625 -27.109 1.00 66.69 374 ASP A N 1
ATOM 2755 C CA . ASP A 1 374 ? 19.869 4.818 -27.921 1.00 66.69 374 ASP A CA 1
ATOM 2756 C C . ASP A 1 374 ? 18.878 5.169 -29.056 1.00 66.69 374 ASP A C 1
ATOM 2758 O O . ASP A 1 374 ? 19.140 6.098 -29.822 1.00 66.69 374 ASP A O 1
ATOM 2762 N N . ALA A 1 375 ? 17.732 4.490 -29.204 1.00 78.44 375 ALA A N 1
ATOM 2763 C CA . ALA A 1 375 ? 16.770 4.841 -30.261 1.00 78.44 375 ALA A CA 1
ATOM 2764 C C . ALA A 1 375 ? 15.857 6.019 -29.835 1.00 78.44 375 ALA A C 1
ATOM 2766 O O . ALA A 1 375 ? 15.094 5.890 -28.871 1.00 78.44 375 ALA A O 1
ATOM 2767 N N . PRO A 1 376 ? 15.885 7.181 -30.523 1.00 81.88 376 PRO A N 1
ATOM 2768 C CA . PRO A 1 376 ? 15.047 8.319 -30.157 1.00 81.88 376 PRO A CA 1
ATOM 2769 C C . PRO A 1 376 ? 13.571 8.046 -30.478 1.00 81.88 376 PRO A C 1
ATOM 2771 O O . PRO A 1 376 ? 13.208 7.846 -31.635 1.00 81.88 376 PRO A O 1
ATOM 2774 N N . LEU A 1 377 ? 12.702 8.098 -29.462 1.00 83.38 377 LEU A N 1
ATOM 2775 C CA . LEU A 1 377 ? 11.250 8.036 -29.663 1.00 83.38 377 LEU A CA 1
ATOM 2776 C C . LEU A 1 377 ? 10.693 9.365 -30.216 1.00 83.38 377 LEU A C 1
ATOM 2778 O O . LEU A 1 377 ? 11.191 10.447 -29.858 1.00 83.38 377 LEU A O 1
ATOM 2782 N N . PRO A 1 378 ? 9.602 9.321 -31.007 1.00 85.44 378 PRO A N 1
ATOM 2783 C CA . PRO A 1 378 ? 8.827 10.506 -31.369 1.00 85.44 378 PRO A CA 1
ATOM 2784 C C . PRO A 1 378 ? 8.457 11.345 -30.135 1.00 85.44 378 PRO A C 1
ATOM 2786 O O . PRO A 1 378 ? 8.244 10.823 -29.043 1.00 85.44 378 PRO A O 1
ATOM 2789 N N . ALA A 1 379 ? 8.378 12.674 -30.277 1.00 82.69 379 ALA A N 1
ATOM 2790 C CA . ALA A 1 379 ? 8.120 13.581 -29.147 1.00 82.69 379 ALA A CA 1
ATOM 2791 C C . ALA A 1 379 ? 6.830 13.250 -28.371 1.00 82.69 379 ALA A C 1
ATOM 2793 O O . ALA A 1 379 ? 6.806 13.367 -27.148 1.00 82.69 379 ALA A O 1
ATOM 2794 N N . GLN A 1 380 ? 5.792 12.807 -29.081 1.00 77.44 380 GLN A N 1
ATOM 2795 C CA . GLN A 1 380 ? 4.506 12.436 -28.498 1.00 77.44 380 GLN A CA 1
ATOM 2796 C C . GLN A 1 380 ? 4.600 11.144 -27.668 1.00 77.44 380 GLN A C 1
ATOM 2798 O O . GLN A 1 380 ? 4.082 11.092 -26.555 1.00 77.44 380 GLN A O 1
ATOM 2803 N N . GLU A 1 381 ? 5.339 10.145 -28.155 1.00 82.25 381 GLU A N 1
ATOM 2804 C CA . GLU A 1 381 ? 5.581 8.891 -27.433 1.00 82.25 381 GLU A CA 1
ATOM 2805 C C . GLU A 1 381 ? 6.510 9.089 -26.234 1.00 82.25 381 GLU A C 1
ATOM 2807 O O . GLU A 1 381 ? 6.306 8.469 -25.197 1.00 82.25 381 GLU A O 1
ATOM 2812 N N . ARG A 1 382 ? 7.483 10.008 -26.318 1.00 84.69 382 ARG A N 1
ATOM 2813 C CA . ARG A 1 382 ? 8.386 10.310 -25.194 1.00 84.69 382 ARG A CA 1
ATOM 2814 C C . ARG A 1 382 ? 7.645 10.766 -23.945 1.00 84.69 382 ARG A C 1
ATOM 2816 O O . ARG A 1 382 ? 8.015 10.349 -22.854 1.00 84.69 382 ARG A O 1
ATOM 2823 N N . ALA A 1 383 ? 6.631 11.618 -24.088 1.00 84.38 383 ALA A N 1
ATOM 2824 C CA . ALA A 1 383 ? 5.859 12.086 -22.940 1.00 84.38 383 ALA A CA 1
ATOM 2825 C C . ALA A 1 383 ? 5.080 10.931 -22.293 1.00 84.38 383 ALA A C 1
ATOM 2827 O O . ALA A 1 383 ? 5.135 10.770 -21.074 1.00 84.38 383 ALA A O 1
ATOM 2828 N N . LEU A 1 384 ? 4.412 10.117 -23.117 1.00 82.50 384 LEU A N 1
ATOM 2829 C CA . LEU A 1 384 ? 3.636 8.955 -22.685 1.00 82.50 384 LEU A CA 1
ATOM 2830 C C . LEU A 1 384 ? 4.516 7.914 -21.989 1.00 82.50 384 LEU A C 1
ATOM 2832 O O . LEU A 1 384 ? 4.267 7.562 -20.837 1.00 82.50 384 LEU A O 1
ATOM 2836 N N . VAL A 1 385 ? 5.611 7.520 -22.637 1.00 84.44 385 VAL A N 1
ATOM 2837 C CA . VAL A 1 385 ? 6.587 6.574 -22.094 1.00 84.44 385 VAL A CA 1
ATOM 2838 C C . VAL A 1 385 ? 7.218 7.108 -20.814 1.00 84.44 385 VAL A C 1
ATOM 2840 O O . VAL A 1 385 ? 7.271 6.379 -19.833 1.00 84.44 385 VAL A O 1
ATOM 2843 N N . ALA A 1 386 ? 7.622 8.382 -20.751 1.00 86.19 386 ALA A N 1
ATOM 2844 C CA . ALA A 1 386 ? 8.200 8.956 -19.533 1.00 86.19 386 ALA A CA 1
ATOM 2845 C C . ALA A 1 386 ? 7.248 8.882 -18.331 1.00 86.19 386 ALA A C 1
ATOM 2847 O O . ALA A 1 386 ? 7.704 8.697 -17.202 1.00 86.19 386 ALA A O 1
ATOM 2848 N N . ARG A 1 387 ? 5.937 9.008 -18.561 1.00 83.25 387 ARG A N 1
ATOM 2849 C CA . ARG A 1 387 ? 4.947 8.937 -17.485 1.00 83.25 387 ARG A CA 1
ATOM 2850 C C . ARG A 1 387 ? 4.579 7.510 -17.100 1.00 83.25 387 ARG A C 1
ATOM 2852 O O . ARG A 1 387 ? 4.358 7.260 -15.924 1.00 83.25 387 ARG A O 1
ATOM 2859 N N . MET A 1 388 ? 4.568 6.579 -18.051 1.00 84.62 388 MET A N 1
ATOM 2860 C CA . MET A 1 388 ? 4.315 5.157 -17.786 1.00 84.62 388 MET A CA 1
ATOM 2861 C C . MET A 1 388 ? 5.553 4.397 -17.303 1.00 84.62 388 MET A C 1
ATOM 2863 O O . MET A 1 388 ? 5.425 3.322 -16.717 1.00 84.62 388 MET A O 1
ATOM 2867 N N . MET A 1 389 ? 6.747 4.963 -17.496 1.00 87.38 389 MET A N 1
ATOM 2868 C CA . MET A 1 389 ? 8.025 4.360 -17.121 1.00 87.38 389 MET A CA 1
ATOM 2869 C C . MET A 1 389 ? 8.057 3.860 -15.669 1.00 87.38 389 MET A C 1
ATOM 2871 O O . MET A 1 389 ? 8.511 2.736 -15.473 1.00 87.38 389 MET A O 1
ATOM 2875 N N . PRO A 1 390 ? 7.570 4.596 -14.644 1.00 87.38 390 PRO A N 1
ATOM 2876 C CA . PRO A 1 390 ? 7.579 4.099 -13.268 1.00 87.38 390 PRO A CA 1
ATOM 2877 C C . PRO A 1 390 ? 6.745 2.823 -13.083 1.00 87.38 390 PRO A C 1
ATOM 2879 O O . PRO A 1 390 ? 7.234 1.859 -12.489 1.00 87.38 390 PRO A O 1
ATOM 2882 N N . ALA A 1 391 ? 5.529 2.782 -13.644 1.00 87.19 391 ALA A N 1
ATOM 2883 C CA . ALA A 1 391 ? 4.661 1.604 -13.604 1.00 87.19 391 ALA A CA 1
ATOM 2884 C C . ALA A 1 391 ? 5.291 0.415 -14.341 1.00 87.19 391 ALA A C 1
ATOM 2886 O O . ALA A 1 391 ? 5.376 -0.687 -13.800 1.00 87.19 391 ALA A O 1
ATOM 2887 N N . ILE A 1 392 ? 5.796 0.648 -15.556 1.00 86.31 392 ILE A N 1
ATOM 2888 C CA . ILE A 1 392 ? 6.399 -0.400 -16.386 1.00 86.31 392 ILE A CA 1
ATOM 2889 C C . ILE A 1 392 ? 7.692 -0.921 -15.751 1.00 86.31 392 ILE A C 1
ATOM 2891 O O . ILE A 1 392 ? 7.906 -2.129 -15.716 1.00 86.31 392 ILE A O 1
ATOM 2895 N N . ALA A 1 393 ? 8.531 -0.052 -15.185 1.00 87.19 393 ALA A N 1
ATOM 2896 C CA . ALA A 1 393 ? 9.755 -0.458 -14.499 1.00 87.19 393 ALA A CA 1
ATOM 2897 C C . ALA A 1 393 ? 9.462 -1.331 -13.270 1.00 87.19 393 ALA A C 1
ATOM 2899 O O . ALA A 1 393 ? 10.147 -2.332 -13.055 1.00 87.19 393 ALA A O 1
ATOM 2900 N N . ARG A 1 394 ? 8.427 -1.001 -12.480 1.00 87.62 394 ARG A N 1
ATOM 2901 C CA . ARG A 1 394 ? 8.001 -1.853 -11.359 1.00 87.62 394 ARG A CA 1
ATOM 2902 C C . ARG A 1 394 ? 7.425 -3.177 -11.828 1.00 87.62 394 ARG A C 1
ATOM 2904 O O . ARG A 1 394 ? 7.794 -4.204 -11.265 1.00 87.62 394 ARG A O 1
ATOM 2911 N N . MET A 1 395 ? 6.600 -3.166 -12.874 1.00 93.00 395 MET A N 1
ATOM 2912 C CA . MET A 1 395 ? 6.086 -4.389 -13.487 1.00 93.00 395 MET A CA 1
ATOM 2913 C C . MET A 1 395 ? 7.238 -5.292 -13.943 1.00 93.00 395 MET A C 1
ATOM 2915 O O . MET A 1 395 ? 7.282 -6.455 -13.558 1.00 93.00 395 MET A O 1
ATOM 2919 N N . LEU A 1 396 ? 8.219 -4.759 -14.674 1.00 86.06 396 LEU A N 1
ATOM 2920 C CA . LEU A 1 396 ? 9.373 -5.531 -15.147 1.00 86.06 396 LEU A CA 1
ATOM 2921 C C . LEU A 1 396 ? 10.243 -6.062 -14.000 1.00 86.06 396 LEU A C 1
ATOM 2923 O O . LEU A 1 396 ? 10.856 -7.116 -14.144 1.00 86.06 396 LEU A O 1
ATOM 2927 N N . ALA A 1 397 ? 10.283 -5.371 -12.859 1.00 86.00 397 ALA A N 1
ATOM 2928 C CA . ALA A 1 397 ? 11.003 -5.836 -11.676 1.00 86.00 397 ALA A CA 1
ATOM 2929 C C . ALA A 1 397 ? 10.326 -7.035 -10.984 1.00 86.00 397 ALA A C 1
ATOM 2931 O O . ALA A 1 397 ? 11.010 -7.803 -10.305 1.00 86.00 397 ALA A O 1
ATOM 2932 N N . VAL A 1 398 ? 9.005 -7.196 -11.130 1.00 86.81 398 VAL A N 1
ATOM 2933 C CA . VAL A 1 398 ? 8.237 -8.290 -10.505 1.00 86.81 398 VAL A CA 1
ATOM 2934 C C . VAL A 1 398 ? 7.831 -9.390 -11.487 1.00 86.81 398 VAL A C 1
ATOM 2936 O O . VAL A 1 398 ? 7.571 -10.516 -11.062 1.00 86.81 398 VAL A O 1
ATOM 2939 N N . ALA A 1 399 ? 7.779 -9.089 -12.786 1.00 90.12 399 ALA A N 1
ATOM 2940 C CA . ALA A 1 399 ? 7.348 -10.020 -13.816 1.00 90.12 399 ALA A CA 1
ATOM 2941 C C . ALA A 1 399 ? 8.380 -11.149 -14.007 1.00 90.12 399 ALA A C 1
ATOM 2943 O O . ALA A 1 399 ? 9.556 -10.881 -14.269 1.00 90.12 399 ALA A O 1
ATOM 2944 N N . PRO A 1 400 ? 7.964 -12.428 -13.933 1.00 90.75 400 PRO A N 1
ATOM 2945 C CA . PRO A 1 400 ? 8.838 -13.541 -14.273 1.00 90.75 400 PRO A CA 1
ATOM 2946 C C . PRO A 1 400 ? 9.334 -13.435 -15.724 1.00 90.75 400 PRO A C 1
ATOM 2948 O O . PRO A 1 400 ? 8.575 -13.021 -16.602 1.00 90.75 400 PRO A O 1
ATOM 2951 N N . PRO A 1 401 ? 10.554 -13.896 -16.046 1.00 89.12 401 PRO A N 1
ATOM 2952 C CA . PRO A 1 401 ? 11.035 -13.898 -17.430 1.00 89.12 401 PRO A CA 1
ATOM 2953 C C . PRO A 1 401 ? 10.148 -14.745 -18.362 1.00 89.12 401 PRO A C 1
ATOM 2955 O O . PRO A 1 401 ? 10.026 -14.437 -19.544 1.00 89.12 401 PRO A O 1
ATOM 2958 N N . SER A 1 402 ? 9.481 -15.771 -17.821 1.00 94.31 402 SER A N 1
ATOM 2959 C CA . SER A 1 402 ? 8.535 -16.646 -18.526 1.00 94.31 402 SER A CA 1
ATOM 2960 C C . SER A 1 402 ? 7.108 -16.089 -18.634 1.00 94.31 402 SER A C 1
ATOM 2962 O O . SER A 1 402 ? 6.219 -16.805 -19.081 1.00 94.31 402 SER A O 1
ATOM 2964 N N . CYS A 1 403 ? 6.863 -14.865 -18.161 1.00 94.69 403 CYS A N 1
ATOM 2965 C CA . CYS A 1 403 ? 5.543 -14.234 -18.155 1.00 94.69 403 CYS A CA 1
ATOM 2966 C C . CYS A 1 403 ? 5.067 -13.979 -19.593 1.00 94.69 403 CYS A C 1
ATOM 2968 O O . CYS A 1 403 ? 5.835 -13.420 -20.389 1.00 94.69 403 CYS A O 1
ATOM 2970 N N . SER A 1 404 ? 3.832 -14.389 -19.912 1.00 95.06 404 SER A N 1
ATOM 2971 C CA . SER A 1 404 ? 3.232 -14.181 -21.235 1.00 95.06 404 SER A CA 1
ATOM 2972 C C . SER A 1 404 ? 3.028 -12.687 -21.521 1.00 95.06 404 SER A C 1
ATOM 2974 O O . SER A 1 404 ? 3.052 -11.862 -20.609 1.00 95.06 404 SER A O 1
ATOM 2976 N N . GLU A 1 405 ? 2.850 -12.303 -22.787 1.00 91.62 405 GLU A N 1
ATOM 2977 C CA . GLU A 1 405 ? 2.598 -10.894 -23.135 1.00 91.62 405 GLU A CA 1
ATOM 2978 C C . GLU A 1 405 ? 1.289 -10.378 -22.515 1.00 91.62 405 GLU A C 1
ATOM 2980 O O . GLU A 1 405 ? 1.251 -9.265 -21.995 1.00 91.62 405 GLU A O 1
ATOM 2985 N N . GLU A 1 406 ? 0.249 -11.215 -22.481 1.00 92.75 406 GLU A N 1
ATOM 2986 C CA . GLU A 1 406 ? -1.037 -10.901 -21.850 1.00 92.75 406 GLU A CA 1
ATOM 2987 C C . GLU A 1 406 ? -0.900 -10.693 -20.334 1.00 92.75 406 GLU A C 1
ATOM 2989 O O . GLU A 1 406 ? -1.413 -9.714 -19.784 1.00 92.75 406 GLU A O 1
ATOM 2994 N N . ASP A 1 407 ? -0.136 -11.554 -19.657 1.00 93.50 407 ASP A N 1
ATOM 2995 C CA . ASP A 1 407 ? 0.143 -11.404 -18.226 1.00 93.50 407 ASP A CA 1
ATOM 2996 C C . ASP A 1 407 ? 0.964 -10.135 -17.947 1.00 93.50 407 ASP A C 1
ATOM 2998 O O . ASP A 1 407 ? 0.702 -9.421 -16.978 1.00 93.50 407 ASP A O 1
ATOM 3002 N N . ARG A 1 408 ? 1.934 -9.796 -18.810 1.00 93.06 408 ARG A N 1
ATOM 3003 C CA . ARG A 1 408 ? 2.704 -8.543 -18.695 1.00 93.06 408 ARG A CA 1
ATOM 3004 C C . ARG A 1 408 ? 1.820 -7.317 -18.877 1.00 93.06 408 ARG A C 1
ATOM 3006 O O . ARG A 1 408 ? 1.983 -6.356 -18.131 1.00 93.06 408 ARG A O 1
ATOM 3013 N N . LEU A 1 409 ? 0.890 -7.345 -19.832 1.00 92.94 409 LEU A N 1
ATOM 3014 C CA . LEU A 1 409 ? -0.091 -6.275 -20.020 1.00 92.94 409 LEU A CA 1
ATOM 3015 C C . LEU A 1 409 ? -0.998 -6.134 -18.799 1.00 92.94 409 LEU A C 1
ATOM 3017 O O . LEU A 1 409 ? -1.255 -5.015 -18.366 1.00 92.94 409 LEU A O 1
ATOM 3021 N N . THR A 1 410 ? -1.432 -7.253 -18.219 1.00 94.12 410 THR A N 1
ATOM 3022 C CA . THR A 1 410 ? -2.257 -7.262 -17.003 1.00 94.12 410 THR A CA 1
ATOM 3023 C C . THR A 1 410 ? -1.492 -6.661 -15.822 1.00 94.12 410 THR A C 1
ATOM 3025 O O . THR A 1 410 ? -1.980 -5.744 -15.169 1.00 94.12 410 THR A O 1
ATOM 3028 N N . LEU A 1 411 ? -0.246 -7.084 -15.588 1.00 94.12 411 LEU A N 1
ATOM 3029 C CA . LEU A 1 411 ? 0.596 -6.514 -14.530 1.00 94.12 411 LEU A CA 1
ATOM 3030 C C . LEU A 1 411 ? 0.905 -5.028 -14.766 1.00 94.12 411 LEU A C 1
ATOM 3032 O O . LEU A 1 411 ? 0.931 -4.243 -13.819 1.00 94.12 411 LEU A O 1
ATOM 3036 N N . ALA A 1 412 ? 1.130 -4.626 -16.021 1.00 93.19 412 ALA A N 1
ATOM 3037 C CA . ALA A 1 412 ? 1.349 -3.228 -16.377 1.00 93.19 412 ALA A CA 1
ATOM 3038 C C . ALA A 1 412 ? 0.094 -2.390 -16.109 1.00 93.19 412 ALA A C 1
ATOM 3040 O O . ALA A 1 412 ? 0.206 -1.287 -15.578 1.00 93.19 412 ALA A O 1
ATOM 3041 N N . LEU A 1 413 ? -1.091 -2.927 -16.420 1.00 93.94 413 LEU A N 1
ATOM 3042 C CA . LEU A 1 413 ? -2.371 -2.304 -16.106 1.00 93.94 413 LEU A CA 1
ATOM 3043 C C . LEU A 1 413 ? -2.540 -2.112 -14.597 1.00 93.94 413 LEU A C 1
ATOM 3045 O O . LEU A 1 413 ? -2.905 -1.023 -14.157 1.00 93.94 413 LEU A O 1
ATOM 3049 N N . GLU A 1 414 ? -2.243 -3.135 -13.794 1.00 94.88 414 GLU A N 1
ATOM 3050 C CA . GLU A 1 414 ? -2.341 -3.027 -12.339 1.00 94.88 414 GLU A CA 1
ATOM 3051 C C . GLU A 1 414 ? -1.406 -1.956 -11.768 1.00 94.88 414 GLU A C 1
ATOM 3053 O O . GLU A 1 414 ? -1.823 -1.127 -10.958 1.00 94.88 414 GLU A O 1
ATOM 3058 N N . GLU A 1 415 ? -0.142 -1.947 -12.201 1.00 94.50 415 GLU A N 1
ATOM 3059 C CA . GLU A 1 415 ? 0.828 -0.930 -11.788 1.00 94.50 415 GLU A CA 1
ATOM 3060 C C . GLU A 1 415 ? 0.426 0.470 -12.252 1.00 94.50 415 GLU A C 1
ATOM 3062 O O . GLU A 1 415 ? 0.645 1.443 -11.530 1.00 94.50 415 GLU A O 1
ATOM 3067 N N . TRP A 1 416 ? -0.210 0.581 -13.417 1.00 92.81 416 TRP A N 1
ATOM 3068 C CA . TRP A 1 416 ? -0.730 1.846 -13.919 1.00 92.81 416 TRP A CA 1
ATOM 3069 C C . TRP A 1 416 ? -1.898 2.373 -13.083 1.00 92.81 416 TRP A C 1
ATOM 3071 O O . TRP A 1 416 ? -1.963 3.564 -12.786 1.00 92.81 416 TRP A O 1
ATOM 3081 N N . VAL A 1 417 ? -2.786 1.492 -12.620 1.00 95.00 417 VAL A N 1
ATOM 3082 C CA . VAL A 1 417 ? -3.849 1.864 -11.676 1.00 95.00 417 VAL A CA 1
ATOM 3083 C C . VAL A 1 417 ? -3.266 2.300 -10.327 1.00 95.00 417 VAL A C 1
ATOM 3085 O O . VAL A 1 417 ? -3.770 3.252 -9.726 1.00 95.00 417 VAL A O 1
ATOM 3088 N N . ARG A 1 418 ? -2.188 1.653 -9.856 1.00 94.75 418 ARG A N 1
ATOM 3089 C CA . ARG A 1 418 ? -1.461 2.077 -8.644 1.00 94.75 418 ARG A CA 1
ATOM 3090 C C . ARG A 1 418 ? -0.860 3.480 -8.819 1.00 94.75 418 ARG A C 1
ATOM 3092 O O . ARG A 1 418 ? -1.095 4.321 -7.957 1.00 94.75 418 ARG A O 1
ATOM 3099 N N . GLU A 1 419 ? -0.202 3.760 -9.947 1.00 93.44 419 GLU A N 1
ATOM 3100 C CA . GLU A 1 419 ? 0.274 5.118 -10.281 1.00 93.44 419 GLU A CA 1
ATOM 3101 C C . GLU A 1 419 ? -0.864 6.134 -10.360 1.00 93.44 419 GLU A C 1
ATOM 3103 O O . GLU A 1 419 ? -0.729 7.245 -9.865 1.00 93.44 419 GLU A O 1
ATOM 3108 N N . GLY A 1 420 ? -2.016 5.761 -10.925 1.00 93.81 420 GLY A N 1
ATOM 3109 C CA . GLY A 1 420 ? -3.178 6.647 -10.989 1.00 93.81 420 GLY A CA 1
ATOM 3110 C C . GLY A 1 420 ? -3.639 7.128 -9.608 1.00 93.81 420 GLY A C 1
ATOM 3111 O O . GLY A 1 420 ? -4.050 8.279 -9.461 1.00 93.81 420 GLY A O 1
ATOM 3112 N N . GLN A 1 421 ? -3.534 6.284 -8.578 1.00 95.75 421 GLN A N 1
ATOM 3113 C CA . GLN A 1 421 ? -3.806 6.687 -7.196 1.00 95.75 421 GLN A CA 1
ATOM 3114 C C . GLN A 1 421 ? -2.752 7.664 -6.661 1.00 95.75 421 GLN A C 1
ATOM 3116 O O . GLN A 1 421 ? -3.103 8.656 -6.020 1.00 95.75 421 GLN A O 1
ATOM 3121 N N . ASP A 1 422 ? -1.475 7.386 -6.913 1.00 94.88 422 ASP A N 1
ATOM 3122 C CA . ASP A 1 422 ? -0.378 8.241 -6.462 1.00 94.88 422 ASP A CA 1
ATOM 3123 C C . ASP A 1 422 ? -0.454 9.622 -7.134 1.00 94.88 422 ASP A C 1
ATOM 3125 O O . ASP A 1 422 ? -0.342 10.649 -6.458 1.00 94.88 422 ASP A O 1
ATOM 3129 N N . ASP A 1 423 ? -0.761 9.660 -8.433 1.00 94.12 423 ASP A N 1
ATOM 3130 C CA . ASP A 1 423 ? -1.041 10.878 -9.194 1.00 94.12 423 ASP A CA 1
ATOM 3131 C C . ASP A 1 423 ? -2.249 11.634 -8.621 1.00 94.12 423 ASP A C 1
ATOM 3133 O O . ASP A 1 423 ? -2.162 12.842 -8.400 1.00 94.12 423 ASP A O 1
ATOM 3137 N N . LEU A 1 424 ? -3.353 10.946 -8.299 1.00 96.12 424 LEU A N 1
ATOM 3138 C CA . LEU A 1 424 ? -4.525 11.572 -7.675 1.00 96.12 424 LEU A CA 1
ATOM 3139 C C . LEU A 1 424 ? -4.154 12.292 -6.371 1.00 96.12 424 LEU A C 1
ATOM 3141 O O . LEU A 1 424 ? -4.577 13.425 -6.144 1.00 96.12 424 LEU A O 1
ATOM 3145 N N . PHE A 1 425 ? -3.365 11.650 -5.512 1.00 96.38 425 PHE A N 1
ATOM 3146 C CA . PHE A 1 425 ? -2.963 12.214 -4.223 1.00 96.38 425 PHE A CA 1
ATOM 3147 C C . PHE A 1 425 ? -1.896 13.297 -4.342 1.00 96.38 425 PHE A C 1
ATOM 3149 O O . PHE A 1 425 ? -1.871 14.226 -3.532 1.00 96.38 425 PHE A O 1
ATOM 3156 N N . LYS A 1 426 ? -1.039 13.211 -5.357 1.00 94.50 426 LYS A N 1
ATOM 3157 C CA . LYS A 1 426 ? -0.070 14.254 -5.685 1.00 94.50 426 LYS A CA 1
ATOM 3158 C C . LYS A 1 426 ? -0.758 15.514 -6.207 1.00 94.50 426 LYS A C 1
ATOM 3160 O O . LYS A 1 426 ? -0.412 16.614 -5.782 1.00 94.50 426 LYS A O 1
ATOM 3165 N N . GLU A 1 427 ? -1.728 15.358 -7.104 1.00 95.00 427 GLU A N 1
ATOM 3166 C CA . GLU A 1 427 ? -2.499 16.466 -7.677 1.00 95.00 427 GLU A CA 1
ATOM 3167 C C . GLU A 1 427 ? -3.522 17.036 -6.680 1.00 95.00 427 GLU A C 1
ATOM 3169 O O . GLU A 1 427 ? -3.858 18.219 -6.753 1.00 95.00 427 GLU A O 1
ATOM 3174 N N . SER A 1 428 ? -3.984 16.226 -5.718 1.00 96.81 428 SER A N 1
ATOM 3175 C CA . SER A 1 428 ? -4.899 16.634 -4.650 1.00 96.81 428 SER A CA 1
ATOM 3176 C C . SER A 1 428 ? -4.404 16.229 -3.251 1.00 96.81 428 SER A C 1
ATOM 3178 O O . SER A 1 428 ? -4.785 15.180 -2.709 1.00 96.81 428 SER A O 1
ATOM 3180 N N . PRO A 1 429 ? -3.639 17.110 -2.578 1.00 95.75 429 PRO A N 1
ATOM 3181 C CA . PRO A 1 429 ? -3.268 16.917 -1.177 1.00 95.75 429 PRO A CA 1
ATOM 3182 C C . PRO A 1 429 ? -4.486 16.801 -0.246 1.00 95.75 429 PRO A C 1
ATOM 3184 O O . PRO A 1 429 ? -4.431 16.108 0.767 1.00 95.75 429 PRO A O 1
ATOM 3187 N N . ALA A 1 430 ? -5.605 17.443 -0.601 1.00 94.62 430 ALA A N 1
ATOM 3188 C CA . ALA A 1 430 ? -6.837 17.405 0.180 1.00 94.62 430 ALA A CA 1
ATOM 3189 C C . ALA A 1 430 ? -7.494 16.012 0.168 1.00 94.62 430 ALA A C 1
ATOM 3191 O O . ALA A 1 430 ? -7.934 15.535 1.216 1.00 94.62 430 ALA A O 1
ATOM 3192 N N . LEU A 1 431 ? -7.538 15.340 -0.991 1.00 95.25 431 LEU A N 1
ATOM 3193 C CA . LEU A 1 431 ? -8.023 13.959 -1.082 1.00 95.25 431 LEU A CA 1
ATOM 3194 C C . LEU A 1 431 ? -7.073 12.986 -0.378 1.00 95.25 431 LEU A C 1
ATOM 3196 O O . LEU A 1 431 ? -7.543 12.084 0.313 1.00 95.25 431 LEU A O 1
ATOM 3200 N N . SER A 1 432 ? -5.759 13.205 -0.497 1.00 96.69 432 SER A N 1
ATOM 3201 C CA . SER A 1 432 ? -4.737 12.425 0.212 1.00 96.69 432 SER A CA 1
ATOM 3202 C C . SER A 1 432 ? -4.926 12.483 1.731 1.00 96.69 432 SER A C 1
ATOM 3204 O O . SER A 1 432 ? -5.012 11.452 2.400 1.00 96.69 432 SER A O 1
ATOM 3206 N N . GLU A 1 433 ? -5.095 13.683 2.294 1.00 93.25 433 GLU A N 1
ATOM 3207 C CA . GLU A 1 433 ? -5.330 13.840 3.730 1.00 93.25 433 GLU A CA 1
ATOM 3208 C C . GLU A 1 433 ? -6.655 13.204 4.178 1.00 93.25 433 GLU A C 1
ATOM 3210 O O . GLU A 1 433 ? -6.713 12.553 5.226 1.00 93.25 433 GLU A O 1
ATOM 3215 N N . LEU A 1 434 ? -7.717 13.340 3.378 1.00 92.69 434 LEU A N 1
ATOM 3216 C CA . LEU A 1 434 ? -9.006 12.721 3.679 1.00 92.69 434 LEU A CA 1
ATOM 3217 C C . LEU A 1 434 ? -8.921 11.185 3.666 1.00 92.69 434 LEU A C 1
ATOM 3219 O O . LEU A 1 434 ? -9.485 10.537 4.550 1.00 92.69 434 LEU A O 1
ATOM 3223 N N . TYR A 1 435 ? -8.178 10.608 2.717 1.00 94.50 435 TYR A N 1
ATOM 3224 C CA . TYR A 1 435 ? -7.897 9.172 2.645 1.00 94.50 435 TYR A CA 1
ATOM 3225 C C . TYR A 1 435 ? -7.112 8.681 3.868 1.00 94.50 435 TYR A C 1
ATOM 3227 O O . TYR A 1 435 ? -7.525 7.724 4.523 1.00 94.50 435 TYR A O 1
ATOM 3235 N N . MET A 1 436 ? -6.043 9.383 4.259 1.00 90.44 436 MET A N 1
ATOM 3236 C CA . MET A 1 436 ? -5.229 9.031 5.435 1.00 90.44 436 MET A CA 1
ATOM 3237 C C . MET A 1 436 ? -6.029 9.046 6.745 1.00 90.44 436 MET A C 1
ATOM 3239 O O . MET A 1 436 ? -5.745 8.281 7.667 1.00 90.44 436 MET A O 1
ATOM 3243 N N . ARG A 1 437 ? -7.069 9.882 6.821 1.00 89.88 437 ARG A N 1
ATOM 3244 C CA . ARG A 1 437 ? -8.008 9.955 7.952 1.00 89.88 437 ARG A CA 1
ATOM 3245 C C . ARG A 1 437 ? -9.165 8.966 7.864 1.00 89.88 437 ARG A C 1
ATOM 3247 O O . ARG A 1 437 ? -10.068 9.032 8.694 1.00 89.88 437 ARG A O 1
ATOM 3254 N N . GLN A 1 438 ? -9.159 8.078 6.871 1.00 90.56 438 GLN A N 1
ATOM 3255 C CA . GLN A 1 438 ? -10.238 7.124 6.599 1.00 90.56 438 GLN A CA 1
ATOM 3256 C C . GLN A 1 438 ? -11.587 7.804 6.297 1.00 90.56 438 GLN A C 1
ATOM 3258 O O . GLN A 1 438 ? -12.647 7.203 6.455 1.00 90.56 438 GLN A O 1
ATOM 3263 N N . GLY A 1 439 ? -11.558 9.070 5.866 1.00 89.44 439 GLY A N 1
ATOM 3264 C CA . GLY A 1 439 ? -12.734 9.822 5.425 1.00 89.44 439 GLY A CA 1
ATOM 3265 C C . GLY A 1 439 ? -13.046 9.647 3.937 1.00 89.44 439 GLY A C 1
ATOM 3266 O O . GLY A 1 439 ? -14.070 10.137 3.472 1.00 89.44 439 GLY A O 1
ATOM 3267 N N . LEU A 1 440 ? -12.167 8.974 3.195 1.00 92.75 440 LEU A N 1
ATOM 3268 C CA . LEU A 1 440 ? -12.305 8.661 1.777 1.00 92.75 440 LEU A CA 1
ATOM 3269 C C . LEU A 1 440 ? -11.859 7.216 1.557 1.00 92.75 440 LEU A C 1
ATOM 3271 O O . LEU A 1 440 ? -10.770 6.840 1.983 1.00 92.75 440 LEU A O 1
ATOM 3275 N N . HIS A 1 441 ? -12.686 6.421 0.888 1.00 93.06 441 HIS A N 1
ATOM 3276 C CA . HIS A 1 441 ? -12.325 5.097 0.403 1.00 93.06 441 HIS A CA 1
ATOM 3277 C C . HIS A 1 441 ? -11.826 5.214 -1.035 1.00 93.06 441 HIS A C 1
ATOM 3279 O O . HIS A 1 441 ? -12.497 5.822 -1.867 1.00 93.06 441 HIS A O 1
ATOM 3285 N N . VAL A 1 442 ? -10.667 4.636 -1.341 1.00 95.94 442 VAL A N 1
ATOM 3286 C CA . VAL A 1 442 ? -10.156 4.553 -2.714 1.00 95.94 442 VAL A CA 1
ATOM 3287 C C . VAL A 1 442 ? -9.974 3.083 -3.060 1.00 95.94 442 VAL A C 1
ATOM 3289 O O . VAL A 1 442 ? -9.182 2.393 -2.424 1.00 95.94 442 VAL A O 1
ATOM 3292 N N . THR A 1 443 ? -10.730 2.611 -4.046 1.00 95.31 443 THR A N 1
ATOM 3293 C CA . THR A 1 443 ? -10.655 1.245 -4.569 1.00 95.31 443 THR A CA 1
ATOM 3294 C C . THR A 1 443 ? -9.941 1.268 -5.910 1.00 95.31 443 THR A C 1
ATOM 3296 O O . THR A 1 443 ? -10.274 2.063 -6.788 1.00 95.31 443 THR A O 1
ATOM 3299 N N . ARG A 1 444 ? -8.969 0.380 -6.090 1.00 96.31 444 ARG A N 1
ATOM 3300 C CA . ARG A 1 444 ? -8.236 0.215 -7.347 1.00 96.31 444 ARG A CA 1
ATOM 3301 C C . ARG A 1 444 ? -8.749 -1.016 -8.063 1.00 96.31 444 ARG A C 1
ATOM 3303 O O . ARG A 1 444 ? -8.791 -2.088 -7.461 1.00 96.31 444 ARG A O 1
ATOM 3310 N N . CYS A 1 445 ? -9.098 -0.876 -9.333 1.00 95.38 445 CYS A N 1
ATOM 3311 C CA . CYS A 1 445 ? -9.574 -1.992 -10.128 1.00 95.38 445 CYS A CA 1
ATOM 3312 C C . CYS A 1 445 ? -8.901 -2.053 -11.499 1.00 95.38 445 CYS A C 1
ATOM 3314 O O . CYS A 1 445 ? -8.706 -1.031 -12.154 1.00 95.38 445 CYS A O 1
ATOM 3316 N N . ALA A 1 446 ? -8.625 -3.267 -11.965 1.00 94.31 446 ALA A N 1
ATOM 3317 C CA . ALA A 1 446 ? -8.287 -3.557 -13.353 1.00 94.31 446 ALA A CA 1
ATOM 3318 C C . ALA A 1 446 ? -9.466 -4.274 -14.013 1.00 94.31 446 ALA A C 1
ATOM 3320 O O . ALA A 1 446 ? -10.012 -5.230 -13.463 1.00 94.31 446 ALA A O 1
ATOM 3321 N N . PHE A 1 447 ? -9.860 -3.822 -15.199 1.00 93.38 447 PHE A N 1
ATOM 3322 C CA . PHE A 1 447 ? -10.812 -4.523 -16.044 1.00 93.38 447 PHE A CA 1
ATOM 3323 C C . PHE A 1 447 ? -10.068 -5.277 -17.145 1.00 93.38 447 PHE A C 1
ATOM 3325 O O . PHE A 1 447 ? -9.450 -4.668 -18.017 1.00 93.38 447 PHE A O 1
ATOM 3332 N N . HIS A 1 448 ? -10.136 -6.604 -17.104 1.00 91.69 448 HIS A N 1
ATOM 3333 C CA . HIS A 1 448 ? -9.555 -7.485 -18.113 1.00 91.69 448 HIS A CA 1
ATOM 3334 C C . HIS A 1 448 ? -10.328 -8.808 -18.168 1.00 91.69 448 HIS A C 1
ATOM 3336 O O . HIS A 1 448 ? -11.032 -9.170 -17.226 1.00 91.69 448 HIS A O 1
ATOM 3342 N N . GLY A 1 449 ? -10.293 -9.510 -19.305 1.00 89.00 449 GLY A N 1
ATOM 3343 C CA . GLY A 1 449 ? -11.018 -10.781 -19.466 1.00 89.00 449 GLY A CA 1
ATOM 3344 C C . GLY A 1 449 ? -12.538 -10.690 -19.238 1.00 89.00 449 GLY A C 1
ATOM 3345 O O . GLY A 1 449 ? -13.165 -11.668 -18.831 1.00 89.00 449 GLY A O 1
ATOM 3346 N N . GLY A 1 450 ? -13.136 -9.509 -19.442 1.00 88.50 450 GLY A N 1
ATOM 3347 C CA . GLY A 1 450 ? -14.561 -9.267 -19.192 1.00 88.50 450 GLY A CA 1
ATOM 3348 C C . GLY A 1 450 ? -14.944 -9.206 -17.709 1.00 88.50 450 GLY A C 1
ATOM 3349 O O . GLY A 1 450 ? -16.122 -9.344 -17.382 1.00 88.50 450 GLY A O 1
ATOM 3350 N N . ARG A 1 451 ? -13.971 -9.042 -16.806 1.00 88.50 451 ARG A N 1
ATOM 3351 C CA . ARG A 1 451 ? -14.179 -8.998 -15.357 1.00 88.50 451 ARG A CA 1
ATOM 3352 C C . ARG A 1 451 ? -13.433 -7.825 -14.736 1.00 88.50 451 ARG A C 1
ATOM 3354 O O . ARG A 1 451 ? -12.397 -7.391 -15.228 1.00 88.50 451 ARG A O 1
ATOM 3361 N N . LEU A 1 452 ? -13.989 -7.318 -13.640 1.00 90.56 452 LEU A N 1
ATOM 3362 C CA . LEU A 1 452 ? -13.378 -6.284 -12.817 1.00 90.56 452 LEU A CA 1
ATOM 3363 C C . LEU A 1 452 ? -12.677 -6.956 -11.630 1.00 90.56 452 LEU A C 1
ATOM 3365 O O . LEU A 1 452 ? -13.308 -7.708 -10.886 1.00 90.56 452 LEU A O 1
ATOM 3369 N N . HIS A 1 453 ? -11.387 -6.689 -11.471 1.00 92.44 453 HIS A N 1
ATOM 3370 C CA . HIS A 1 453 ? -10.526 -7.253 -10.436 1.00 92.44 453 HIS A CA 1
ATOM 3371 C C . HIS A 1 453 ? -10.034 -6.140 -9.512 1.00 92.44 453 HIS A C 1
ATOM 3373 O O . HIS A 1 453 ? -9.545 -5.124 -9.995 1.00 92.44 453 HIS A O 1
ATOM 3379 N N . GLU A 1 454 ? -10.169 -6.314 -8.198 1.00 93.88 454 GLU A N 1
ATOM 3380 C CA . GLU A 1 454 ? -9.608 -5.392 -7.201 1.00 93.88 454 GLU A CA 1
ATOM 3381 C C . GLU A 1 454 ? -8.116 -5.688 -6.967 1.00 93.88 454 GLU A C 1
ATOM 3383 O O . GLU A 1 454 ? -7.727 -6.857 -6.908 1.00 93.88 454 GLU A O 1
ATOM 3388 N N . ILE A 1 455 ? -7.300 -4.629 -6.860 1.00 92.44 455 ILE A N 1
ATOM 3389 C CA . ILE A 1 455 ? -5.821 -4.664 -6.895 1.00 92.44 455 ILE A CA 1
ATOM 3390 C C . ILE A 1 455 ? -5.161 -4.400 -5.537 1.00 92.44 455 ILE A C 1
ATOM 3392 O O . ILE A 1 455 ? -5.434 -3.332 -4.924 1.00 92.44 455 ILE A O 1
#

Organism: Prymnesium parvum (NCBI:txid97485)

Secondary structure (DSSP, 8-state):
----------------PPPPPPPPP-------------------------------------PPPPP-----------------------------------------------SS---------PPPP--S-PPP-EEEEEEETT-HHHHHHHHHHHHHHHH-TT-EEEEEEE-HHHHHHHHHHHHHHHT----SSEEEETTS-EEESHHHHHHHHHHHH-----TTS-HHHHHHHHHHHHHHHHHHHHTPPP-----S--HHHHHHHHHHHHHHHHHHHHS-------SS---EEEEEESPPPHHHHHHT-S-TTSEEEEEEBTTBS-HHHHHHHHHHHHTS---EEEEEEE--HHHHHHHHHHHHHHH-TTPPPPHHHHHHHHHHHHHHHHHHHHS-TT--HHHHHHHHHHHHHHHHHHHHHHH-HHHHHHHHTTSSEEEEEEEETTEEEE-

pLDDT: mean 71.15, std 25.44, range [28.58, 98.06]